Protein AF-0000000069859990 (afdb_homodimer)

Sequence (668 aa):
MIVMKGNKNMATMKDVAQRAGVGVGTVSRVINHVPGVKKSTLVKVKEAIKELNYIPDEYARGLKTKSSRTIALILPSIWHPFFSEFAYYVEKRLYKEDYKLLLCNSNRDPKEEAKYIKMLKQNKIDAIIAITYSDIGQYIYSNIPFVSLDRYFEKKVSYVTSDNYEGGKLAAKELLAHGAKNIAYIGSHSKYPNATMLRKDGFDDYLKEHDINYKEIFLHEPVPEADFINHLLEMLTAHPEIDGIFCHTDSLLLTLRKALIQHGYRVPEDIQLIGFDGIKMDSAHSLGISTIAQPVEKLANGAVDLVLKKIADPSVKNEAKMYPVKYINGNTTKMIVMKGNKNMATMKDVAQRAGVGVGTVSRVINHVPGVKKSTLVKVKEAIKELNYIPDEYARGLKTKSSRTIALILPSIWHPFFSEFAYYVEKRLYKEDYKLLLCNSNRDPKEEAKYIKMLKQNKIDAIIAITYSDIGQYIYSNIPFVSLDRYFEKKVSYVTSDNYEGGKLAAKELLAHGAKNIAYIGSHSKYPNATMLRKDGFDDYLKEHDINYKEIFLHEPVPEADFINHLLEMLTAHPEIDGIFCHTDSLLLTLRKALIQHGYRVPEDIQLIGFDGIKMDSAHSLGISTIAQPVEKLANGAVDLVLKKIADPSVKNEAKMYPVKYINGNTTK

Secondary structure (DSSP, 8-state):
------------HHHHHHHHTS-HHHHHHHHTT-TT--HHHHHHHHHHHHHHT----HHHHHHHHT--SEEEEEES-TTSHHHHHHHHHHHHHHHHTT-EEEEEE-TT-HHHHHHHHHHHHHTT--EEEE--SS-THHHHTTTS-EEEES---TT-SEEEEE-HHHHHHHHHHHHHHTT--SEEEEEEE-SS--TTHHHHHHHHHHHHHTT--EEEEEEESS--HHHHHHHHHHHHHH-TT--EEEESSHHHHHHHHHHHHHTT--TTTT-EEEEEE--BSSSS-B--S-EEE--HHHHHHHHHHHHHHHHH-TTSPP-EEEE--EEE--TT--/------------HHHHHHHHTS-HHHHHHHHTT-TT--HHHHHHHHHHHHHHT----HHHHHHHHT--SEEEEEES-TTSHHHHHHHHHHHHHHHHTT-EEEEEE-TT-HHHHHHHHHHHHHTT--EEEE--SS-THHHHTTTS-EEEES---TT-SEEEEE-HHHHHHHHHHHHHHTT--SEEEEEEE-SS--TTHHHHHHHHHHHHHTT--EEEEEEESS--HHHHHHHHHHHHHH-TT--EEEESSHHHHHHHHHHHHHTT--TTTT-EEEEEE--BSSSS-B--S-EEE--HHHHHHHHHHHHHHHHH-TTSPP-EEEE--EEE--TT--

pLDDT: mean 91.61, std 11.84, range [22.28, 98.94]

Radius of gyration: 28.08 Å; Cα contacts (8 Å, |Δi|>4): 1285; chains: 2; bounding box: 83×85×67 Å

Nearest PDB structures (foldseek):
  1qpz-assembly1_A  TM=8.360E-01  e=1.634E-26  Escherichia coli
  1jft-assembly1_A-2  TM=8.450E-01  e=4.403E-26  Escherichia coli
  1bdh-assembly1_A  TM=8.442E-01  e=7.021E-26  Escherichia coli
  5ysz-assembly1_A-2  TM=7.345E-01  e=7.909E-24  Thermobifida fusca YX
  3k4h-assembly1_A  TM=8.519E-01  e=7.750E-17  Bacillus cytotoxicus NVH 391-98

Solvent-accessible surface area (backbone atoms only — not comparable to full-atom values): 34705 Å² total; per-residue (Å²): 131,81,73,82,71,75,83,77,77,74,48,44,66,61,51,34,11,60,68,37,71,50,52,53,66,56,49,50,34,57,77,64,64,48,86,89,67,55,68,73,58,50,51,38,42,50,50,26,30,61,74,54,64,45,67,67,56,49,50,62,48,15,65,76,70,63,36,56,49,26,35,36,39,37,30,43,44,44,26,32,32,64,46,10,44,29,48,40,42,34,42,55,54,33,47,77,69,70,30,43,35,33,60,40,68,31,66,77,33,60,68,49,43,51,51,48,51,53,53,38,67,22,46,34,44,48,29,37,41,34,46,70,78,59,78,61,62,67,52,64,72,62,76,40,47,57,28,29,49,37,41,62,50,91,73,73,43,23,22,26,33,60,37,29,34,60,39,15,28,50,52,47,52,50,41,43,75,49,65,36,78,30,38,32,40,40,45,69,43,59,91,51,78,42,43,70,59,30,24,57,51,19,27,50,51,51,31,53,76,67,74,46,76,66,50,77,44,78,43,65,56,83,71,59,69,67,55,55,52,52,53,49,53,53,48,40,69,78,40,70,70,50,23,22,35,44,22,70,27,43,67,56,35,54,55,48,51,53,52,37,45,76,69,72,45,46,68,26,82,54,36,21,42,32,20,26,52,51,56,33,49,42,98,86,36,66,77,55,51,18,21,32,22,49,51,48,61,58,46,21,50,50,42,49,50,52,46,53,49,33,62,76,35,75,80,60,74,68,48,77,48,74,39,73,54,44,80,41,88,27,61,22,44,105,131,82,72,82,69,74,82,75,77,74,47,44,64,62,51,35,10,60,70,38,72,51,51,54,65,55,48,50,34,56,78,64,63,48,85,87,66,54,67,71,56,48,52,38,41,52,49,27,30,60,74,53,63,46,66,66,56,50,49,64,49,16,65,76,69,64,36,57,50,26,34,36,39,36,32,43,43,44,25,32,33,63,45,10,44,28,49,40,41,35,41,55,55,33,46,78,69,68,31,43,35,35,59,41,68,31,68,75,33,62,68,49,44,52,50,49,52,53,52,39,68,23,46,35,44,49,29,38,42,34,46,69,78,60,78,62,63,66,54,64,72,61,76,41,46,56,30,29,50,38,39,64,52,90,73,74,44,21,22,25,34,60,36,29,35,62,38,14,27,48,50,46,51,49,40,45,74,49,64,35,77,31,38,33,39,41,44,71,44,61,92,52,78,42,43,69,58,30,23,54,52,20,27,51,50,50,31,53,76,66,74,47,74,66,48,77,46,78,42,66,55,84,70,59,69,68,55,55,52,51,52,48,52,52,46,41,69,77,41,70,69,51,23,23,37,41,22,69,27,42,66,55,34,55,55,47,50,52,51,37,45,76,70,72,46,46,67,26,82,53,34,22,41,32,20,26,51,52,56,32,50,42,98,86,38,65,76,56,52,19,20,33,22,48,52,48,64,60,46,20,49,50,41,51,51,51,46,53,47,35,63,77,36,74,80,59,75,68,47,75,48,74,40,73,54,44,80,41,88,29,60,21,44,103

Foldseek 3Di:
DPPPDDPPPADDLVQLCVQLVHDSVLLVCLVVVPPDRDPSSNVSSVVSCVVRVHDDDLLVVCVVVLASLEEEEEEQDCPFQLNVLLVVLLQVLSVVVVHHYHYHHCVQPVVSVLVVLVVCLVRSHQAYEYAHLDDCVSVLVSPHQYEYEFADDVQSHAYEYAQLLVQLLVLLVVQVVLPWQAEEEEEEDEPHDTRLVSSVVSVVVNCVVVVHDYYYHYYYPPDDLVRSLVVVVVVCVVPVSGQEYEYSAPVNVVSNCVSCVVVPDDANVRHFYEHEAQGAPDPVGGPQHKYWHDPSSCRSNVRSVSSVVCSVPVPDRHHYHYHYIDIDHGRRTD/DPPPDDPPPADDLVQLCVQLVHDSVLLVCLVVVPPDRDPSSNVSSVVSCVVRVHDDDLLVVCVVVLASLEEEEEEQDCPFQLNVLLVVLLQVLSVVVVHHYHYHHCVQPVVSVLVVLVVCLVRSHQAYEYEHLDDCVSVLVSPHQYEYEFADDVQSHAYEYAQLLVQLLVLLVVQVVLPWQAEEEEEEDEPHDTNLVSSVVSVVVNCVVVPGDYYYHYYYPPDDLVRSLVVVVVVCVVPVSGQEYEYSAPVNQVSNCVSCVVVPDDANVRHFYEHEAQGAPDPVGGPQHKYWHDPSSCRSNVRSVSSVVCSVPVPDRHHYHYHYIDIDHGRRTD

InterPro domains:
  IPR000843 LacI-type HTH domain [PF00356] (12-57)
  IPR000843 LacI-type HTH domain [PR00036] (12-22)
  IPR000843 LacI-type HTH domain [PR00036] (22-32)
  IPR000843 LacI-type HTH domain [PS50932] (11-65)
  IPR000843 LacI-type HTH domain [SM00354] (10-80)
  IPR000843 LacI-type HTH domain [cd01392] (14-65)
  IPR001761 Periplasmic binding protein/LacI sugar binding domain [PF00532] (69-311)
  IPR010982 Lambda repressor-like, DNA-binding domain superfamily [G3DSA:1.10.260.40] (3-67)
  IPR010982 Lambda repressor-like, DNA-binding domain superfamily [SSF47413] (9-68)
  IPR028082 Periplasmic binding protein-like I [SSF53822] (68-319)

Organism: Lactobacillus acidophilus (strain ATCC 700396 / NCK56 / N2 / NCFM) (NCBI:txid272621)

Structure (mmCIF, N/CA/C/O backbone):
data_AF-0000000069859990-model_v1
#
loop_
_entity.id
_entity.type
_entity.pdbx_description
1 polymer 'Msm operon repressor'
#
loop_
_atom_site.group_PDB
_atom_site.id
_atom_site.type_symbol
_atom_site.label_atom_id
_atom_site.label_alt_id
_atom_site.label_comp_id
_atom_site.label_asym_id
_atom_site.label_entity_id
_atom_site.label_seq_id
_atom_site.pdbx_PDB_ins_code
_atom_site.Cartn_x
_atom_site.Cartn_y
_atom_site.Cartn_z
_atom_site.occupancy
_atom_site.B_iso_or_equiv
_atom_site.auth_seq_id
_atom_site.auth_comp_id
_atom_site.auth_asym_id
_atom_site.auth_atom_id
_atom_site.pdbx_PDB_model_num
ATOM 1 N N . MET A 1 1 ? -45.281 23.797 5.719 1 22.28 1 MET A N 1
ATOM 2 C CA . MET A 1 1 ? -44.094 24.594 5.445 1 22.28 1 MET A CA 1
ATOM 3 C C . MET A 1 1 ? -42.938 24.172 6.359 1 22.28 1 MET A C 1
ATOM 5 O O . MET A 1 1 ? -42.844 24.641 7.5 1 22.28 1 MET A O 1
ATOM 9 N N . ILE A 1 2 ? -42.656 23 6.621 1 25.12 2 ILE A N 1
ATOM 10 C CA . ILE A 1 2 ? -41.812 22.359 7.613 1 25.12 2 ILE A CA 1
ATOM 11 C C . ILE A 1 2 ? -40.375 22.844 7.426 1 25.12 2 ILE A C 1
ATOM 13 O O . ILE A 1 2 ? -39.75 22.578 6.395 1 25.12 2 ILE A O 1
ATOM 17 N N . VAL A 1 3 ? -40 24.125 7.914 1 27.34 3 VAL A N 1
ATOM 18 C CA . VAL A 1 3 ? -38.656 24.672 7.977 1 27.34 3 VAL A CA 1
ATOM 19 C C . VAL A 1 3 ? -37.656 23.578 8.422 1 27.34 3 VAL A C 1
ATOM 21 O O . VAL A 1 3 ? -37.875 22.922 9.438 1 27.34 3 VAL A O 1
ATOM 24 N N . MET A 1 4 ? -37.094 22.812 7.602 1 31.59 4 MET A N 1
ATOM 25 C CA . MET A 1 4 ? -36 21.875 7.883 1 31.59 4 MET A CA 1
ATOM 26 C C . MET A 1 4 ? -35.062 22.453 8.93 1 31.59 4 MET A C 1
ATOM 28 O O . MET A 1 4 ? -34.469 23.516 8.734 1 31.59 4 MET A O 1
ATOM 32 N N . LYS A 1 5 ? -35.375 22.359 10.188 1 33.31 5 LYS A N 1
ATOM 33 C CA . LYS A 1 5 ? -34.875 22.891 11.445 1 33.31 5 LYS A CA 1
ATOM 34 C C . LYS A 1 5 ? -33.344 23.016 11.406 1 33.31 5 LYS A C 1
ATOM 36 O O . LYS A 1 5 ? -32.688 22.297 10.656 1 33.31 5 LYS A O 1
ATOM 41 N N . GLY A 1 6 ? -32.688 24.047 12.047 1 35.03 6 GLY A N 1
ATOM 42 C CA . GLY A 1 6 ? -31.375 24.609 12.273 1 35.03 6 GLY A CA 1
ATOM 43 C C . GLY A 1 6 ? -30.312 23.562 12.516 1 35.03 6 GLY A C 1
ATOM 44 O O . GLY A 1 6 ? -30.625 22.453 12.961 1 35.03 6 GLY A O 1
ATOM 45 N N . ASN A 1 7 ? -29.25 23.359 11.742 1 39.72 7 ASN A N 1
ATOM 46 C CA . ASN A 1 7 ? -27.984 22.719 12.039 1 39.72 7 ASN A CA 1
ATOM 47 C C . ASN A 1 7 ? -27.688 22.688 13.531 1 39.72 7 ASN A C 1
ATOM 49 O O . ASN A 1 7 ? -27.438 23.734 14.141 1 39.72 7 ASN A O 1
ATOM 53 N N . LYS A 1 8 ? -28.438 22.094 14.438 1 44.81 8 LYS A N 1
ATOM 54 C CA . LYS A 1 8 ? -28.234 22.016 15.883 1 44.81 8 LYS A CA 1
ATOM 55 C C . LYS A 1 8 ? -26.766 22.25 16.25 1 44.81 8 LYS A C 1
ATOM 57 O O . LYS A 1 8 ? -25.875 21.578 15.711 1 44.81 8 LYS A O 1
ATOM 62 N N . ASN A 1 9 ? -26.328 23.484 16.703 1 55.25 9 ASN A N 1
ATOM 63 C CA . ASN A 1 9 ? -25.062 24.047 17.172 1 55.25 9 ASN A CA 1
ATOM 64 C C . ASN A 1 9 ? -24.281 23.047 18.016 1 55.25 9 ASN A C 1
ATOM 66 O O . ASN A 1 9 ? -24.781 22.516 19 1 55.25 9 ASN A O 1
ATOM 70 N N . MET A 1 10 ? -23.312 22.297 17.344 1 70 10 MET A N 1
ATOM 71 C CA . MET A 1 10 ? -22.375 21.453 18.094 1 70 10 MET A CA 1
ATOM 72 C C . MET A 1 10 ? -21.891 22.172 19.359 1 70 10 MET A C 1
ATOM 74 O O . MET A 1 10 ? -21.703 23.375 19.359 1 70 10 MET A O 1
ATOM 78 N N . ALA A 1 11 ? -22.047 21.453 20.453 1 85.25 11 ALA A N 1
ATOM 79 C CA . ALA A 1 11 ? -21.562 22 21.734 1 85.25 11 ALA A CA 1
ATOM 80 C C . ALA A 1 11 ? -20.156 22.562 21.594 1 85.25 11 ALA A C 1
ATOM 82 O O . ALA A 1 11 ? -19.328 22.016 20.859 1 85.25 11 ALA A O 1
ATOM 83 N N . THR A 1 12 ? -19.938 23.688 22.156 1 88 12 THR A N 1
ATOM 84 C CA . THR A 1 12 ? -18.625 24.312 22.156 1 88 12 THR A CA 1
ATOM 85 C C . THR A 1 12 ? -17.938 24.094 23.5 1 88 12 THR A C 1
ATOM 87 O O . THR A 1 12 ? -18.547 23.594 24.453 1 88 12 THR A O 1
ATOM 90 N N . MET A 1 13 ? -16.688 24.469 23.453 1 89.5 13 MET A N 1
ATOM 91 C CA . MET A 1 13 ? -15.938 24.359 24.703 1 89.5 13 MET A CA 1
ATOM 92 C C . MET A 1 13 ? -16.562 25.234 25.781 1 89.5 13 MET A C 1
ATOM 94 O O . MET A 1 13 ? -16.531 24.875 26.969 1 89.5 13 MET A O 1
ATOM 98 N N . LYS A 1 14 ? -17.094 26.312 25.359 1 92.25 14 LYS A N 1
ATOM 99 C CA . LYS A 1 14 ? -17.766 27.188 26.297 1 92.25 14 LYS A CA 1
ATOM 100 C C . LYS A 1 14 ? -18.984 26.516 26.922 1 92.25 14 LYS A C 1
ATOM 102 O O . LYS A 1 14 ? -19.234 26.656 28.125 1 92.25 14 LYS A O 1
ATOM 107 N N . ASP A 1 15 ? -19.656 25.766 26.078 1 93.88 15 ASP A N 1
ATOM 108 C CA . ASP A 1 15 ? -20.812 25.016 26.562 1 93.88 15 ASP A CA 1
ATOM 109 C C . ASP A 1 15 ? -20.391 23.969 27.609 1 93.88 15 ASP A C 1
ATOM 111 O O . ASP A 1 15 ? -21.062 23.797 28.625 1 93.88 15 ASP A O 1
ATOM 115 N N . VAL A 1 16 ? -19.312 23.344 27.297 1 94.5 16 VAL A N 1
ATOM 116 C CA . VAL A 1 16 ? -18.781 22.328 28.203 1 94.5 16 VAL A CA 1
ATOM 117 C C . VAL A 1 16 ? -18.375 22.984 29.531 1 94.5 16 VAL A C 1
ATOM 119 O O . VAL A 1 16 ? -18.688 22.453 30.609 1 94.5 16 VAL A O 1
ATOM 122 N N . ALA A 1 17 ? -17.766 24.062 29.438 1 95.19 17 ALA A N 1
ATOM 123 C CA . ALA A 1 17 ? -17.344 24.797 30.625 1 95.19 17 ALA A CA 1
ATOM 124 C C . ALA A 1 17 ? -18.531 25.188 31.484 1 95.19 17 ALA A C 1
ATOM 126 O O . ALA A 1 17 ? -18.5 25.016 32.719 1 95.19 17 ALA A O 1
ATOM 127 N N . GLN A 1 18 ? -19.5 25.656 30.875 1 95.62 18 GLN A N 1
ATOM 128 C CA . GLN A 1 18 ? -20.703 26.078 31.578 1 95.62 18 GLN A CA 1
ATOM 129 C C . GLN A 1 18 ? -21.391 24.891 32.25 1 95.62 18 GLN A C 1
ATOM 131 O O . GLN A 1 18 ? -21.75 24.984 33.438 1 95.62 18 GLN A O 1
ATOM 136 N N . ARG A 1 19 ? -21.469 23.859 31.531 1 95.38 19 ARG A N 1
ATOM 137 C CA . ARG A 1 19 ? -22.125 22.672 32.062 1 95.38 19 ARG A CA 1
ATOM 138 C C . ARG A 1 19 ? -21.344 22.094 33.25 1 95.38 19 ARG A C 1
ATOM 140 O O . ARG A 1 19 ? -21.922 21.578 34.188 1 95.38 19 ARG A O 1
ATOM 147 N N . ALA A 1 20 ? -20.094 22.109 33.125 1 95.81 20 ALA A N 1
ATOM 148 C CA . ALA A 1 20 ? -19.219 21.516 34.125 1 95.81 20 ALA A CA 1
ATOM 149 C C . ALA A 1 20 ? -18.984 22.484 35.281 1 95.81 20 ALA A C 1
ATOM 151 O O . ALA A 1 20 ? -18.5 22.078 36.344 1 95.81 20 ALA A O 1
ATOM 152 N N . GLY A 1 21 ? -19.266 23.719 35.125 1 95.69 21 GLY A N 1
ATOM 153 C CA . GLY A 1 21 ? -19.047 24.719 36.156 1 95.69 21 GLY A CA 1
ATOM 154 C C . GLY A 1 21 ? -17.594 25.125 36.312 1 95.69 21 GLY A C 1
ATOM 155 O O . GLY A 1 21 ? -17.125 25.344 37.438 1 95.69 21 GLY A O 1
ATOM 156 N N . VAL A 1 22 ? -16.875 25.094 35.25 1 96.06 22 VAL A N 1
ATOM 157 C CA . VAL A 1 22 ? -15.461 25.453 35.281 1 96.06 22 VAL A CA 1
ATOM 158 C C . VAL A 1 22 ? -15.156 26.453 34.156 1 96.06 22 VAL A C 1
ATOM 160 O O . VAL A 1 22 ? -16.047 26.844 33.406 1 96.06 22 VAL A O 1
ATOM 163 N N . GLY A 1 23 ? -13.922 27.047 34.125 1 94 23 GLY A N 1
ATOM 164 C CA . GLY A 1 23 ? -13.484 27.906 33.031 1 94 23 GLY A CA 1
ATOM 165 C C . GLY A 1 23 ? -13.102 27.141 31.797 1 94 23 GLY A C 1
ATOM 166 O O . GLY A 1 23 ? -12.812 25.953 31.859 1 94 23 GLY A O 1
ATOM 167 N N . VAL A 1 24 ? -13.125 27.859 30.688 1 92.62 24 VAL A N 1
ATOM 168 C CA . VAL A 1 24 ? -12.766 27.266 29.391 1 92.62 24 VAL A CA 1
ATOM 169 C C . VAL A 1 24 ? -11.336 26.734 29.453 1 92.62 24 VAL A C 1
ATOM 171 O O . VAL A 1 24 ? -11.031 25.703 28.859 1 92.62 24 VAL A O 1
ATOM 174 N N . GLY A 1 25 ? -10.516 27.375 30.172 1 91.19 25 GLY A N 1
ATOM 175 C CA . GLY A 1 25 ? -9.133 26.938 30.328 1 91.19 25 GLY A CA 1
ATOM 176 C C . GLY A 1 25 ? -9.016 25.578 31 1 91.19 25 GLY A C 1
ATOM 177 O O . GLY A 1 25 ? -8.164 24.766 30.641 1 91.19 25 GLY A O 1
ATOM 178 N N . THR A 1 26 ? -9.875 25.453 31.969 1 92 26 THR A N 1
ATOM 179 C CA . THR A 1 26 ? -9.883 24.172 32.688 1 92 26 THR A CA 1
ATOM 180 C C . THR A 1 26 ? -10.336 23.047 31.766 1 92 26 THR A C 1
ATOM 182 O O . THR A 1 26 ? -9.773 21.953 31.797 1 92 26 THR A O 1
ATOM 185 N N . VAL A 1 27 ? -11.328 23.328 30.953 1 92.5 27 VAL A N 1
ATOM 186 C CA . VAL A 1 27 ? -11.797 22.359 29.984 1 92.5 27 VAL A CA 1
ATOM 187 C C . VAL A 1 27 ? -10.656 21.984 29.031 1 92.5 27 VAL A C 1
ATOM 189 O O . VAL A 1 27 ? -10.422 20.797 28.766 1 92.5 27 VAL A O 1
ATOM 192 N N . SER A 1 28 ? -9.938 22.969 28.609 1 88.44 28 SER A N 1
ATOM 193 C CA . SER A 1 28 ? -8.812 22.75 27.703 1 88.44 28 SER A CA 1
ATOM 194 C C . SER A 1 28 ? -7.754 21.859 28.344 1 88.44 28 SER A C 1
ATOM 196 O O . SER A 1 28 ? -7.246 20.938 27.703 1 88.44 28 SER A O 1
ATOM 198 N N . ARG A 1 29 ? -7.5 22.125 29.562 1 87.88 29 ARG A N 1
ATOM 199 C CA . ARG A 1 29 ? -6.496 21.344 30.281 1 87.88 29 ARG A CA 1
ATOM 200 C C . ARG A 1 29 ? -6.926 19.891 30.422 1 87.88 29 ARG A C 1
ATOM 202 O O . ARG A 1 29 ? -6.105 18.969 30.312 1 87.88 29 ARG A O 1
ATOM 209 N N . VAL A 1 30 ? -8.164 19.703 30.641 1 88.38 30 VAL A N 1
ATOM 210 C CA . VAL A 1 30 ? -8.688 18.344 30.797 1 88.38 30 VAL A CA 1
ATOM 211 C C . VAL A 1 30 ? -8.617 17.609 29.453 1 88.38 30 VAL A C 1
ATOM 213 O O . VAL A 1 30 ? -8.141 16.469 29.391 1 88.38 30 VAL A O 1
ATOM 216 N N . ILE A 1 31 ? -9.023 18.266 28.375 1 85.12 31 ILE A N 1
ATOM 217 C CA . ILE A 1 31 ? -9.055 17.672 27.047 1 85.12 31 ILE A CA 1
ATOM 218 C C . ILE A 1 31 ? -7.637 17.328 26.594 1 85.12 31 ILE A C 1
ATOM 220 O O . ILE A 1 31 ? -7.414 16.312 25.938 1 85.12 31 ILE A O 1
ATOM 224 N N . ASN A 1 32 ? -6.715 18.109 27.078 1 79.94 32 ASN A N 1
ATOM 225 C CA . ASN A 1 32 ? -5.332 17.922 26.641 1 79.94 32 ASN A CA 1
ATOM 226 C C . ASN A 1 32 ? -4.531 17.125 27.672 1 79.94 32 ASN A C 1
ATOM 228 O O . ASN A 1 32 ? -3.307 17.031 27.562 1 79.94 32 ASN A O 1
ATOM 232 N N . HIS A 1 33 ? -5.145 16.656 28.578 1 81.38 33 HIS A N 1
ATOM 233 C CA . HIS A 1 33 ? -4.566 15.789 29.594 1 81.38 33 HIS A CA 1
ATOM 234 C C . HIS A 1 33 ? -3.381 16.453 30.281 1 81.38 33 HIS A C 1
ATOM 236 O O . HIS A 1 33 ? -2.346 15.82 30.5 1 81.38 33 HIS A O 1
ATOM 242 N N . VAL A 1 34 ? -3.514 17.719 30.5 1 80.5 34 VAL A N 1
ATOM 243 C CA . VAL A 1 34 ? -2.484 18.453 31.234 1 80.5 34 VAL A CA 1
ATOM 244 C C . VAL A 1 34 ? -2.457 17.969 32.688 1 80.5 34 VAL A C 1
ATOM 246 O O . VAL A 1 34 ? -3.506 17.828 33.312 1 80.5 34 VAL A O 1
ATOM 249 N N . PRO A 1 35 ? -1.288 17.656 33.188 1 84.94 35 PRO A N 1
ATOM 250 C CA . PRO A 1 35 ? -1.214 17.188 34.562 1 84.94 35 PRO A CA 1
ATOM 251 C C . PRO A 1 35 ? -1.642 18.25 35.594 1 84.94 35 PRO A C 1
ATOM 253 O O . PRO A 1 35 ? -1.574 19.438 35.281 1 84.94 35 PRO A O 1
ATOM 256 N N . GLY A 1 36 ? -2.176 17.797 36.75 1 88.19 36 GLY A N 1
ATOM 257 C CA . GLY A 1 36 ? -2.424 18.703 37.875 1 88.19 36 GLY A CA 1
ATOM 258 C C . GLY A 1 36 ? -3.885 19.078 38.031 1 88.19 36 GLY A C 1
ATOM 259 O O . GLY A 1 36 ? -4.242 19.875 38.906 1 88.19 36 GLY A O 1
ATOM 260 N N . VAL A 1 37 ? -4.688 18.5 37.156 1 89.56 37 VAL A N 1
ATOM 261 C CA . VAL A 1 37 ? -6.113 18.781 37.281 1 89.56 37 VAL A CA 1
ATOM 262 C C . VAL A 1 37 ? -6.727 17.891 38.375 1 89.56 37 VAL A C 1
ATOM 264 O O . VAL A 1 37 ? -6.48 16.688 38.406 1 89.56 37 VAL A O 1
ATOM 267 N N . LYS A 1 38 ? -7.488 18.484 39.219 1 92.56 38 LYS A N 1
ATOM 268 C CA . LYS A 1 38 ? -8.133 17.734 40.312 1 92.56 38 LYS A CA 1
ATOM 269 C C . LYS A 1 38 ? -9.07 16.672 39.75 1 92.56 38 LYS A C 1
ATOM 271 O O . LYS A 1 38 ? -9.75 16.891 38.75 1 92.56 38 LYS A O 1
ATOM 276 N N . LYS A 1 39 ? -9.164 15.516 40.375 1 91.25 39 LYS A N 1
ATOM 277 C CA . LYS A 1 39 ? -9.984 14.383 39.969 1 91.25 39 LYS A CA 1
ATOM 278 C C . LYS A 1 39 ? -11.453 14.789 39.844 1 91.25 39 LYS A C 1
ATOM 280 O O . LYS A 1 39 ? -12.148 14.352 38.938 1 91.25 39 LYS A O 1
ATOM 285 N N . SER A 1 40 ? -11.914 15.547 40.844 1 92.94 40 SER A N 1
ATOM 286 C CA . SER A 1 40 ? -13.305 15.984 40.844 1 92.94 40 SER A CA 1
ATOM 287 C C . SER A 1 40 ? -13.609 16.812 39.594 1 92.94 40 SER A C 1
ATOM 289 O O . SER A 1 40 ? -14.672 16.641 39 1 92.94 40 SER A O 1
ATOM 291 N N . THR A 1 41 ? -12.742 17.672 39.188 1 93.38 41 THR A N 1
ATOM 292 C CA . THR A 1 41 ? -12.883 18.5 38 1 93.38 41 THR A CA 1
ATOM 293 C C . THR A 1 41 ? -12.875 17.641 36.75 1 93.38 41 THR A C 1
ATOM 295 O O . THR A 1 41 ? -13.656 17.875 35.812 1 93.38 41 THR A O 1
ATOM 298 N N . LEU A 1 42 ? -12.016 16.703 36.688 1 94.12 42 LEU A N 1
ATOM 299 C CA . LEU A 1 42 ? -11.914 15.789 35.562 1 94.12 42 LEU A CA 1
ATOM 300 C C . LEU A 1 42 ? -13.242 15.086 35.281 1 94.12 42 LEU A C 1
ATOM 302 O O . LEU A 1 42 ? -13.695 15 34.156 1 94.12 42 LEU A O 1
ATOM 306 N N . VAL A 1 43 ? -13.797 14.578 36.344 1 94.06 43 VAL A N 1
ATOM 307 C CA . VAL A 1 43 ? -15.055 13.844 36.25 1 94.06 43 VAL A CA 1
ATOM 308 C C . VAL A 1 43 ? -16.156 14.758 35.719 1 94.06 43 VAL A C 1
ATOM 310 O O . VAL A 1 43 ? -16.906 14.383 34.844 1 94.06 43 VAL A O 1
ATOM 313 N N . LYS A 1 44 ? -16.266 15.953 36.312 1 94.12 44 LYS A N 1
ATOM 314 C CA . LYS A 1 44 ? -17.281 16.906 35.906 1 94.12 44 LYS A CA 1
ATOM 315 C C . LYS A 1 44 ? -17.172 17.25 34.406 1 94.12 44 LYS A C 1
ATOM 317 O O . LYS A 1 44 ? -18.172 17.281 33.688 1 94.12 44 LYS A O 1
ATOM 322 N N . VAL A 1 45 ? -16 17.516 34.031 1 95.06 45 VAL A N 1
ATOM 323 C CA . VAL A 1 45 ? -15.758 17.906 32.656 1 95.06 45 VAL A CA 1
ATOM 324 C C . VAL A 1 45 ? -16.047 16.734 31.719 1 95.06 45 VAL A C 1
ATOM 326 O O . VAL A 1 45 ? -16.688 16.922 30.672 1 95.06 45 VAL A O 1
ATOM 329 N N . LYS A 1 46 ? -15.633 15.609 32.031 1 93 46 LYS A N 1
ATOM 330 C CA . LYS A 1 46 ? -15.883 14.422 31.203 1 93 46 LYS A CA 1
ATOM 331 C C . LYS A 1 46 ? -17.375 14.141 31.078 1 93 46 LYS A C 1
ATOM 333 O O . LYS A 1 46 ? -17.859 13.766 30.016 1 93 46 LYS A O 1
ATOM 338 N N . GLU A 1 47 ? -18.047 14.242 32.156 1 93.44 47 GLU A N 1
ATOM 339 C CA . GLU A 1 47 ? -19.484 14.07 32.156 1 93.44 47 GLU A CA 1
ATOM 340 C C . GLU A 1 47 ? -20.156 15.094 31.25 1 93.44 47 GLU A C 1
ATOM 342 O O . GLU A 1 47 ? -21.078 14.766 30.5 1 93.44 47 GLU A O 1
ATOM 347 N N . ALA A 1 48 ? -19.766 16.281 31.391 1 93.81 48 ALA A N 1
ATOM 348 C CA . ALA A 1 48 ? -20.312 17.344 30.547 1 93.81 48 ALA A CA 1
ATOM 349 C C . ALA A 1 48 ? -20.062 17.062 29.078 1 93.81 48 ALA A C 1
ATOM 351 O O . ALA A 1 48 ? -20.938 17.281 28.234 1 93.81 48 ALA A O 1
ATOM 352 N N . ILE A 1 49 ? -18.875 16.594 28.734 1 91.25 49 ILE A N 1
ATOM 353 C CA . ILE A 1 49 ? -18.5 16.25 27.359 1 91.25 49 ILE A CA 1
ATOM 354 C C . ILE A 1 49 ? -19.438 15.164 26.844 1 91.25 49 ILE A C 1
ATOM 356 O O . ILE A 1 49 ? -19.953 15.266 25.719 1 91.25 49 ILE A O 1
ATOM 360 N N . LYS A 1 50 ? -19.672 14.258 27.625 1 90.38 50 LYS A N 1
ATOM 361 C CA . LYS A 1 50 ? -20.531 13.141 27.25 1 90.38 50 LYS A CA 1
ATOM 362 C C . LYS A 1 50 ? -21.984 13.609 27.047 1 90.38 50 LYS A C 1
ATOM 364 O O . LYS A 1 50 ? -22.625 13.266 26.062 1 90.38 50 LYS A O 1
ATOM 369 N N . GLU A 1 51 ? -22.406 14.359 28 1 91.31 51 GLU A N 1
ATOM 370 C CA . GLU A 1 51 ? -23.797 14.812 27.984 1 91.31 51 GLU A CA 1
ATOM 371 C C . GLU A 1 51 ? -24.078 15.688 26.766 1 91.31 51 GLU A C 1
ATOM 373 O O . GLU A 1 51 ? -25.156 15.617 26.188 1 91.31 51 GLU A O 1
ATOM 378 N N . LEU A 1 52 ? -23.125 16.438 26.453 1 92.25 52 LEU A N 1
ATOM 379 C CA . LEU A 1 52 ? -23.328 17.391 25.375 1 92.25 52 LEU A CA 1
ATOM 380 C C . LEU A 1 52 ? -22.891 16.797 24.031 1 92.25 52 LEU A C 1
ATOM 382 O O . LEU A 1 52 ? -23.047 17.438 23 1 92.25 52 LEU A O 1
ATOM 386 N N . ASN A 1 53 ? -22.312 15.656 24.094 1 87.19 53 ASN A N 1
ATOM 387 C CA . ASN A 1 53 ? -21.719 15.039 22.906 1 87.19 53 ASN A CA 1
ATOM 388 C C . ASN A 1 53 ? -20.703 15.961 22.234 1 87.19 53 ASN A C 1
ATOM 390 O O . ASN A 1 53 ? -20.75 16.156 21.016 1 87.19 53 ASN A O 1
ATOM 394 N N . TYR A 1 54 ? -19.969 16.562 23.188 1 87.81 54 TYR A N 1
ATOM 395 C CA . TYR A 1 54 ? -18.969 17.516 22.703 1 87.81 54 TYR A CA 1
ATOM 396 C C . TYR A 1 54 ? -17.812 16.812 22.031 1 87.81 54 TYR A C 1
ATOM 398 O O . TYR A 1 54 ? -17.281 15.836 22.578 1 87.81 54 TYR A O 1
ATOM 406 N N . ILE A 1 55 ? -17.484 17.328 20.797 1 85.5 55 ILE A N 1
ATOM 407 C CA . ILE A 1 55 ? -16.328 16.828 20.062 1 85.5 55 ILE A CA 1
ATOM 408 C C . ILE A 1 55 ? -15.258 17.922 19.984 1 85.5 55 ILE A C 1
ATOM 410 O O . ILE A 1 55 ? -15.477 18.969 19.375 1 85.5 55 ILE A O 1
ATOM 414 N N . PRO A 1 56 ? -14.125 17.625 20.672 1 86.75 56 PRO A N 1
ATOM 415 C CA . PRO A 1 56 ? -13.055 18.625 20.594 1 86.75 56 PRO A CA 1
ATOM 416 C C . PRO A 1 56 ? -12.648 18.938 19.156 1 86.75 56 PRO A C 1
ATOM 418 O O . PRO A 1 56 ? -12.609 18.062 18.312 1 86.75 56 PRO A O 1
ATOM 421 N N . ASP A 1 57 ? -12.383 20.219 18.953 1 87.12 57 ASP A N 1
ATOM 422 C CA . ASP A 1 57 ? -11.922 20.672 17.656 1 87.12 57 ASP A CA 1
ATOM 423 C C . ASP A 1 57 ? -10.398 20.625 17.562 1 87.12 57 ASP A C 1
ATOM 425 O O . ASP A 1 57 ? -9.719 21.625 17.844 1 87.12 57 ASP A O 1
ATOM 429 N N . GLU A 1 58 ? -9.914 19.5 17.141 1 88.44 58 GLU A N 1
ATOM 430 C CA . GLU A 1 58 ? -8.469 19.312 17.062 1 88.44 58 GLU A CA 1
ATOM 431 C C . GLU A 1 58 ? -7.859 20.188 15.969 1 88.44 58 GLU A C 1
ATOM 433 O O . GLU A 1 58 ? -6.68 20.531 16.031 1 88.44 58 GLU A O 1
ATOM 438 N N . TYR A 1 59 ? -8.633 20.406 15.039 1 87.81 59 TYR A N 1
ATOM 439 C CA . TYR A 1 59 ? -8.164 21.281 13.977 1 87.81 59 TYR A CA 1
ATOM 440 C C . TYR A 1 59 ? -7.879 22.688 14.523 1 87.81 59 TYR A C 1
ATOM 442 O O . TYR A 1 59 ? -6.832 23.266 14.227 1 87.81 59 TYR A O 1
ATOM 450 N N . ALA A 1 60 ? -8.766 23.203 15.297 1 84.94 60 ALA A N 1
ATOM 451 C CA . ALA A 1 60 ? -8.57 24.5 15.945 1 84.94 60 ALA A CA 1
ATOM 452 C C . ALA A 1 60 ? -7.379 24.469 16.891 1 84.94 60 ALA A C 1
ATOM 454 O O . ALA A 1 60 ? -6.613 25.438 16.984 1 84.94 60 ALA A O 1
ATOM 455 N N . ARG A 1 61 ? -7.297 23.422 17.562 1 85.88 61 ARG A N 1
ATOM 456 C CA . ARG A 1 61 ? -6.18 23.25 18.469 1 85.88 61 ARG A CA 1
ATOM 457 C C . ARG A 1 61 ? -4.848 23.297 17.734 1 85.88 61 ARG A C 1
ATOM 459 O O . ARG A 1 61 ? -3.867 23.844 18.234 1 85.88 61 ARG A O 1
ATOM 466 N N . GLY A 1 62 ? -4.781 22.719 16.594 1 88.19 62 GLY A N 1
ATOM 467 C CA . GLY A 1 62 ? -3.572 22.688 15.789 1 88.19 62 GLY A CA 1
ATOM 468 C C . GLY A 1 62 ? -3.102 24.078 15.367 1 88.19 62 GLY A C 1
ATOM 469 O O . GLY A 1 62 ? -1.901 24.297 15.195 1 88.19 62 GLY A O 1
ATOM 470 N N . LEU A 1 63 ? -4.027 24.969 15.25 1 84.56 63 LEU A N 1
ATOM 471 C CA . LEU A 1 63 ? -3.668 26.344 14.922 1 84.56 63 LEU A CA 1
ATOM 472 C C . LEU A 1 63 ? -2.879 26.984 16.047 1 84.56 63 LEU A C 1
ATOM 474 O O . LEU A 1 63 ? -1.879 27.656 15.812 1 84.56 63 LEU A O 1
ATOM 478 N N . LYS A 1 64 ? -3.326 26.672 17.188 1 81.31 64 LYS A N 1
ATOM 479 C CA . LYS A 1 64 ? -2.697 27.25 18.375 1 81.31 64 LYS A CA 1
ATOM 480 C C . LYS A 1 64 ? -1.338 26.609 18.641 1 81.31 64 LYS A C 1
ATOM 482 O O . LYS A 1 64 ? -0.372 27.312 18.969 1 81.31 64 LYS A O 1
ATOM 487 N N . THR A 1 65 ? -1.301 25.344 18.484 1 84.88 65 THR A N 1
ATOM 488 C CA . THR A 1 65 ? -0.095 24.609 18.828 1 84.88 65 THR A CA 1
ATOM 489 C C . THR A 1 65 ? 0.858 24.531 17.641 1 84.88 65 THR A C 1
ATOM 491 O O . THR A 1 65 ? 1.992 24.062 17.781 1 84.88 65 THR A O 1
ATOM 494 N N . LYS A 1 66 ? 0.394 24.906 16.438 1 87.06 66 LYS A N 1
ATOM 495 C CA . LYS A 1 66 ? 1.156 24.844 15.195 1 87.06 66 LYS A CA 1
ATOM 496 C C . LYS A 1 66 ? 1.533 23.391 14.859 1 87.06 66 LYS A C 1
ATOM 498 O O . LYS A 1 66 ? 2.656 23.125 14.43 1 87.06 66 LYS A O 1
ATOM 503 N N . SER A 1 67 ? 0.603 22.484 15.234 1 91.94 67 SER A N 1
ATOM 504 C CA . SER A 1 67 ? 0.772 21.062 14.992 1 91.94 67 SER A CA 1
ATOM 505 C C . SER A 1 67 ? -0.54 20.406 14.562 1 91.94 67 SER A C 1
ATOM 507 O O . SER A 1 67 ? -1.555 20.531 15.25 1 91.94 67 SER A O 1
ATOM 509 N N . SER A 1 68 ? -0.507 19.766 13.469 1 93.81 68 SER A N 1
ATOM 510 C CA . SER A 1 68 ? -1.687 19.031 13.016 1 93.81 68 SER A CA 1
ATOM 511 C C . SER A 1 68 ? -1.663 17.578 13.5 1 93.81 68 SER A C 1
ATOM 513 O O . SER A 1 68 ? -2.59 16.812 13.227 1 93.81 68 SER A O 1
ATOM 515 N N . ARG A 1 69 ? -0.613 17.141 14.172 1 95.44 69 ARG A N 1
ATOM 516 C CA . ARG A 1 69 ? -0.4 15.742 14.555 1 95.44 69 ARG A CA 1
ATOM 517 C C . ARG A 1 69 ? -0.481 14.828 13.336 1 95.44 69 ARG A C 1
ATOM 519 O O . ARG A 1 69 ? -1.131 13.781 13.383 1 95.44 69 ARG A O 1
ATOM 526 N N . THR A 1 70 ? 0.141 15.305 12.273 1 97.06 70 THR A N 1
ATOM 527 C CA . THR A 1 70 ? 0.16 14.562 11.016 1 97.06 70 THR A CA 1
ATOM 528 C C . THR A 1 70 ? 1.587 14.414 10.5 1 97.06 70 THR A C 1
ATOM 530 O O . THR A 1 70 ? 2.367 15.367 10.539 1 97.06 70 THR A O 1
ATOM 533 N N . ILE A 1 71 ? 1.957 13.258 10.133 1 98.19 71 ILE A N 1
ATOM 534 C CA . ILE A 1 71 ? 3.225 12.969 9.469 1 98.19 71 ILE A CA 1
ATOM 535 C C . ILE A 1 71 ? 2.973 12.609 8.008 1 98.19 71 ILE A C 1
ATOM 537 O O . ILE A 1 71 ? 2.07 11.82 7.707 1 98.19 71 ILE A O 1
ATOM 541 N N . ALA A 1 72 ? 3.719 13.242 7.117 1 98.25 72 ALA A N 1
ATOM 542 C CA . ALA A 1 72 ? 3.607 12.922 5.695 1 98.25 72 ALA A CA 1
ATOM 543 C C . ALA A 1 72 ? 4.578 11.812 5.309 1 98.25 72 ALA A C 1
ATOM 545 O O . ALA A 1 72 ? 5.738 11.812 5.727 1 98.25 72 ALA A O 1
ATOM 546 N N . LEU A 1 73 ? 4.066 10.875 4.625 1 98.44 73 LEU A N 1
ATOM 547 C CA . LEU A 1 73 ? 4.879 9.82 4.02 1 98.44 73 LEU A CA 1
ATOM 548 C C . LEU A 1 73 ? 4.949 9.992 2.506 1 98.44 73 LEU A C 1
ATOM 550 O O . LEU A 1 73 ? 3.945 9.82 1.811 1 98.44 73 LEU A O 1
ATOM 554 N N . ILE A 1 74 ? 6.113 10.359 1.993 1 96.75 74 ILE A N 1
ATOM 555 C CA . ILE A 1 74 ? 6.336 10.523 0.561 1 96.75 74 ILE A CA 1
ATOM 556 C C . ILE A 1 74 ? 7.086 9.312 0.013 1 96.75 74 ILE A C 1
ATOM 558 O O . ILE A 1 74 ? 8.219 9.039 0.416 1 96.75 74 ILE A O 1
ATOM 562 N N . LEU A 1 75 ? 6.426 8.602 -0.803 1 95.69 75 LEU A N 1
ATOM 563 C CA . LEU A 1 75 ? 7.055 7.418 -1.388 1 95.69 75 LEU A CA 1
ATOM 564 C C . LEU A 1 75 ? 6.875 7.402 -2.902 1 95.69 75 LEU A C 1
ATOM 566 O O . LEU A 1 75 ? 6.012 8.102 -3.438 1 95.69 75 LEU A O 1
ATOM 570 N N . PRO A 1 76 ? 7.688 6.586 -3.594 1 93.5 76 PRO A N 1
ATOM 571 C CA . PRO A 1 76 ? 7.531 6.492 -5.047 1 93.5 76 PRO A CA 1
ATOM 572 C C . PRO A 1 76 ? 6.145 6.012 -5.461 1 93.5 76 PRO A C 1
ATOM 574 O O . PRO A 1 76 ? 5.484 6.652 -6.281 1 93.5 76 PRO A O 1
ATOM 577 N N . SER A 1 77 ? 5.727 4.879 -4.867 1 96.06 77 SER A N 1
ATOM 578 C CA . SER A 1 77 ? 4.395 4.344 -5.137 1 96.06 77 SER A CA 1
ATOM 579 C C . SER A 1 77 ? 3.934 3.422 -4.012 1 96.06 77 SER A C 1
ATOM 581 O O . SER A 1 77 ? 4.566 2.396 -3.744 1 96.06 77 SER A O 1
ATOM 583 N N . ILE A 1 78 ? 2.789 3.725 -3.471 1 98 78 ILE A N 1
ATOM 584 C CA . ILE A 1 78 ? 2.225 2.906 -2.402 1 98 78 ILE A CA 1
ATOM 585 C C . ILE A 1 78 ? 1.831 1.538 -2.953 1 98 78 ILE A C 1
ATOM 587 O O . ILE A 1 78 ? 1.632 0.589 -2.191 1 98 78 ILE A O 1
ATOM 591 N N . TRP A 1 79 ? 1.734 1.457 -4.289 1 97.31 79 TRP A N 1
ATOM 592 C CA . TRP A 1 79 ? 1.287 0.238 -4.953 1 97.31 79 TRP A CA 1
ATOM 593 C C . TRP A 1 79 ? 2.324 -0.871 -4.816 1 97.31 79 TRP A C 1
ATOM 595 O O . TRP A 1 79 ? 1.975 -2.051 -4.734 1 97.31 79 TRP A O 1
ATOM 605 N N . HIS A 1 80 ? 3.568 -0.521 -4.688 1 95.56 80 HIS A N 1
ATOM 606 C CA . HIS A 1 80 ? 4.648 -1.491 -4.559 1 95.56 80 HIS A CA 1
ATOM 607 C C . HIS A 1 80 ? 4.664 -2.119 -3.168 1 95.56 80 HIS A C 1
ATOM 609 O O . HIS A 1 80 ? 4.676 -1.407 -2.162 1 95.56 80 HIS A O 1
ATOM 615 N N . PRO A 1 81 ? 4.797 -3.398 -3.104 1 96.5 81 PRO A N 1
ATOM 616 C CA . PRO A 1 81 ? 4.602 -4.086 -1.825 1 96.5 81 PRO A CA 1
ATOM 617 C C . PRO A 1 81 ? 5.645 -3.695 -0.779 1 96.5 81 PRO A C 1
ATOM 619 O O . PRO A 1 81 ? 5.348 -3.68 0.418 1 96.5 81 PRO A O 1
ATOM 622 N N . PHE A 1 82 ? 6.859 -3.365 -1.221 1 96 82 PHE A N 1
ATOM 623 C CA . PHE A 1 82 ? 7.852 -2.906 -0.255 1 96 82 PHE A CA 1
ATOM 624 C C . PHE A 1 82 ? 7.379 -1.637 0.443 1 96 82 PHE A C 1
ATOM 626 O O . PHE A 1 82 ? 7.465 -1.526 1.668 1 96 82 PHE A O 1
ATOM 633 N N . PHE A 1 83 ? 6.844 -0.789 -0.29 1 97.12 83 PHE A N 1
ATOM 634 C CA . PHE A 1 83 ? 6.43 0.509 0.229 1 97.12 83 PHE A CA 1
ATOM 635 C C . PHE A 1 83 ? 5.113 0.393 0.986 1 97.12 83 PHE A C 1
ATOM 637 O O . PHE A 1 83 ? 4.898 1.087 1.982 1 97.12 83 PHE A O 1
ATOM 644 N N . SER A 1 84 ? 4.211 -0.456 0.51 1 98.12 84 SER A N 1
ATOM 645 C CA . SER A 1 84 ? 2.936 -0.597 1.206 1 98.12 84 SER A CA 1
ATOM 646 C C . SER A 1 84 ? 3.119 -1.264 2.564 1 98.12 84 SER A C 1
ATOM 648 O O . SER A 1 84 ? 2.449 -0.904 3.535 1 98.12 84 SER A O 1
ATOM 650 N N . GLU A 1 85 ? 4.027 -2.273 2.623 1 98.19 85 GLU A N 1
ATOM 651 C CA . GLU A 1 85 ? 4.363 -2.867 3.916 1 98.19 85 GLU A CA 1
ATOM 652 C C . GLU A 1 85 ? 4.969 -1.83 4.859 1 98.19 85 GLU A C 1
ATOM 654 O O . GLU A 1 85 ? 4.582 -1.747 6.027 1 98.19 85 GLU A O 1
ATOM 659 N N . PHE A 1 86 ? 5.879 -1.049 4.32 1 98.44 86 PHE A N 1
ATOM 660 C CA . PHE A 1 86 ? 6.508 0.016 5.094 1 98.44 86 PHE A CA 1
ATOM 661 C C . PHE A 1 86 ? 5.461 0.992 5.617 1 98.44 86 PHE A C 1
ATOM 663 O O . PHE A 1 86 ? 5.434 1.3 6.812 1 98.44 86 PHE A O 1
ATOM 670 N N . ALA A 1 87 ? 4.578 1.422 4.75 1 98.69 87 ALA A N 1
ATOM 671 C CA . ALA A 1 87 ? 3.531 2.377 5.102 1 98.69 87 ALA A CA 1
ATOM 672 C C . ALA A 1 87 ? 2.592 1.799 6.156 1 98.69 87 ALA A C 1
ATOM 674 O O . ALA A 1 87 ? 2.115 2.52 7.035 1 98.69 87 ALA A O 1
ATOM 675 N N . TYR A 1 88 ? 2.307 0.526 6.059 1 98.69 88 TYR A N 1
ATOM 676 C CA . TYR A 1 88 ? 1.452 -0.141 7.035 1 98.69 88 TYR A CA 1
ATOM 677 C C . TYR A 1 88 ? 2.02 -0.005 8.445 1 98.69 88 TYR A C 1
ATOM 679 O O . TYR A 1 88 ? 1.326 0.448 9.359 1 98.69 88 TYR A O 1
ATOM 687 N N . TYR A 1 89 ? 3.27 -0.326 8.562 1 98.62 89 TYR A N 1
ATOM 688 C CA . TYR A 1 89 ? 3.881 -0.316 9.891 1 98.62 89 TYR A CA 1
ATOM 689 C C . TYR A 1 89 ? 4.082 1.109 10.383 1 98.62 89 TYR A C 1
ATOM 691 O O . TYR A 1 89 ? 3.965 1.379 11.578 1 98.62 89 TYR A O 1
ATOM 699 N N . VAL A 1 90 ? 4.371 2.041 9.469 1 98.75 90 VAL A N 1
ATOM 700 C CA . VAL A 1 90 ? 4.48 3.441 9.859 1 98.75 90 VAL A CA 1
ATOM 701 C C . VAL A 1 90 ? 3.141 3.938 10.398 1 98.75 90 VAL A C 1
ATOM 703 O O . VAL A 1 90 ? 3.084 4.547 11.469 1 98.75 90 VAL A O 1
ATOM 706 N N . GLU A 1 91 ? 2.094 3.658 9.664 1 98.75 91 GLU A N 1
ATOM 707 C CA . GLU A 1 91 ? 0.766 4.121 10.055 1 98.75 91 GLU A CA 1
ATOM 708 C C . GLU A 1 91 ? 0.349 3.523 11.398 1 98.75 91 GLU A C 1
ATOM 710 O O . GLU A 1 91 ? -0.159 4.234 12.266 1 98.75 91 GLU A O 1
ATOM 715 N N . LYS A 1 92 ? 0.605 2.254 11.594 1 97.94 92 LYS A N 1
ATOM 716 C CA . LYS A 1 92 ? 0.224 1.602 12.836 1 97.94 92 LYS A CA 1
ATOM 717 C C . LYS A 1 92 ? 0.983 2.195 14.023 1 97.94 92 LYS A C 1
ATOM 719 O O . LYS A 1 92 ? 0.409 2.404 15.094 1 97.94 92 LYS A O 1
ATOM 724 N N . ARG A 1 93 ? 2.25 2.441 13.789 1 98.31 93 ARG A N 1
ATOM 725 C CA . ARG A 1 93 ? 3.068 3.027 14.844 1 98.31 93 ARG A CA 1
ATOM 726 C C . ARG A 1 93 ? 2.619 4.449 15.164 1 98.31 93 ARG A C 1
ATOM 728 O O . ARG A 1 93 ? 2.533 4.836 16.328 1 98.31 93 ARG A O 1
ATOM 735 N N . LEU A 1 94 ? 2.355 5.227 14.164 1 98 94 LEU A N 1
ATOM 736 C CA . LEU A 1 94 ? 1.895 6.602 14.344 1 98 94 LEU A CA 1
ATOM 737 C C . LEU A 1 94 ? 0.527 6.633 15.016 1 98 94 LEU A C 1
ATOM 739 O O . LEU A 1 94 ? 0.273 7.484 15.875 1 98 94 LEU A O 1
ATOM 743 N N . TYR A 1 95 ? -0.31 5.711 14.602 1 96.5 95 TYR A N 1
ATOM 744 C CA . TYR A 1 95 ? -1.634 5.582 15.195 1 96.5 95 TYR A CA 1
ATOM 745 C C . TYR A 1 95 ? -1.534 5.402 16.703 1 96.5 95 TYR A C 1
ATOM 747 O O . TYR A 1 95 ? -2.264 6.051 17.469 1 96.5 95 TYR A O 1
ATOM 755 N N . LYS A 1 96 ? -0.625 4.609 17.156 1 95.38 96 LYS A N 1
ATOM 756 C CA . LYS A 1 96 ? -0.422 4.348 18.578 1 95.38 96 LYS A CA 1
ATOM 757 C C . LYS A 1 96 ? 0.079 5.594 19.297 1 95.38 96 LYS A C 1
ATOM 759 O O . LYS A 1 96 ? -0.103 5.73 20.516 1 95.38 96 LYS A O 1
ATOM 764 N N . GLU A 1 97 ? 0.696 6.496 18.547 1 95.25 97 GLU A N 1
ATOM 765 C CA . GLU A 1 97 ? 1.242 7.727 19.109 1 95.25 97 GLU A CA 1
ATOM 766 C C . GLU A 1 97 ? 0.288 8.898 18.906 1 95.25 97 GLU A C 1
ATOM 768 O O . GLU A 1 97 ? 0.664 10.055 19.109 1 95.25 97 GLU A O 1
ATOM 773 N N . ASP A 1 98 ? -0.96 8.594 18.375 1 93.5 98 ASP A N 1
ATOM 774 C CA . ASP A 1 98 ? -2.006 9.586 18.125 1 93.5 98 ASP A CA 1
ATOM 775 C C . ASP A 1 98 ? -1.597 10.555 17.016 1 93.5 98 ASP A C 1
ATOM 777 O O . ASP A 1 98 ? -1.816 11.758 17.141 1 93.5 98 ASP A O 1
ATOM 781 N N . TYR A 1 99 ? -0.819 10.055 16.078 1 96.62 99 TYR A N 1
ATOM 782 C CA . TYR A 1 99 ? -0.51 10.781 14.852 1 96.62 99 TYR A CA 1
ATOM 783 C C . TYR A 1 99 ? -1.271 10.211 13.664 1 96.62 99 TYR A C 1
ATOM 785 O O . TYR A 1 99 ? -1.63 9.031 13.664 1 96.62 99 TYR A O 1
ATOM 793 N N . LYS A 1 100 ? -1.495 11.047 12.734 1 97.38 100 LYS A N 1
ATOM 794 C CA . LYS A 1 100 ? -2.109 10.664 11.461 1 97.38 100 LYS A CA 1
ATOM 795 C C . LYS A 1 100 ? -1.064 10.547 10.359 1 97.38 100 LYS A C 1
ATOM 797 O O . LYS A 1 100 ? -0.005 11.172 10.43 1 97.38 100 LYS A O 1
ATOM 802 N N . LEU A 1 101 ? -1.388 9.773 9.375 1 98.56 101 LEU A N 1
ATOM 803 C CA . LEU A 1 101 ? -0.464 9.594 8.258 1 98.56 101 LEU A CA 1
ATOM 804 C C . LEU A 1 101 ? -1.062 10.141 6.965 1 98.56 101 LEU A C 1
ATOM 806 O O . LEU A 1 101 ? -2.119 9.68 6.527 1 98.56 101 LEU A O 1
ATOM 810 N N . LEU A 1 102 ? -0.385 11.102 6.41 1 98.44 102 LEU A N 1
ATOM 811 C CA . LEU A 1 102 ? -0.725 11.641 5.098 1 98.44 102 LEU A CA 1
ATOM 812 C C . LEU A 1 102 ? 0.086 10.953 4.004 1 98.44 102 LEU A C 1
ATOM 814 O O . LEU A 1 102 ? 1.317 10.93 4.059 1 98.44 102 LEU A O 1
ATOM 818 N N . LEU A 1 103 ? -0.571 10.398 3.018 1 98.62 103 LEU A N 1
ATOM 819 C CA . LEU A 1 103 ? 0.084 9.609 1.979 1 98.62 103 LEU A CA 1
ATOM 820 C C . LEU A 1 103 ? 0.369 10.461 0.748 1 98.62 103 LEU A C 1
ATOM 822 O O . LEU A 1 103 ? -0.522 11.148 0.24 1 98.62 103 LEU A O 1
ATOM 826 N N . CYS A 1 104 ? 1.607 10.391 0.228 1 97.81 104 CYS A N 1
ATOM 827 C CA . CYS A 1 104 ? 2.029 11.102 -0.974 1 97.81 104 CYS A CA 1
ATOM 828 C C . CYS A 1 104 ? 2.785 10.18 -1.918 1 97.81 104 CYS A C 1
ATOM 830 O O . CYS A 1 104 ? 3.834 9.641 -1.559 1 97.81 104 CYS A O 1
ATOM 832 N N . ASN A 1 105 ? 2.26 9.992 -3.086 1 97.31 105 ASN A N 1
ATOM 833 C CA . ASN A 1 105 ? 2.951 9.25 -4.133 1 97.31 105 ASN A CA 1
ATOM 834 C C . ASN A 1 105 ? 3.727 10.18 -5.062 1 97.31 105 ASN A C 1
ATOM 836 O O . ASN A 1 105 ? 3.133 10.898 -5.867 1 97.31 105 ASN A O 1
ATOM 840 N N . SER A 1 106 ? 5.027 10.109 -5.055 1 93.69 106 SER A N 1
ATOM 841 C CA . SER A 1 106 ? 5.836 11.055 -5.82 1 93.69 106 SER A CA 1
ATOM 842 C C . SER A 1 106 ? 6.07 10.555 -7.242 1 93.69 106 SER A C 1
ATOM 844 O O . SER A 1 106 ? 6.484 11.32 -8.109 1 93.69 106 SER A O 1
ATOM 846 N N . ASN A 1 107 ? 5.871 9.234 -7.441 1 89.88 107 ASN A N 1
ATOM 847 C CA . ASN A 1 107 ? 6.188 8.609 -8.719 1 89.88 107 ASN A CA 1
ATOM 848 C C . ASN A 1 107 ? 7.613 8.922 -9.156 1 89.88 107 ASN A C 1
ATOM 850 O O . ASN A 1 107 ? 7.879 9.109 -10.352 1 89.88 107 ASN A O 1
ATOM 854 N N . ARG A 1 108 ? 8.492 9.18 -8.227 1 86.12 108 ARG A N 1
ATOM 855 C CA . ARG A 1 108 ? 9.898 9.484 -8.445 1 86.12 108 ARG A CA 1
ATOM 856 C C . ARG A 1 108 ? 10.062 10.773 -9.242 1 86.12 108 ARG A C 1
ATOM 858 O O . ARG A 1 108 ? 11.039 10.93 -9.984 1 86.12 108 ARG A O 1
ATOM 865 N N . ASP A 1 109 ? 9.094 11.688 -9.156 1 89.19 109 ASP A N 1
ATOM 866 C CA . ASP A 1 109 ? 9.125 12.969 -9.852 1 89.19 109 ASP A CA 1
ATOM 867 C C . ASP A 1 109 ? 9.484 14.102 -8.898 1 89.19 109 ASP A C 1
ATOM 869 O O . ASP A 1 109 ? 8.703 14.438 -8 1 89.19 109 ASP A O 1
ATOM 873 N N . PRO A 1 110 ? 10.602 14.742 -9.164 1 87.75 110 PRO A N 1
ATOM 874 C CA . PRO A 1 110 ? 11.016 15.828 -8.266 1 87.75 110 PRO A CA 1
ATOM 875 C C . PRO A 1 110 ? 10.008 16.969 -8.219 1 87.75 110 PRO A C 1
ATOM 877 O O . PRO A 1 110 ? 9.875 17.641 -7.188 1 87.75 110 PRO A O 1
ATOM 880 N N . LYS A 1 111 ? 9.359 17.141 -9.305 1 90.38 111 LYS A N 1
ATOM 881 C CA . LYS A 1 111 ? 8.367 18.219 -9.336 1 90.38 111 LYS A CA 1
ATOM 882 C C . LYS A 1 111 ? 7.188 17.906 -8.414 1 90.38 111 LYS A C 1
ATOM 884 O O . LYS A 1 111 ? 6.68 18.781 -7.719 1 90.38 111 LYS A O 1
ATOM 889 N N . GLU A 1 112 ? 6.789 16.656 -8.398 1 91.56 112 GLU A N 1
ATOM 890 C CA . GLU A 1 112 ? 5.719 16.25 -7.496 1 91.56 112 GLU A CA 1
ATOM 891 C C . GLU A 1 112 ? 6.16 16.344 -6.039 1 91.56 112 GLU A C 1
ATOM 893 O O . GLU A 1 112 ? 5.391 16.781 -5.176 1 91.56 112 GLU A O 1
ATOM 898 N N . GLU A 1 113 ? 7.395 15.961 -5.809 1 92 113 GLU A N 1
ATOM 899 C CA . GLU A 1 113 ? 7.918 16.047 -4.449 1 92 113 GLU A CA 1
ATOM 900 C C . GLU A 1 113 ? 7.91 17.484 -3.949 1 92 113 GLU A C 1
ATOM 902 O O . GLU A 1 113 ? 7.5 17.75 -2.816 1 92 113 GLU A O 1
ATOM 907 N N . ALA A 1 114 ? 8.328 18.391 -4.809 1 89.62 114 ALA A N 1
ATOM 908 C CA . ALA A 1 114 ? 8.359 19.797 -4.441 1 89.62 114 ALA A CA 1
ATOM 909 C C . ALA A 1 114 ? 6.953 20.312 -4.145 1 89.62 114 ALA A C 1
ATOM 911 O O . ALA A 1 114 ? 6.758 21.094 -3.203 1 89.62 114 ALA A O 1
ATOM 912 N N . LYS A 1 115 ? 6.078 19.859 -4.934 1 91.19 115 LYS A N 1
ATOM 913 C CA . LYS A 1 115 ? 4.691 20.266 -4.727 1 91.19 115 LYS A CA 1
ATOM 914 C C . LYS A 1 115 ? 4.16 19.734 -3.393 1 91.19 115 LYS A C 1
ATOM 916 O O . LYS A 1 115 ? 3.465 20.453 -2.672 1 91.19 115 LYS A O 1
ATOM 921 N N . TYR A 1 116 ? 4.508 18.531 -3.102 1 92.5 116 TYR A N 1
ATOM 922 C CA . TYR A 1 116 ? 4.102 17.969 -1.818 1 92.5 116 TYR A CA 1
ATOM 923 C C . TYR A 1 116 ? 4.699 18.766 -0.661 1 92.5 116 TYR A C 1
ATOM 925 O O . TYR A 1 116 ? 4 19.078 0.303 1 92.5 116 TYR A O 1
ATOM 933 N N . ILE A 1 117 ? 5.945 19.062 -0.777 1 91.12 117 ILE A N 1
ATOM 934 C CA . ILE A 1 117 ? 6.633 19.766 0.297 1 91.12 117 ILE A CA 1
ATOM 935 C C . ILE A 1 117 ? 5.969 21.125 0.523 1 91.12 117 ILE A C 1
ATOM 937 O O . ILE A 1 117 ? 5.742 21.531 1.666 1 91.12 117 ILE A O 1
ATOM 941 N N . LYS A 1 118 ? 5.629 21.797 -0.532 1 88.94 118 LYS A N 1
ATOM 942 C CA . LYS A 1 118 ? 4.926 23.062 -0.425 1 88.94 118 LYS A CA 1
ATOM 943 C C . LYS A 1 118 ? 3.584 22.906 0.278 1 88.94 118 LYS A C 1
ATOM 945 O O . LYS A 1 118 ? 3.258 23.656 1.195 1 88.94 118 LYS A O 1
ATOM 950 N N . MET A 1 119 ? 2.871 21.906 -0.127 1 90.81 119 MET A N 1
ATOM 951 C CA . MET A 1 119 ? 1.57 21.609 0.465 1 90.81 119 MET A CA 1
ATOM 952 C C . MET A 1 119 ? 1.707 21.297 1.951 1 90.81 119 MET A C 1
ATOM 954 O O . MET A 1 119 ? 0.889 21.734 2.76 1 90.81 119 MET A O 1
ATOM 958 N N . LEU A 1 120 ? 2.713 20.625 2.307 1 91.31 120 LEU A N 1
ATOM 959 C CA . LEU A 1 120 ? 2.932 20.203 3.688 1 91.31 120 LEU A CA 1
ATOM 960 C C . LEU A 1 120 ? 3.254 21.406 4.574 1 91.31 120 LEU A C 1
ATOM 962 O O . LEU A 1 120 ? 2.789 21.484 5.711 1 91.31 120 LEU A O 1
ATOM 966 N N . LYS A 1 121 ? 3.998 22.312 4.031 1 87.88 121 LYS A N 1
ATOM 967 C CA . LYS A 1 121 ? 4.316 23.547 4.746 1 87.88 121 LYS A CA 1
ATOM 968 C C . LYS A 1 121 ? 3.057 24.359 5.043 1 87.88 121 LYS A C 1
ATOM 970 O O . LYS A 1 121 ? 2.934 24.953 6.109 1 87.88 121 LYS A O 1
ATOM 975 N N . GLN A 1 122 ? 2.178 24.25 4.184 1 89.5 122 GLN A N 1
ATOM 976 C CA . GLN A 1 122 ? 0.958 25.047 4.266 1 89.5 122 GLN A CA 1
ATOM 977 C C . GLN A 1 122 ? -0.038 24.438 5.242 1 89.5 122 GLN A C 1
ATOM 979 O O . GLN A 1 122 ? -1.009 25.094 5.637 1 89.5 122 GLN A O 1
ATOM 984 N N . ASN A 1 123 ? 0.205 23.172 5.715 1 92.06 123 ASN A N 1
ATOM 985 C CA . ASN A 1 123 ? -0.833 22.453 6.445 1 92.06 123 ASN A CA 1
ATOM 986 C C . ASN A 1 123 ? -0.339 22.016 7.82 1 92.06 123 ASN A C 1
ATOM 988 O O . ASN A 1 123 ? -0.89 21.078 8.406 1 92.06 123 ASN A O 1
ATOM 992 N N . LYS A 1 124 ? 0.742 22.625 8.297 1 92.06 124 LYS A N 1
ATOM 993 C CA . LYS A 1 124 ? 1.275 22.406 9.633 1 92.06 124 LYS A CA 1
ATOM 994 C C . LYS A 1 124 ? 1.631 20.938 9.859 1 92.06 124 LYS A C 1
ATOM 996 O O . LYS A 1 124 ? 1.296 20.359 10.898 1 92.06 124 LYS A O 1
ATOM 1001 N N . ILE A 1 125 ? 2.125 20.297 8.859 1 94.5 125 ILE A N 1
ATOM 1002 C CA . ILE A 1 125 ? 2.635 18.938 8.969 1 94.5 125 ILE A CA 1
ATOM 1003 C C . ILE A 1 125 ? 3.832 18.906 9.914 1 94.5 125 ILE A C 1
ATOM 1005 O O . ILE A 1 125 ? 4.707 19.781 9.852 1 94.5 125 ILE A O 1
ATOM 1009 N N . ASP A 1 126 ? 3.818 17.891 10.766 1 95.94 126 ASP A N 1
ATOM 1010 C CA . ASP A 1 126 ? 4.793 17.891 11.852 1 95.94 126 ASP A CA 1
ATOM 1011 C C . ASP A 1 126 ? 6.141 17.344 11.383 1 95.94 126 ASP A C 1
ATOM 1013 O O . ASP A 1 126 ? 7.188 17.719 11.914 1 95.94 126 ASP A O 1
ATOM 1017 N N . ALA A 1 127 ? 6.078 16.438 10.477 1 96.69 127 ALA A N 1
ATOM 1018 C CA . ALA A 1 127 ? 7.316 15.844 9.977 1 96.69 127 ALA A CA 1
ATOM 1019 C C . ALA A 1 127 ? 7.074 15.094 8.672 1 96.69 127 ALA A C 1
ATOM 1021 O O . ALA A 1 127 ? 5.926 14.867 8.281 1 96.69 127 ALA A O 1
ATOM 1022 N N . ILE A 1 128 ? 8.211 14.773 8.016 1 96.25 128 ILE A N 1
ATOM 1023 C CA . ILE A 1 128 ? 8.18 14.039 6.758 1 96.25 128 ILE A CA 1
ATOM 1024 C C . ILE A 1 128 ? 9.047 12.781 6.875 1 96.25 128 ILE A C 1
ATOM 1026 O O . ILE A 1 128 ? 10.156 12.836 7.406 1 96.25 128 ILE A O 1
ATOM 1030 N N . ILE A 1 129 ? 8.5 11.695 6.516 1 96.62 129 ILE A N 1
ATOM 1031 C CA . ILE A 1 129 ? 9.266 10.492 6.184 1 96.62 129 ILE A CA 1
ATOM 1032 C C . ILE A 1 129 ? 9.25 10.273 4.672 1 96.62 129 ILE A C 1
ATOM 1034 O O . ILE A 1 129 ? 8.18 10.203 4.059 1 96.62 129 ILE A O 1
ATOM 1038 N N . ALA A 1 130 ? 10.445 10.172 4.066 1 93.56 130 ALA A N 1
ATOM 1039 C CA . ALA A 1 130 ? 10.422 10.094 2.607 1 93.56 130 ALA A CA 1
ATOM 1040 C C . ALA A 1 130 ? 11.406 9.055 2.094 1 93.56 130 ALA A C 1
ATOM 1042 O O . ALA A 1 130 ? 12.484 8.867 2.674 1 93.56 130 ALA A O 1
ATOM 1043 N N . ILE A 1 131 ? 10.961 8.422 1.119 1 89.56 131 ILE A N 1
ATOM 1044 C CA . ILE A 1 131 ? 11.812 7.633 0.236 1 89.56 131 ILE A CA 1
ATOM 1045 C C . ILE A 1 131 ? 11.992 8.359 -1.095 1 89.56 131 ILE A C 1
ATOM 1047 O O . ILE A 1 131 ? 11.102 8.336 -1.946 1 89.56 131 ILE A O 1
ATOM 1051 N N . THR A 1 132 ? 13.102 9.078 -1.275 1 81.81 132 THR A N 1
ATOM 1052 C CA . THR A 1 132 ? 13.258 9.953 -2.428 1 81.81 132 THR A CA 1
ATOM 1053 C C . THR A 1 132 ? 14.539 9.617 -3.191 1 81.81 132 THR A C 1
ATOM 1055 O O . THR A 1 132 ? 15.516 9.148 -2.602 1 81.81 132 THR A O 1
ATOM 1058 N N . TYR A 1 133 ? 14.391 9.875 -4.453 1 72 133 TYR A N 1
ATOM 1059 C CA . TYR A 1 133 ? 15.539 9.688 -5.336 1 72 133 TYR A CA 1
ATOM 1060 C C . TYR A 1 133 ? 16.016 11.016 -5.898 1 72 133 TYR A C 1
ATOM 1062 O O . TYR A 1 133 ? 16.953 11.055 -6.707 1 72 133 TYR A O 1
ATOM 1070 N N . SER A 1 134 ? 15.398 12.094 -5.312 1 76.5 134 SER A N 1
ATOM 1071 C CA . SER A 1 134 ? 15.727 13.438 -5.793 1 76.5 134 SER A CA 1
ATOM 1072 C C . SER A 1 134 ? 16.672 14.148 -4.84 1 76.5 134 SER A C 1
ATOM 1074 O O . SER A 1 134 ? 17.203 13.539 -3.902 1 76.5 134 SER A O 1
ATOM 1076 N N . ASP A 1 135 ? 16.906 15.391 -5.188 1 75.5 135 ASP A N 1
ATOM 1077 C CA . ASP A 1 135 ? 17.766 16.234 -4.359 1 75.5 135 ASP A CA 1
ATOM 1078 C C . ASP A 1 135 ? 17.141 16.469 -2.986 1 75.5 135 ASP A C 1
ATOM 1080 O O . ASP A 1 135 ? 15.977 16.875 -2.893 1 75.5 135 ASP A O 1
ATOM 1084 N N . ILE A 1 136 ? 17.922 16.203 -1.943 1 76.12 136 ILE A N 1
ATOM 1085 C CA . ILE A 1 136 ? 17.453 16.281 -0.566 1 76.12 136 ILE A CA 1
ATOM 1086 C C . ILE A 1 136 ? 17.297 17.734 -0.147 1 76.12 136 ILE A C 1
ATOM 1088 O O . ILE A 1 136 ? 16.609 18.047 0.833 1 76.12 136 ILE A O 1
ATOM 1092 N N . GLY A 1 137 ? 17.953 18.594 -0.918 1 76.62 137 GLY A N 1
ATOM 1093 C CA . GLY A 1 137 ? 17.922 20 -0.579 1 76.62 137 GLY A CA 1
ATOM 1094 C C . GLY A 1 137 ? 16.516 20.531 -0.36 1 76.62 137 GLY A C 1
ATOM 1095 O O . GLY A 1 137 ? 16.281 21.328 0.554 1 76.62 137 GLY A O 1
ATOM 1096 N N . GLN A 1 138 ? 15.617 20.094 -1.074 1 79.06 138 GLN A N 1
ATOM 1097 C CA . GLN A 1 138 ? 14.25 20.594 -0.966 1 79.06 138 GLN A CA 1
ATOM 1098 C C . GLN A 1 138 ? 13.641 20.234 0.385 1 79.06 138 GLN A C 1
ATOM 1100 O O . GLN A 1 138 ? 12.812 20.984 0.916 1 79.06 138 GLN A O 1
ATOM 1105 N N . TYR A 1 139 ? 14.008 19.141 0.954 1 79.81 139 TYR A N 1
ATOM 1106 C CA . TYR A 1 139 ? 13.492 18.703 2.244 1 79.81 139 TYR A CA 1
ATOM 1107 C C . TYR A 1 139 ? 14.172 19.438 3.389 1 79.81 139 TYR A C 1
ATOM 1109 O O . TYR A 1 139 ? 13.516 19.844 4.355 1 79.81 139 TYR A O 1
ATOM 1117 N N . ILE A 1 140 ? 15.406 19.656 3.254 1 76.19 140 ILE A N 1
ATOM 1118 C CA . ILE A 1 140 ? 16.188 20.344 4.27 1 76.19 140 ILE A CA 1
ATOM 1119 C C . ILE A 1 140 ? 15.727 21.797 4.391 1 76.19 140 ILE A C 1
ATOM 1121 O O . ILE A 1 140 ? 15.523 22.297 5.496 1 76.19 140 ILE A O 1
ATOM 1125 N N . TYR A 1 141 ? 15.445 22.359 3.35 1 75.56 141 TYR A N 1
ATOM 1126 C CA . TYR A 1 141 ? 15.109 23.781 3.318 1 75.56 141 TYR A CA 1
ATOM 1127 C C . TYR A 1 141 ? 13.648 24.016 3.691 1 75.56 141 TYR A C 1
ATOM 1129 O O . TYR A 1 141 ? 13.227 25.141 3.912 1 75.56 141 TYR A O 1
ATOM 1137 N N . SER A 1 142 ? 12.953 22.938 3.836 1 76.12 142 SER A N 1
ATOM 1138 C CA . SER A 1 142 ? 11.539 23.078 4.176 1 76.12 142 SER A CA 1
ATOM 1139 C C . SER A 1 142 ? 11.359 23.438 5.645 1 76.12 142 SER A C 1
ATOM 1141 O O . SER A 1 142 ? 10.281 23.875 6.051 1 76.12 142 SER A O 1
ATOM 1143 N N . ASN A 1 143 ? 12.305 23.156 6.492 1 81.44 143 ASN A N 1
ATOM 1144 C CA . ASN A 1 143 ? 12.258 23.375 7.93 1 81.44 143 ASN A CA 1
ATOM 1145 C C . ASN A 1 143 ? 11.266 22.453 8.617 1 81.44 143 ASN A C 1
ATOM 1147 O O . ASN A 1 143 ? 10.773 22.75 9.703 1 81.44 143 ASN A O 1
ATOM 1151 N N . ILE A 1 144 ? 10.859 21.406 7.914 1 88.94 144 ILE A N 1
ATOM 1152 C CA . ILE A 1 144 ? 10.078 20.328 8.5 1 88.94 144 ILE A CA 1
ATOM 1153 C C . ILE A 1 144 ? 10.992 19.172 8.883 1 88.94 144 ILE A C 1
ATOM 1155 O O . ILE A 1 144 ? 11.836 18.75 8.086 1 88.94 144 ILE A O 1
ATOM 1159 N N . PRO A 1 145 ? 10.852 18.766 10.164 1 92.75 145 PRO A N 1
ATOM 1160 C CA . PRO A 1 145 ? 11.633 17.578 10.5 1 92.75 145 PRO A CA 1
ATOM 1161 C C . PRO A 1 145 ? 11.508 16.469 9.445 1 92.75 145 PRO A C 1
ATOM 1163 O O . PRO A 1 145 ? 10.414 16.203 8.945 1 92.75 145 PRO A O 1
ATOM 1166 N N . PHE A 1 146 ? 12.68 15.883 9.133 1 91.69 146 PHE A N 1
ATOM 1167 C CA . PHE A 1 146 ? 12.742 14.992 7.988 1 91.69 146 PHE A CA 1
ATOM 1168 C C . PHE A 1 146 ? 13.602 13.766 8.297 1 91.69 146 PHE A C 1
ATOM 1170 O O . PHE A 1 146 ? 14.688 13.891 8.867 1 91.69 146 PHE A O 1
ATOM 1177 N N . VAL A 1 147 ? 13.055 12.578 7.961 1 93.69 147 VAL A N 1
ATOM 1178 C CA . VAL A 1 147 ? 13.789 11.32 8.047 1 93.69 147 VAL A CA 1
ATOM 1179 C C . VAL A 1 147 ? 13.727 10.594 6.707 1 93.69 147 VAL A C 1
ATOM 1181 O O . VAL A 1 147 ? 12.656 10.492 6.094 1 93.69 147 VAL A O 1
ATOM 1184 N N . SER A 1 148 ? 14.82 10.117 6.258 1 92.44 148 SER A N 1
ATOM 1185 C CA . SER A 1 148 ? 14.906 9.445 4.965 1 92.44 148 SER A CA 1
ATOM 1186 C C . SER A 1 148 ? 15.055 7.934 5.141 1 92.44 148 SER A C 1
ATOM 1188 O O . SER A 1 148 ? 15.539 7.469 6.176 1 92.44 148 SER A O 1
ATOM 1190 N N . LEU A 1 149 ? 14.539 7.227 4.141 1 90.88 149 LEU A N 1
ATOM 1191 C CA . LEU A 1 149 ? 14.891 5.816 3.986 1 90.88 149 LEU A CA 1
ATOM 1192 C C . LEU A 1 149 ? 15.977 5.637 2.932 1 90.88 149 LEU A C 1
ATOM 1194 O O . LEU A 1 149 ? 15.812 6.07 1.788 1 90.88 149 LEU A O 1
ATOM 1198 N N . ASP A 1 150 ? 17.156 5.035 3.25 1 81.38 150 ASP A N 1
ATOM 1199 C CA . ASP A 1 150 ? 18.25 4.566 2.41 1 81.38 150 ASP A CA 1
ATOM 1200 C C . ASP A 1 150 ? 19.094 5.738 1.922 1 81.38 150 ASP A C 1
ATOM 1202 O O . ASP A 1 150 ? 20.188 5.535 1.373 1 81.38 150 ASP A O 1
ATOM 1206 N N . ARG A 1 151 ? 18.688 6.891 2.062 1 71.44 151 ARG A N 1
ATOM 1207 C CA . ARG A 1 151 ? 19.5 7.961 1.499 1 71.44 151 ARG A CA 1
ATOM 1208 C C . ARG A 1 151 ? 20.328 8.641 2.58 1 71.44 151 ARG A C 1
ATOM 1210 O O . ARG A 1 151 ? 19.797 9.039 3.619 1 71.44 151 ARG A O 1
ATOM 1217 N N . TYR A 1 152 ? 21.656 8.484 2.389 1 62.78 152 TYR A N 1
ATOM 1218 C CA . TYR A 1 152 ? 22.594 9.141 3.289 1 62.78 152 TYR A CA 1
ATOM 1219 C C . TYR A 1 152 ? 23.125 10.43 2.678 1 62.78 152 TYR A C 1
ATOM 1221 O O . TYR A 1 152 ? 23.578 10.445 1.529 1 62.78 152 TYR A O 1
ATOM 1229 N N . PHE A 1 153 ? 22.344 11.453 2.832 1 58 153 PHE A N 1
ATOM 1230 C CA . PHE A 1 153 ? 22.859 12.711 2.311 1 58 153 PHE A CA 1
ATOM 1231 C C . PHE A 1 153 ? 23.844 13.344 3.285 1 58 153 PHE A C 1
ATOM 1233 O O . PHE A 1 153 ? 23.438 14.062 4.203 1 58 153 PHE A O 1
ATOM 1240 N N . GLU A 1 154 ? 25.172 13.086 3.008 1 55.78 154 GLU A N 1
ATOM 1241 C CA . GLU A 1 154 ? 26.281 13.664 3.748 1 55.78 154 GLU A CA 1
ATOM 1242 C C . GLU A 1 154 ? 25.859 14.062 5.16 1 55.78 154 GLU A C 1
ATOM 1244 O O . GLU A 1 154 ? 26.219 15.141 5.637 1 55.78 154 GLU A O 1
ATOM 1249 N N . LYS A 1 155 ? 25.109 13.172 5.762 1 60 155 LYS A N 1
ATOM 1250 C CA . LYS A 1 155 ? 24.828 13.305 7.188 1 60 155 LYS A CA 1
ATOM 1251 C C . LYS A 1 155 ? 23.984 14.547 7.473 1 60 155 LYS A C 1
ATOM 1253 O O . LYS A 1 155 ? 24.047 15.117 8.562 1 60 155 LYS A O 1
ATOM 1258 N N . LYS A 1 156 ? 23.266 14.836 6.445 1 75.12 156 LYS A N 1
ATOM 1259 C CA . LYS A 1 156 ? 22.516 16.062 6.641 1 75.12 156 LYS A CA 1
ATOM 1260 C C . LYS A 1 156 ? 21.094 15.781 7.102 1 75.12 156 LYS A C 1
ATOM 1262 O O . LYS A 1 156 ? 20.391 16.688 7.551 1 75.12 156 LYS A O 1
ATOM 1267 N N . VAL A 1 157 ? 20.844 14.406 7.094 1 84.94 157 VAL A N 1
ATOM 1268 C CA . VAL A 1 157 ? 19.484 14.078 7.551 1 84.94 157 VAL A CA 1
ATOM 1269 C C . VAL A 1 157 ? 19.516 12.742 8.289 1 84.94 157 VAL A C 1
ATOM 1271 O O . VAL A 1 157 ? 20.375 11.898 8.047 1 84.94 157 VAL A O 1
ATOM 1274 N N . SER A 1 158 ? 18.656 12.594 9.25 1 91.38 158 SER A N 1
ATOM 1275 C CA . SER A 1 158 ? 18.484 11.289 9.883 1 91.38 158 SER A CA 1
ATOM 1276 C C . SER A 1 158 ? 17.891 10.281 8.898 1 91.38 158 SER A C 1
ATOM 1278 O O . SER A 1 158 ? 17.062 10.641 8.055 1 91.38 158 SER A O 1
ATOM 1280 N N . TYR A 1 159 ? 18.375 9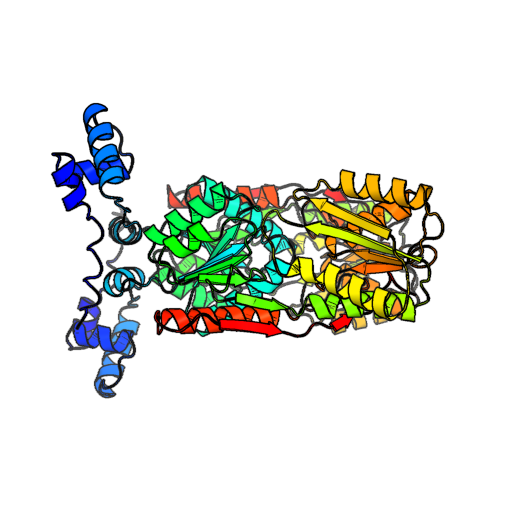.102 9 1 92.5 159 TYR A N 1
ATOM 1281 C CA . TYR A 1 159 ? 17.844 8.125 8.07 1 92.5 159 TYR A CA 1
ATOM 1282 C C . TYR A 1 159 ? 17.906 6.719 8.656 1 92.5 159 TYR A C 1
ATOM 1284 O O . TYR A 1 159 ? 18.625 6.477 9.617 1 92.5 159 TYR A O 1
ATOM 1292 N N . VAL A 1 160 ? 17.062 5.867 8.164 1 95.38 160 VAL A N 1
ATOM 1293 C CA . VAL A 1 160 ? 17.109 4.43 8.414 1 95.38 160 VAL A CA 1
ATOM 1294 C C . VAL A 1 160 ? 17.484 3.691 7.129 1 95.38 160 VAL A C 1
ATOM 1296 O O . VAL A 1 160 ? 17.172 4.152 6.027 1 95.38 160 VAL A O 1
ATOM 1299 N N . THR A 1 161 ? 18.203 2.582 7.285 1 95.38 161 THR A N 1
ATOM 1300 C CA . THR A 1 161 ? 18.641 1.804 6.133 1 95.38 161 THR A CA 1
ATOM 1301 C C . THR A 1 161 ? 18.859 0.345 6.52 1 95.38 161 THR A C 1
ATOM 1303 O O . THR A 1 161 ? 19.016 0.028 7.703 1 95.38 161 THR A O 1
ATOM 1306 N N . SER A 1 162 ? 18.719 -0.482 5.57 1 96.75 162 SER A N 1
ATOM 1307 C CA . SER A 1 162 ? 19.172 -1.86 5.746 1 96.75 162 SER A CA 1
ATOM 1308 C C . SER A 1 162 ? 20.656 -2 5.465 1 96.75 162 SER A C 1
ATOM 1310 O O . SER A 1 162 ? 21.266 -1.131 4.832 1 96.75 162 SER A O 1
ATOM 1312 N N . ASP A 1 163 ? 21.25 -3 5.945 1 97.69 163 ASP A N 1
ATOM 1313 C CA . ASP A 1 163 ? 22.656 -3.273 5.656 1 97.69 163 ASP A CA 1
ATOM 1314 C C . ASP A 1 163 ? 22.844 -3.773 4.223 1 97.69 163 ASP A C 1
ATOM 1316 O O . ASP A 1 163 ? 23.078 -4.961 4 1 97.69 163 ASP A O 1
ATOM 1320 N N . ASN A 1 164 ? 22.766 -2.822 3.318 1 97.25 164 ASN A N 1
ATOM 1321 C CA . ASN A 1 164 ? 22.828 -3.115 1.89 1 97.25 164 ASN A CA 1
ATOM 1322 C C . ASN A 1 164 ? 24.141 -3.779 1.511 1 97.25 164 ASN A C 1
ATOM 1324 O O . ASN A 1 164 ? 24.172 -4.703 0.693 1 97.25 164 ASN A O 1
ATOM 1328 N N . TYR A 1 165 ? 25.188 -3.301 2.08 1 97.94 165 TYR A N 1
ATOM 1329 C CA . TYR A 1 165 ? 26.5 -3.857 1.793 1 97.94 165 TYR 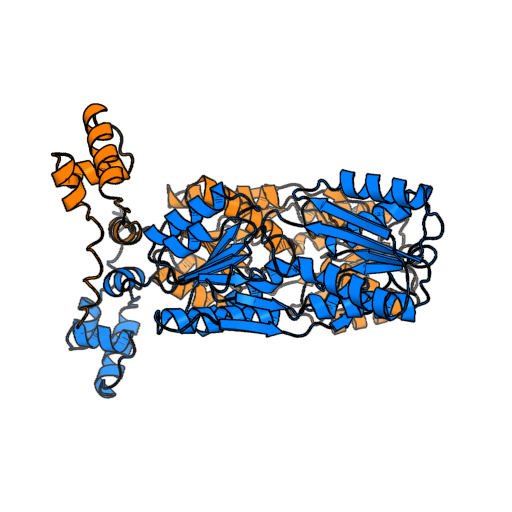A CA 1
ATOM 1330 C C . TYR A 1 165 ? 26.578 -5.332 2.18 1 97.94 165 TYR A C 1
ATOM 1332 O O . TYR A 1 165 ? 26.938 -6.176 1.364 1 97.94 165 TYR A O 1
ATOM 1340 N N . GLU A 1 166 ? 26.141 -5.617 3.387 1 98.62 166 GLU A N 1
ATOM 1341 C CA . GLU A 1 166 ? 26.109 -7.008 3.822 1 98.62 166 GLU A CA 1
ATOM 1342 C C . GLU A 1 166 ? 25.141 -7.832 2.975 1 98.62 166 GLU A C 1
ATOM 1344 O O . GLU A 1 166 ? 25.391 -9.016 2.725 1 98.62 166 GLU A O 1
ATOM 1349 N N . GLY A 1 167 ? 24.094 -7.211 2.576 1 98.81 167 GLY A N 1
ATOM 1350 C CA . GLY A 1 167 ? 23.156 -7.895 1.7 1 98.81 167 GLY A CA 1
ATOM 1351 C C . GLY A 1 167 ? 23.781 -8.32 0.383 1 98.81 167 GLY A C 1
ATOM 1352 O O . GLY A 1 167 ? 23.5 -9.422 -0.106 1 98.81 167 GLY A O 1
ATOM 1353 N N . GLY A 1 168 ? 24.578 -7.445 -0.182 1 98.75 168 GLY A N 1
ATOM 1354 C CA . GLY A 1 168 ? 25.297 -7.801 -1.396 1 98.75 168 GLY A CA 1
ATOM 1355 C C . GLY A 1 168 ? 26.234 -8.977 -1.212 1 98.75 168 GLY A C 1
ATOM 1356 O O . GLY A 1 168 ? 26.281 -9.875 -2.055 1 98.75 168 GLY A O 1
ATOM 1357 N N . LYS A 1 169 ? 26.938 -8.984 -0.1 1 98.81 169 LYS A N 1
ATOM 1358 C CA . LYS A 1 169 ? 27.828 -10.086 0.219 1 98.81 169 LYS A CA 1
ATOM 1359 C C . LYS A 1 169 ? 27.062 -11.406 0.335 1 98.81 169 LYS A C 1
ATOM 1361 O O . LYS A 1 169 ? 27.5 -12.43 -0.196 1 98.81 169 LYS A O 1
ATOM 1366 N N . LEU A 1 170 ? 25.984 -11.312 1.033 1 98.81 170 LEU A N 1
ATOM 1367 C CA . LEU A 1 170 ? 25.156 -12.5 1.265 1 98.81 170 LEU A CA 1
ATOM 1368 C C . LEU A 1 170 ? 24.656 -13.07 -0.053 1 98.81 170 LEU A C 1
ATOM 1370 O O . LEU A 1 170 ? 24.578 -14.289 -0.219 1 98.81 170 LEU A O 1
ATOM 1374 N N . ALA A 1 171 ? 24.281 -12.156 -0.963 1 98.88 171 ALA A N 1
ATOM 1375 C CA . ALA A 1 171 ? 23.781 -12.609 -2.262 1 98.88 171 ALA A CA 1
ATOM 1376 C C . ALA A 1 171 ? 24.859 -13.398 -3.008 1 98.88 171 ALA A C 1
ATOM 1378 O O . ALA A 1 171 ? 24.578 -14.469 -3.551 1 98.88 171 ALA A O 1
ATOM 1379 N N . ALA A 1 172 ? 26.062 -12.891 -3 1 98.81 172 ALA A N 1
ATOM 1380 C CA . ALA A 1 172 ? 27.188 -13.586 -3.637 1 98.81 172 ALA A CA 1
ATOM 1381 C C . ALA A 1 172 ? 27.453 -14.93 -2.965 1 98.81 172 ALA A C 1
ATOM 1383 O O . ALA A 1 172 ? 27.578 -15.953 -3.639 1 98.81 172 ALA A O 1
ATOM 1384 N N . LYS A 1 173 ? 27.5 -14.891 -1.69 1 98.81 173 LYS A N 1
ATOM 1385 C CA . LYS A 1 173 ? 27.766 -16.094 -0.899 1 98.81 173 LYS A CA 1
ATOM 1386 C C . LYS A 1 173 ? 26.734 -17.172 -1.189 1 98.81 173 LYS A C 1
ATOM 1388 O O . LYS A 1 173 ? 27.094 -18.344 -1.391 1 98.81 173 LYS A O 1
ATOM 1393 N N . GLU A 1 174 ? 25.5 -16.781 -1.239 1 98.88 174 GLU A N 1
ATOM 1394 C CA . GLU A 1 174 ? 24.422 -17.75 -1.422 1 98.88 174 GLU A CA 1
ATOM 1395 C C . GLU A 1 174 ? 24.422 -18.312 -2.844 1 98.88 174 GLU A C 1
ATOM 1397 O O . GLU A 1 174 ? 24.141 -19.5 -3.053 1 98.88 174 GLU A O 1
ATOM 1402 N N . LEU A 1 175 ? 24.672 -17.438 -3.855 1 98.81 175 LEU A N 1
ATOM 1403 C CA . LEU A 1 175 ? 24.766 -17.938 -5.223 1 98.81 175 LEU A CA 1
ATOM 1404 C C . LEU A 1 175 ? 25.828 -19.031 -5.332 1 98.81 175 LEU A C 1
ATOM 1406 O O . LEU A 1 175 ? 25.594 -20.078 -5.918 1 98.81 175 LEU A O 1
ATOM 1410 N N . LEU A 1 176 ? 26.969 -18.812 -4.73 1 98.5 176 LEU A N 1
ATOM 1411 C CA . LEU A 1 176 ? 28.078 -19.766 -4.77 1 98.5 176 LEU A CA 1
ATOM 1412 C C . LEU A 1 176 ? 27.734 -21.031 -3.98 1 98.5 176 LEU A C 1
ATOM 1414 O O . LEU A 1 176 ? 28 -22.141 -4.438 1 98.5 176 LEU A O 1
ATOM 1418 N N . ALA A 1 177 ? 27.141 -20.812 -2.805 1 98.5 177 ALA A N 1
ATOM 1419 C CA . ALA A 1 177 ? 26.766 -21.938 -1.947 1 98.5 177 ALA A CA 1
ATOM 1420 C C . ALA A 1 177 ? 25.781 -22.859 -2.646 1 98.5 177 ALA A C 1
ATOM 1422 O O . ALA A 1 177 ? 25.766 -24.062 -2.406 1 98.5 177 ALA A O 1
ATOM 1423 N N . HIS A 1 178 ? 25 -22.266 -3.543 1 98.5 178 HIS A N 1
ATOM 1424 C CA . HIS A 1 178 ? 24 -23.031 -4.27 1 98.5 178 HIS A CA 1
ATOM 1425 C C . HIS A 1 178 ? 24.562 -23.609 -5.559 1 98.5 178 HIS A C 1
ATOM 1427 O O . HIS A 1 178 ? 23.828 -24.188 -6.363 1 98.5 178 HIS A O 1
ATOM 1433 N N . GLY A 1 179 ? 25.859 -23.297 -5.836 1 98.19 179 GLY A N 1
ATOM 1434 C CA . GLY A 1 179 ? 26.547 -24.031 -6.883 1 98.19 179 GLY A CA 1
ATOM 1435 C C . GLY A 1 179 ? 26.797 -23.203 -8.125 1 98.19 179 GLY A C 1
ATOM 1436 O O . GLY A 1 179 ? 27.328 -23.703 -9.117 1 98.19 179 GLY A O 1
ATOM 1437 N N . ALA A 1 180 ? 26.375 -21.953 -8.148 1 98.38 180 ALA A N 1
ATOM 1438 C CA . ALA A 1 180 ? 26.672 -21.094 -9.289 1 98.38 180 ALA A CA 1
ATOM 1439 C C . ALA A 1 180 ? 28.172 -20.875 -9.438 1 98.38 180 ALA A C 1
ATOM 1441 O O . ALA A 1 180 ? 28.891 -20.734 -8.445 1 98.38 180 ALA A O 1
ATOM 1442 N N . LYS A 1 181 ? 28.656 -20.766 -10.664 1 97.94 181 LYS A N 1
ATOM 1443 C CA . LYS A 1 181 ? 30.078 -20.641 -10.922 1 97.94 181 LYS A CA 1
ATOM 1444 C C . LYS A 1 181 ? 30.391 -19.375 -11.734 1 97.94 181 LYS A C 1
ATOM 1446 O O . LYS A 1 181 ? 31.422 -18.734 -11.539 1 97.94 181 LYS A O 1
ATOM 1451 N N . ASN A 1 182 ? 29.531 -19.125 -12.664 1 98.44 182 ASN A N 1
ATOM 1452 C CA . ASN A 1 182 ? 29.641 -17.938 -13.5 1 98.44 182 ASN A CA 1
ATOM 1453 C C . ASN A 1 182 ? 28.531 -16.938 -13.18 1 98.44 182 ASN A C 1
ATOM 1455 O O . ASN A 1 182 ? 27.406 -17.078 -13.641 1 98.44 182 ASN A O 1
ATOM 1459 N N . ILE A 1 183 ? 28.969 -15.914 -12.531 1 98.31 183 ILE A N 1
ATOM 1460 C CA . ILE A 1 183 ? 27.984 -15.102 -11.82 1 98.31 183 ILE A CA 1
ATOM 1461 C C . ILE A 1 183 ? 27.906 -13.711 -12.453 1 98.31 183 ILE A C 1
ATOM 1463 O O . ILE A 1 183 ? 28.859 -13.258 -13.086 1 98.31 183 ILE A O 1
ATOM 1467 N N . ALA A 1 184 ? 26.75 -13.062 -12.352 1 98.88 184 ALA A N 1
ATOM 1468 C CA . ALA A 1 184 ? 26.531 -11.703 -12.844 1 98.88 184 ALA A CA 1
ATOM 1469 C C . ALA A 1 184 ? 25.75 -10.875 -11.836 1 98.88 184 ALA A C 1
ATOM 1471 O O . ALA A 1 184 ? 25.031 -11.414 -10.992 1 98.88 184 ALA A O 1
ATOM 1472 N N . TYR A 1 185 ? 25.969 -9.609 -11.867 1 98.81 185 TYR A N 1
ATOM 1473 C CA . TYR A 1 185 ? 25.172 -8.602 -11.172 1 98.81 185 TYR A CA 1
ATOM 1474 C C . TYR A 1 185 ? 24.359 -7.758 -12.156 1 98.81 185 TYR A C 1
ATOM 1476 O O . TYR A 1 185 ? 24.906 -7.27 -13.148 1 98.81 185 TYR A O 1
ATOM 1484 N N . ILE A 1 186 ? 23.062 -7.625 -11.867 1 98.75 186 ILE A N 1
ATOM 1485 C CA . ILE A 1 186 ? 22.25 -6.758 -12.703 1 98.75 186 ILE A CA 1
ATOM 1486 C C . ILE A 1 186 ? 21.469 -5.781 -11.836 1 98.75 186 ILE A C 1
ATOM 1488 O O . ILE A 1 186 ? 20.719 -6.191 -10.938 1 98.75 186 ILE A O 1
ATOM 1492 N N . GLY A 1 187 ? 21.625 -4.473 -12.125 1 97.44 187 GLY A N 1
ATOM 1493 C CA . GLY A 1 187 ? 20.938 -3.436 -11.367 1 97.44 187 GLY A CA 1
ATOM 1494 C C . GLY A 1 187 ? 21.047 -2.064 -12.008 1 97.44 187 GLY A C 1
ATOM 1495 O O . GLY A 1 187 ? 21.469 -1.941 -13.156 1 97.44 187 GLY A O 1
ATOM 1496 N N . SER A 1 188 ? 20.469 -1.118 -11.258 1 94.31 188 SER A N 1
ATOM 1497 C CA . SER A 1 188 ? 20.547 0.277 -11.68 1 94.31 188 SER A CA 1
ATOM 1498 C C . SER A 1 188 ? 20.922 1.188 -10.516 1 94.31 188 SER A C 1
ATOM 1500 O O . SER A 1 188 ? 20.953 0.749 -9.359 1 94.31 188 SER A O 1
ATOM 1502 N N . HIS A 1 189 ? 21.312 2.42 -10.828 1 88.06 189 HIS A N 1
ATOM 1503 C CA . HIS A 1 189 ? 21.672 3.393 -9.797 1 88.06 189 HIS A CA 1
ATOM 1504 C C . HIS A 1 189 ? 21.156 4.785 -10.164 1 88.06 189 HIS A C 1
ATOM 1506 O O . HIS A 1 189 ? 21.094 5.133 -11.344 1 88.06 189 HIS A O 1
ATOM 1512 N N . SER A 1 190 ? 20.812 5.465 -9.086 1 83.75 190 SER A N 1
ATOM 1513 C CA . SER A 1 190 ? 20.344 6.836 -9.25 1 83.75 190 SER A CA 1
ATOM 1514 C C . SER A 1 190 ? 21.516 7.789 -9.508 1 83.75 190 SER A C 1
ATOM 1516 O O . SER A 1 190 ? 22.672 7.426 -9.32 1 83.75 190 SER A O 1
ATOM 1518 N N . LYS A 1 191 ? 21.078 8.977 -9.945 1 82.12 191 LYS A N 1
ATOM 1519 C CA . LYS A 1 191 ? 22.062 10.047 -10.125 1 82.12 191 LYS A CA 1
ATOM 1520 C C . LYS A 1 191 ? 22.688 10.438 -8.789 1 82.12 191 LYS A C 1
ATOM 1522 O O . LYS A 1 191 ? 23.875 10.805 -8.742 1 82.12 191 LYS A O 1
ATOM 1527 N N . TYR A 1 192 ? 21.875 10.266 -7.781 1 78.94 192 TYR A N 1
ATOM 1528 C CA . TYR A 1 192 ? 22.359 10.609 -6.449 1 78.94 192 TYR A CA 1
ATOM 1529 C C . TYR A 1 192 ? 22.734 9.352 -5.668 1 78.94 192 TYR A C 1
ATOM 1531 O O . TYR A 1 192 ? 21.938 8.414 -5.57 1 78.94 192 TYR A O 1
ATOM 1539 N N . PRO A 1 193 ? 23.969 9.32 -5.184 1 79.38 193 PRO A N 1
ATOM 1540 C CA . PRO A 1 193 ? 24.375 8.141 -4.422 1 79.38 193 PRO A CA 1
ATOM 1541 C C . PRO A 1 193 ? 23.438 7.812 -3.273 1 79.38 193 PRO A C 1
ATOM 1543 O O . PRO A 1 193 ? 22.922 8.719 -2.604 1 79.38 193 PRO A O 1
ATOM 1546 N N . ASN A 1 194 ? 23.141 6.5 -3.146 1 83.06 194 ASN A N 1
ATOM 1547 C CA . ASN A 1 194 ? 22.281 6.023 -2.064 1 83.06 194 ASN A CA 1
ATOM 1548 C C . ASN A 1 194 ? 22.719 4.648 -1.567 1 83.06 194 ASN A C 1
ATOM 1550 O O . ASN A 1 194 ? 23.594 4.023 -2.158 1 83.06 194 ASN A O 1
ATOM 1554 N N . ALA A 1 195 ? 22.109 4.211 -0.544 1 87.62 195 ALA A N 1
ATOM 1555 C CA . ALA A 1 195 ? 22.547 3.016 0.18 1 87.62 195 ALA A CA 1
ATOM 1556 C C . ALA A 1 195 ? 22.344 1.761 -0.667 1 87.62 195 ALA A C 1
ATOM 1558 O O . ALA A 1 195 ? 23.016 0.75 -0.458 1 87.62 195 ALA A O 1
ATOM 1559 N N . THR A 1 196 ? 21.547 1.812 -1.653 1 89.31 196 THR A N 1
ATOM 1560 C CA . THR A 1 196 ? 21.297 0.626 -2.461 1 89.31 196 THR A CA 1
ATOM 1561 C C . THR A 1 196 ? 22.484 0.302 -3.352 1 89.31 196 THR A C 1
ATOM 1563 O O . THR A 1 196 ? 22.625 -0.83 -3.818 1 89.31 196 THR A O 1
ATOM 1566 N N . MET A 1 197 ? 23.281 1.296 -3.576 1 91.25 197 MET A N 1
ATOM 1567 C CA . MET A 1 197 ? 24.469 1.078 -4.391 1 91.25 197 MET A CA 1
ATOM 1568 C C . MET A 1 197 ? 25.469 0.186 -3.66 1 91.25 197 MET A C 1
ATOM 1570 O O . MET A 1 197 ? 26.297 -0.468 -4.293 1 91.25 197 MET A O 1
ATOM 1574 N N . LEU A 1 198 ? 25.312 0.159 -2.363 1 95 198 LEU A N 1
ATOM 1575 C CA . LEU A 1 198 ? 26.203 -0.657 -1.548 1 95 198 LEU A CA 1
ATOM 1576 C C . LEU A 1 198 ? 25.938 -2.143 -1.766 1 95 198 LEU A C 1
ATOM 1578 O O . LEU A 1 198 ? 26.766 -2.984 -1.436 1 95 198 LEU A O 1
ATOM 1582 N N . ARG A 1 199 ? 24.781 -2.455 -2.318 1 97.56 199 ARG A N 1
ATOM 1583 C CA . ARG A 1 199 ? 24.484 -3.842 -2.67 1 97.56 199 ARG A CA 1
ATOM 1584 C C . ARG A 1 199 ? 25.5 -4.379 -3.668 1 97.56 199 ARG A C 1
ATOM 1586 O O . ARG A 1 199 ? 26.047 -5.465 -3.48 1 97.56 199 ARG A O 1
ATOM 1593 N N . LYS A 1 200 ? 25.75 -3.562 -4.676 1 97.88 200 LYS A N 1
ATOM 1594 C CA . LYS A 1 200 ? 26.734 -3.961 -5.668 1 97.88 200 LYS A CA 1
ATOM 1595 C C . LYS A 1 200 ? 28.141 -4.031 -5.055 1 97.88 200 LYS A C 1
ATOM 1597 O O . LYS A 1 200 ? 28.906 -4.953 -5.344 1 97.88 200 LYS A O 1
ATOM 1602 N N . ASP A 1 201 ? 28.453 -3.039 -4.223 1 97.62 201 ASP A N 1
ATOM 1603 C CA . ASP A 1 201 ? 29.766 -2.99 -3.596 1 97.62 201 ASP A CA 1
ATOM 1604 C C . ASP A 1 201 ? 30.031 -4.246 -2.768 1 97.62 201 ASP A C 1
ATOM 1606 O O . ASP A 1 201 ? 31.109 -4.832 -2.842 1 97.62 201 ASP A O 1
ATOM 1610 N N . GLY A 1 202 ? 29.031 -4.609 -1.958 1 98.69 202 GLY A N 1
ATOM 1611 C CA . GLY A 1 202 ? 29.172 -5.824 -1.168 1 98.69 202 GLY A CA 1
ATOM 1612 C C . GLY A 1 202 ? 29.328 -7.074 -2.014 1 98.69 202 GLY A C 1
ATOM 1613 O O . GLY A 1 202 ? 30.156 -7.938 -1.704 1 98.69 202 GLY A O 1
ATOM 1614 N N . PHE A 1 203 ? 28.594 -7.113 -3.088 1 98.81 203 PHE A N 1
ATOM 1615 C CA . PHE A 1 203 ? 28.672 -8.219 -4.031 1 98.81 203 PHE A CA 1
ATOM 1616 C C . PHE A 1 203 ? 30.047 -8.305 -4.656 1 98.81 203 PHE A C 1
ATOM 1618 O O . PHE A 1 203 ? 30.672 -9.375 -4.676 1 98.81 203 PHE A O 1
ATOM 1625 N N . ASP A 1 204 ? 30.531 -7.254 -5.094 1 98.56 204 ASP A N 1
ATOM 1626 C CA . ASP A 1 204 ? 31.828 -7.137 -5.73 1 98.56 204 ASP A CA 1
ATOM 1627 C C . ASP A 1 204 ? 32.938 -7.531 -4.77 1 98.56 204 ASP A C 1
ATOM 1629 O O . ASP A 1 204 ? 33.812 -8.328 -5.113 1 98.56 204 ASP A O 1
ATOM 1633 N N . ASP A 1 205 ? 32.938 -7.027 -3.602 1 98.69 205 ASP A N 1
ATOM 1634 C CA . ASP A 1 205 ? 34 -7.262 -2.625 1 98.69 205 ASP A CA 1
ATOM 1635 C C . ASP A 1 205 ? 34.062 -8.734 -2.229 1 98.69 205 ASP A C 1
ATOM 1637 O O . ASP A 1 205 ? 35.156 -9.297 -2.09 1 98.69 205 ASP A O 1
ATOM 1641 N N . TYR A 1 206 ? 32.906 -9.289 -1.992 1 98.75 206 TYR A N 1
ATOM 1642 C CA . TYR A 1 206 ? 32.875 -10.703 -1.625 1 98.75 206 TYR A CA 1
ATOM 1643 C C . TYR A 1 206 ? 33.5 -11.562 -2.711 1 98.75 206 TYR A C 1
ATOM 1645 O O . TYR A 1 206 ? 34.312 -12.461 -2.416 1 98.75 206 TYR A O 1
ATOM 1653 N N . LEU A 1 207 ? 33.219 -11.281 -3.936 1 98.56 207 LEU A N 1
ATOM 1654 C CA . LEU A 1 207 ? 33.75 -12.078 -5.047 1 98.56 207 LEU A CA 1
ATOM 1655 C C . LEU A 1 207 ? 35.25 -11.836 -5.234 1 98.56 207 LEU A C 1
ATOM 1657 O O . LEU A 1 207 ? 36 -12.773 -5.504 1 98.56 207 LEU A O 1
ATOM 1661 N N . LYS A 1 208 ? 35.625 -10.625 -5.09 1 98 208 LYS A N 1
ATOM 1662 C CA . LYS A 1 208 ? 37.062 -10.297 -5.168 1 98 208 LYS A CA 1
ATOM 1663 C C . LYS A 1 208 ? 37.844 -11.047 -4.105 1 98 208 LYS A C 1
ATOM 1665 O O . LYS A 1 208 ? 38.938 -11.578 -4.391 1 98 208 LYS A O 1
ATOM 1670 N N . GLU A 1 209 ? 37.312 -11.055 -2.955 1 97.69 209 GLU A N 1
ATOM 1671 C CA . GLU A 1 209 ? 37.969 -11.742 -1.844 1 97.69 209 GLU A CA 1
ATOM 1672 C C . GLU A 1 209 ? 38.125 -13.227 -2.135 1 97.69 209 GLU A C 1
ATOM 1674 O O . GLU A 1 209 ? 39 -13.883 -1.562 1 97.69 209 GLU A O 1
ATOM 1679 N N . HIS A 1 210 ? 37.344 -13.742 -2.973 1 97.25 210 HIS A N 1
ATOM 1680 C CA . HIS A 1 210 ? 37.375 -15.164 -3.285 1 97.25 210 HIS A CA 1
ATOM 1681 C C . HIS A 1 210 ? 37.938 -15.414 -4.684 1 97.25 210 HIS A C 1
ATOM 1683 O O . HIS A 1 210 ? 37.812 -16.516 -5.219 1 97.25 210 HIS A O 1
ATOM 1689 N N . ASP A 1 211 ? 38.438 -14.391 -5.297 1 97.44 211 ASP A N 1
ATOM 1690 C CA . ASP A 1 211 ? 39.125 -14.438 -6.59 1 97.44 211 ASP A CA 1
ATOM 1691 C C . ASP A 1 211 ? 38.156 -14.945 -7.684 1 97.44 211 ASP A C 1
ATOM 1693 O O . ASP A 1 211 ? 38.531 -15.812 -8.477 1 97.44 211 ASP A O 1
ATOM 1697 N N . ILE A 1 212 ? 36.938 -14.453 -7.629 1 97.75 212 ILE A N 1
ATOM 1698 C CA . ILE A 1 212 ? 35.938 -14.836 -8.617 1 97.75 212 ILE A CA 1
ATOM 1699 C C . ILE A 1 212 ? 35.594 -13.633 -9.484 1 97.75 212 ILE A C 1
ATOM 1701 O O . ILE A 1 212 ? 35.219 -12.578 -8.961 1 97.75 212 ILE A O 1
ATOM 1705 N N . ASN A 1 213 ? 35.688 -13.797 -10.781 1 97.19 213 ASN A N 1
ATOM 1706 C CA . ASN A 1 213 ? 35.25 -12.773 -11.719 1 97.19 213 ASN A CA 1
ATOM 1707 C C . ASN A 1 213 ? 33.75 -12.891 -11.984 1 97.19 213 ASN A C 1
ATOM 1709 O O . ASN A 1 213 ? 33.156 -13.977 -11.883 1 97.19 213 ASN A O 1
ATOM 1713 N N . TYR A 1 214 ? 33.156 -11.75 -12.266 1 98.12 214 TYR A N 1
ATOM 1714 C CA . TYR A 1 214 ? 31.719 -11.758 -12.594 1 98.12 214 TYR A CA 1
ATOM 1715 C C . TYR A 1 214 ? 31.422 -10.742 -13.68 1 98.12 214 TYR A C 1
ATOM 1717 O O . TYR A 1 214 ? 32.25 -9.906 -14.023 1 98.12 214 TYR A O 1
ATOM 1725 N N . LYS A 1 215 ? 30.281 -10.836 -14.289 1 98.5 215 LYS A N 1
ATOM 1726 C CA . LYS A 1 215 ? 29.797 -9.867 -15.266 1 98.5 215 LYS A CA 1
ATOM 1727 C C . LYS A 1 215 ? 28.781 -8.914 -14.625 1 98.5 215 LYS A C 1
ATOM 1729 O O . LYS A 1 215 ? 28.219 -9.211 -13.578 1 98.5 215 LYS A O 1
ATOM 1734 N N . GLU A 1 216 ? 28.641 -7.738 -15.258 1 98.12 216 GLU A N 1
ATOM 1735 C CA . GLU A 1 216 ? 27.75 -6.777 -14.625 1 98.12 216 GLU A CA 1
ATOM 1736 C C . GLU A 1 216 ? 26.969 -5.98 -15.672 1 98.12 216 GLU A C 1
ATOM 1738 O O . GLU A 1 216 ? 27.469 -5.707 -16.75 1 98.12 216 GLU A O 1
ATOM 1743 N N . ILE A 1 217 ? 25.75 -5.723 -15.359 1 97.88 217 ILE A N 1
ATOM 1744 C CA . ILE A 1 217 ? 24.891 -4.699 -15.969 1 97.88 217 ILE A CA 1
ATOM 1745 C C . ILE A 1 217 ? 24.453 -3.701 -14.906 1 97.88 217 ILE A C 1
ATOM 1747 O O . ILE A 1 217 ? 23.734 -4.062 -13.969 1 97.88 217 ILE A O 1
ATOM 1751 N N . PHE A 1 218 ? 24.938 -2.52 -14.961 1 96.38 218 PHE A N 1
ATOM 1752 C CA . PHE A 1 218 ? 24.641 -1.481 -13.984 1 96.38 218 PHE A CA 1
ATOM 1753 C C . PHE A 1 218 ? 24.266 -0.173 -14.68 1 96.38 218 PHE A C 1
ATOM 1755 O O . PHE A 1 218 ? 25.156 0.62 -15.016 1 96.38 218 PHE A O 1
ATOM 1762 N N . LEU A 1 219 ? 22.922 0.082 -14.773 1 95.56 219 LEU A N 1
ATOM 1763 C CA . LEU A 1 219 ? 22.438 1.124 -15.672 1 95.56 219 LEU A CA 1
ATOM 1764 C C . LEU A 1 219 ? 22.047 2.375 -14.898 1 95.56 219 LEU A C 1
ATOM 1766 O O . LEU A 1 219 ? 21.656 2.287 -13.727 1 95.56 219 LEU A O 1
ATOM 1770 N N . HIS A 1 220 ? 22.094 3.49 -15.516 1 91.94 220 HIS A N 1
ATOM 1771 C CA . HIS A 1 220 ? 21.688 4.758 -14.93 1 91.94 220 HIS A CA 1
ATOM 1772 C C . HIS A 1 220 ? 20.172 4.941 -15.031 1 91.94 220 HIS A C 1
ATOM 1774 O O . HIS A 1 220 ? 19.594 4.848 -16.125 1 91.94 220 HIS A O 1
ATOM 1780 N N . GLU A 1 221 ? 19.594 5.328 -13.891 1 87.81 221 GLU A N 1
ATOM 1781 C CA . GLU A 1 221 ? 18.141 5.504 -13.844 1 87.81 221 GLU A CA 1
ATOM 1782 C C . GLU A 1 221 ? 17.719 6.816 -14.492 1 87.81 221 GLU A C 1
ATOM 1784 O O . GLU A 1 221 ? 18.484 7.793 -14.477 1 87.81 221 GLU A O 1
ATOM 1789 N N . PRO A 1 222 ? 16.578 6.711 -14.953 1 86.5 222 PRO A N 1
ATOM 1790 C CA . PRO A 1 222 ? 15.57 5.645 -15.008 1 86.5 222 PRO A CA 1
ATOM 1791 C C . PRO A 1 222 ? 15.844 4.637 -16.125 1 86.5 222 PRO A C 1
ATOM 1793 O O . PRO A 1 222 ? 16.328 5.008 -17.188 1 86.5 222 PRO A O 1
ATOM 1796 N N . VAL A 1 223 ? 15.523 3.371 -15.875 1 90.75 223 VAL A N 1
ATOM 1797 C CA . VAL A 1 223 ? 15.766 2.303 -16.844 1 90.75 223 VAL A CA 1
ATOM 1798 C C . VAL A 1 223 ? 14.453 1.615 -17.203 1 90.75 223 VAL A C 1
ATOM 1800 O O . VAL A 1 223 ? 13.82 0.986 -16.344 1 90.75 223 VAL A O 1
ATOM 1803 N N . PRO A 1 224 ? 14.055 1.715 -18.453 1 90.38 224 PRO A N 1
ATOM 1804 C CA . PRO A 1 224 ? 12.906 0.909 -18.875 1 90.38 224 PRO A CA 1
ATOM 1805 C C . PRO A 1 224 ? 13.156 -0.592 -18.75 1 90.38 224 PRO A C 1
ATOM 1807 O O . PRO A 1 224 ? 14.289 -1.051 -18.938 1 90.38 224 PRO A O 1
ATOM 1810 N N . GLU A 1 225 ? 12.156 -1.275 -18.438 1 89.75 225 GLU A N 1
ATOM 1811 C CA . GLU A 1 225 ? 12.25 -2.725 -18.297 1 89.75 225 GLU A CA 1
ATOM 1812 C C . GLU A 1 225 ? 12.867 -3.369 -19.531 1 89.75 225 GLU A C 1
ATOM 1814 O O . GLU A 1 225 ? 13.672 -4.293 -19.422 1 89.75 225 GLU A O 1
ATOM 1819 N N . ALA A 1 226 ? 12.484 -2.9 -20.688 1 93.31 226 ALA A N 1
ATOM 1820 C CA . ALA A 1 226 ? 12.945 -3.459 -21.953 1 93.31 226 ALA A CA 1
ATOM 1821 C C . ALA A 1 226 ? 14.461 -3.357 -22.062 1 93.31 226 ALA A C 1
ATOM 1823 O O . ALA A 1 226 ? 15.102 -4.227 -22.672 1 93.31 226 ALA A O 1
ATOM 1824 N N . ASP A 1 227 ? 14.992 -2.355 -21.484 1 95.81 227 ASP A N 1
ATOM 1825 C CA . ASP A 1 227 ? 16.438 -2.174 -21.547 1 95.81 227 ASP A CA 1
ATOM 1826 C C . ASP A 1 227 ? 17.172 -3.24 -20.719 1 95.81 227 ASP A C 1
ATOM 1828 O O . ASP A 1 227 ? 18.188 -3.773 -21.156 1 95.81 227 ASP A O 1
ATOM 1832 N N . PHE A 1 228 ? 16.656 -3.564 -19.609 1 96.69 228 PHE A N 1
ATOM 1833 C CA . PHE A 1 228 ? 17.25 -4.621 -18.797 1 96.69 228 PHE A CA 1
ATOM 1834 C C . PHE A 1 228 ? 17.219 -5.953 -19.531 1 96.69 228 PHE A C 1
ATOM 1836 O O . PHE A 1 228 ? 18.203 -6.699 -19.516 1 96.69 228 PHE A O 1
ATOM 1843 N N . ILE A 1 229 ? 16.141 -6.203 -20.188 1 97.62 229 ILE A N 1
ATOM 1844 C CA . ILE A 1 229 ? 15.953 -7.465 -20.906 1 97.62 229 ILE A CA 1
ATOM 1845 C C . ILE A 1 229 ? 16.938 -7.547 -22.062 1 97.62 229 ILE A C 1
ATOM 1847 O O . ILE A 1 229 ? 17.609 -8.57 -22.25 1 97.62 229 ILE A O 1
ATOM 1851 N N . ASN A 1 230 ? 17.062 -6.465 -22.781 1 97.88 230 ASN A N 1
ATOM 1852 C CA . ASN A 1 230 ? 17.984 -6.43 -23.922 1 97.88 230 ASN A CA 1
ATOM 1853 C C . ASN A 1 230 ? 19.422 -6.645 -23.484 1 97.88 230 ASN A C 1
ATOM 1855 O O . ASN A 1 230 ? 20.156 -7.434 -24.094 1 97.88 230 ASN A O 1
ATOM 1859 N N . HIS A 1 231 ? 19.812 -5.973 -22.484 1 98.12 231 HIS A N 1
ATOM 1860 C CA . HIS A 1 231 ? 21.188 -6.098 -22 1 98.12 231 HIS A CA 1
ATOM 1861 C C . HIS A 1 231 ? 21.438 -7.5 -21.453 1 98.12 231 HIS A C 1
ATOM 1863 O O . HIS A 1 231 ? 22.547 -8.031 -21.594 1 98.12 231 HIS A O 1
ATOM 1869 N N . LEU A 1 232 ? 20.453 -8.094 -20.797 1 98.38 232 LEU A N 1
ATOM 1870 C CA . LEU A 1 232 ? 20.578 -9.461 -20.297 1 98.38 232 LEU A CA 1
ATOM 1871 C C . LEU A 1 232 ? 20.828 -10.438 -21.422 1 98.38 232 LEU A C 1
ATOM 1873 O O . LEU A 1 232 ? 21.734 -11.273 -21.344 1 98.38 232 LEU A O 1
ATOM 1877 N N . LEU A 1 233 ? 20.047 -10.297 -22.453 1 98.19 233 LEU A N 1
ATOM 1878 C CA . LEU A 1 233 ? 20.141 -11.234 -23.578 1 98.19 233 LEU A CA 1
ATOM 1879 C C . LEU A 1 233 ? 21.484 -11.086 -24.281 1 98.19 233 LEU A C 1
ATOM 1881 O O . LEU A 1 233 ? 22.094 -12.078 -24.688 1 98.19 233 LEU A O 1
ATOM 1885 N N . GLU A 1 234 ? 21.875 -9.867 -24.438 1 98.5 234 GLU A N 1
ATOM 1886 C CA . GLU A 1 234 ? 23.203 -9.625 -25.016 1 98.5 234 GLU A CA 1
ATOM 1887 C C . GLU A 1 234 ? 24.297 -10.258 -24.156 1 98.5 234 GLU A C 1
ATOM 1889 O O . GLU A 1 234 ? 25.219 -10.875 -24.703 1 98.5 234 GLU A O 1
ATOM 1894 N N . MET A 1 235 ? 24.203 -10.094 -22.891 1 98.69 235 MET A N 1
ATOM 1895 C CA . MET A 1 235 ? 25.188 -10.648 -21.969 1 98.69 235 MET A CA 1
ATOM 1896 C C . MET A 1 235 ? 25.219 -12.164 -22.047 1 98.69 235 MET A C 1
ATOM 1898 O O . MET A 1 235 ? 26.297 -12.766 -22.062 1 98.69 235 MET A O 1
ATOM 1902 N N . LEU A 1 236 ? 24.094 -12.797 -22.156 1 98.44 236 LEU A N 1
ATOM 1903 C CA . LEU A 1 236 ? 24 -14.25 -22.172 1 98.44 236 LEU A CA 1
ATOM 1904 C C . LEU A 1 236 ? 24.516 -14.812 -23.5 1 98.44 236 LEU A C 1
ATOM 1906 O O . LEU A 1 236 ? 25.016 -15.93 -23.547 1 98.44 236 LEU A O 1
ATOM 1910 N N . THR A 1 237 ? 24.312 -14.016 -24.531 1 98.25 237 THR A N 1
ATOM 1911 C CA . THR A 1 237 ? 24.875 -14.406 -25.812 1 98.25 237 THR A CA 1
ATOM 1912 C C . THR A 1 237 ? 26.406 -14.391 -25.766 1 98.25 237 THR A C 1
ATOM 1914 O O . THR A 1 237 ? 27.062 -15.312 -26.25 1 98.25 237 THR A O 1
ATOM 1917 N N . ALA A 1 238 ? 26.922 -13.422 -25.172 1 98.44 238 ALA A N 1
ATOM 1918 C CA . ALA A 1 238 ? 28.375 -13.25 -25.078 1 98.44 238 ALA A CA 1
ATOM 1919 C C . ALA A 1 238 ? 28.969 -14.211 -24.047 1 98.44 238 ALA A C 1
ATOM 1921 O O . ALA A 1 238 ? 30.109 -14.648 -24.188 1 98.44 238 ALA A O 1
ATOM 1922 N N . HIS A 1 239 ? 28.188 -14.492 -23.016 1 98.5 239 HIS A N 1
ATOM 1923 C CA . HIS A 1 239 ? 28.641 -15.32 -21.906 1 98.5 239 HIS A CA 1
ATOM 1924 C C . HIS A 1 239 ? 27.609 -16.391 -21.562 1 98.5 239 HIS A C 1
ATOM 1926 O O . HIS A 1 239 ? 27 -16.359 -20.484 1 98.5 239 HIS A O 1
ATOM 1932 N N . PRO A 1 240 ? 27.516 -17.391 -22.344 1 98.25 240 PRO A N 1
ATOM 1933 C CA . PRO A 1 240 ? 26.484 -18.406 -22.172 1 98.25 240 PRO A CA 1
ATOM 1934 C C . PRO A 1 240 ? 26.688 -19.266 -20.922 1 98.25 240 PRO A C 1
ATOM 1936 O O . PRO A 1 240 ? 25.797 -20.031 -20.531 1 98.25 240 PRO A O 1
ATOM 1939 N N . GLU A 1 241 ? 27.797 -19.078 -20.297 1 98.25 241 GLU A N 1
ATOM 1940 C CA . GLU A 1 241 ? 28.141 -19.906 -19.156 1 98.25 241 GLU A CA 1
ATOM 1941 C C . GLU A 1 241 ? 27.547 -19.344 -17.859 1 98.25 241 GLU A C 1
ATOM 1943 O O . GLU A 1 241 ? 27.547 -20 -16.828 1 98.25 241 GLU A O 1
ATOM 1948 N N . ILE A 1 242 ? 26.953 -18.188 -17.922 1 98.81 242 ILE A N 1
ATOM 1949 C CA . ILE A 1 242 ? 26.391 -17.562 -16.734 1 98.81 242 ILE A CA 1
ATOM 1950 C C . ILE A 1 242 ? 25.297 -18.453 -16.141 1 98.81 242 ILE A C 1
ATOM 1952 O O . ILE A 1 242 ? 24.375 -18.875 -16.859 1 98.81 242 ILE A O 1
ATOM 1956 N N . ASP A 1 243 ? 25.391 -18.672 -14.844 1 98.81 243 ASP A N 1
ATOM 1957 C CA . ASP A 1 243 ? 24.422 -19.594 -14.242 1 98.81 243 ASP A CA 1
ATOM 1958 C C . ASP A 1 243 ? 23.906 -19.047 -12.914 1 98.81 243 ASP A C 1
ATOM 1960 O O . ASP A 1 243 ? 23.156 -19.719 -12.203 1 98.81 243 ASP A O 1
ATOM 1964 N N . GLY A 1 244 ? 24.266 -17.844 -12.523 1 98.81 244 GLY A N 1
ATOM 1965 C CA . GLY A 1 244 ? 23.781 -17.172 -11.328 1 98.81 244 GLY A CA 1
ATOM 1966 C C . GLY A 1 244 ? 23.766 -15.656 -11.469 1 98.81 244 GLY A C 1
ATOM 1967 O O . GLY A 1 244 ? 24.734 -15.055 -11.93 1 98.81 244 GLY A O 1
ATOM 1968 N N . ILE A 1 245 ? 22.672 -15.023 -11.102 1 98.94 245 ILE A N 1
ATOM 1969 C CA . ILE A 1 245 ? 22.531 -13.578 -11.234 1 98.94 245 ILE A CA 1
ATOM 1970 C C . ILE A 1 245 ? 21.969 -13 -9.938 1 98.94 245 ILE A C 1
ATOM 1972 O O . ILE A 1 245 ? 20.953 -13.484 -9.414 1 98.94 245 ILE A O 1
ATOM 1976 N N . PHE A 1 246 ? 22.656 -11.992 -9.406 1 98.94 246 PHE A N 1
ATOM 1977 C CA . PHE A 1 246 ? 22.094 -11.148 -8.359 1 98.94 246 PHE A CA 1
ATOM 1978 C C . PHE A 1 246 ? 21.406 -9.93 -8.961 1 98.94 246 PHE A C 1
ATOM 1980 O O . PHE A 1 246 ? 22.047 -9.086 -9.586 1 98.94 246 PHE A O 1
ATOM 1987 N N . CYS A 1 247 ? 20.078 -9.93 -8.812 1 98.75 247 CYS A N 1
ATOM 1988 C CA . CYS A 1 247 ? 19.281 -8.758 -9.172 1 98.75 247 CYS A CA 1
ATOM 1989 C C . CYS A 1 247 ? 19.125 -7.812 -7.984 1 98.75 247 CYS A C 1
ATOM 1991 O O . CYS A 1 247 ? 18.734 -8.227 -6.898 1 98.75 247 CYS A O 1
ATOM 1993 N N . HIS A 1 248 ? 19.297 -6.578 -8.195 1 96.44 248 HIS A N 1
ATOM 1994 C CA . HIS A 1 248 ? 19.406 -5.691 -7.039 1 96.44 248 HIS A CA 1
ATOM 1995 C C . HIS A 1 248 ? 18.047 -5.426 -6.414 1 96.44 248 HIS A C 1
ATOM 1997 O O . HIS A 1 248 ? 17.969 -4.805 -5.352 1 96.44 248 HIS A O 1
ATOM 2003 N N . THR A 1 249 ? 16.938 -5.852 -7.059 1 96.81 249 THR A N 1
ATOM 2004 C CA . THR A 1 249 ? 15.617 -5.828 -6.438 1 96.81 249 THR A CA 1
ATOM 2005 C C . THR A 1 249 ? 14.812 -7.07 -6.816 1 96.81 249 THR A C 1
ATOM 2007 O O . THR A 1 249 ? 15.102 -7.715 -7.832 1 96.81 249 THR A O 1
ATOM 2010 N N . ASP A 1 250 ? 13.812 -7.355 -6.035 1 97.31 250 ASP A N 1
ATOM 2011 C CA . ASP A 1 250 ? 12.898 -8.445 -6.348 1 97.31 250 ASP A CA 1
ATOM 2012 C C . ASP A 1 250 ? 12.141 -8.172 -7.645 1 97.31 250 ASP A C 1
ATOM 2014 O O . ASP A 1 250 ? 11.898 -9.094 -8.43 1 97.31 250 ASP A O 1
ATOM 2018 N N . SER A 1 251 ? 11.766 -6.941 -7.887 1 95.56 251 SER A N 1
ATOM 2019 C CA . SER A 1 251 ? 11.039 -6.582 -9.094 1 95.56 251 SER A CA 1
ATOM 2020 C C . SER A 1 251 ? 11.867 -6.859 -10.344 1 95.56 251 SER A C 1
ATOM 2022 O O . SER A 1 251 ? 11.352 -7.371 -11.344 1 95.56 251 SER A O 1
ATOM 2024 N N . LEU A 1 252 ? 13.094 -6.492 -10.266 1 96.75 252 LEU A N 1
ATOM 2025 C CA . LEU A 1 252 ? 13.977 -6.77 -11.391 1 96.75 252 LEU A CA 1
ATOM 2026 C C . LEU A 1 252 ? 14.109 -8.266 -11.625 1 96.75 252 LEU A C 1
ATOM 2028 O O . LEU A 1 252 ? 14.094 -8.727 -12.766 1 96.75 252 LEU A O 1
ATOM 2032 N N . LEU A 1 253 ? 14.258 -9 -10.508 1 98.12 253 LEU A N 1
ATOM 2033 C CA . LEU A 1 253 ? 14.328 -10.453 -10.617 1 98.12 253 LEU A CA 1
ATOM 2034 C C . LEU A 1 253 ? 13.117 -11.008 -11.359 1 98.12 253 LEU A C 1
ATOM 2036 O O . LEU A 1 253 ? 13.25 -11.836 -12.258 1 98.12 253 LEU A O 1
ATOM 2040 N N . LEU A 1 254 ? 11.938 -10.516 -11 1 95.81 254 LEU A N 1
ATOM 2041 C CA . LEU A 1 254 ? 10.711 -11 -11.625 1 95.81 254 LEU A CA 1
ATOM 2042 C C . LEU A 1 254 ? 10.688 -10.672 -13.109 1 95.81 254 LEU A C 1
ATOM 2044 O O . LEU A 1 254 ? 10.273 -11.5 -13.93 1 95.81 254 LEU A O 1
ATOM 2048 N N . THR A 1 255 ? 11.148 -9.531 -13.469 1 97 255 THR A N 1
ATOM 2049 C CA . THR A 1 255 ? 11.219 -9.102 -14.859 1 97 255 THR A CA 1
ATOM 2050 C C . THR A 1 255 ? 12.172 -9.992 -15.648 1 97 255 THR A C 1
ATOM 2052 O O . THR A 1 255 ? 11.828 -10.477 -16.734 1 97 255 THR A O 1
ATOM 2055 N N . LEU A 1 256 ? 13.289 -10.234 -15.07 1 98.19 256 LEU A N 1
ATOM 2056 C CA . LEU A 1 256 ? 14.32 -11 -15.766 1 98.19 256 LEU A CA 1
ATOM 2057 C C . LEU A 1 256 ? 13.953 -12.477 -15.82 1 98.19 256 LEU A C 1
ATOM 2059 O O . LEU A 1 256 ? 14.25 -13.164 -16.797 1 98.19 256 LEU A O 1
ATOM 2063 N N . ARG A 1 257 ? 13.359 -12.984 -14.758 1 97.5 257 ARG A N 1
ATOM 2064 C CA . ARG A 1 257 ? 12.891 -14.367 -14.758 1 97.5 257 ARG A CA 1
ATOM 2065 C C . ARG A 1 257 ? 11.93 -14.625 -15.906 1 97.5 257 ARG A C 1
ATOM 2067 O O . ARG A 1 257 ? 12.055 -15.625 -16.625 1 97.5 257 ARG A O 1
ATOM 2074 N N . LYS A 1 258 ? 10.992 -13.727 -16.062 1 95.06 258 LYS A N 1
ATOM 2075 C CA . LYS A 1 258 ? 10.023 -13.852 -17.156 1 95.06 258 LYS A CA 1
ATOM 2076 C C . LYS A 1 258 ? 10.719 -13.859 -18.516 1 95.06 258 LYS A C 1
ATOM 2078 O O . LYS A 1 258 ? 10.406 -14.688 -19.359 1 95.06 258 LYS A O 1
ATOM 2083 N N . ALA A 1 259 ? 11.633 -12.961 -18.688 1 97.06 259 ALA A N 1
ATOM 2084 C CA . ALA A 1 259 ? 12.367 -12.859 -19.938 1 97.06 259 ALA A CA 1
ATOM 2085 C C . ALA A 1 259 ? 13.18 -14.133 -20.203 1 97.06 259 ALA A C 1
ATOM 2087 O O . ALA A 1 259 ? 13.211 -14.633 -21.328 1 97.06 259 ALA A O 1
ATOM 2088 N N . LEU A 1 260 ? 13.82 -14.648 -19.188 1 98.31 260 LEU A N 1
ATOM 2089 C CA . LEU A 1 260 ? 14.625 -15.852 -19.312 1 98.31 260 LEU A CA 1
ATOM 2090 C C . LEU A 1 260 ? 13.773 -17.031 -19.766 1 98.31 260 LEU A C 1
ATOM 2092 O O . LEU A 1 260 ? 14.141 -17.734 -20.719 1 98.31 260 LEU A O 1
ATOM 2096 N N . ILE A 1 261 ? 12.641 -17.188 -19.141 1 96.06 261 ILE A N 1
ATOM 2097 C CA . ILE A 1 261 ? 11.742 -18.297 -19.469 1 96.06 261 ILE A CA 1
ATOM 2098 C C . ILE A 1 261 ? 11.25 -18.156 -20.906 1 96.06 261 ILE A C 1
ATOM 2100 O O . ILE A 1 261 ? 11.227 -19.141 -21.656 1 96.06 261 ILE A O 1
ATOM 2104 N N . GLN A 1 262 ? 10.953 -16.969 -21.281 1 95.62 262 GLN A N 1
ATOM 2105 C CA . GLN A 1 262 ? 10.469 -16.703 -22.625 1 95.62 262 GLN A CA 1
ATOM 2106 C C . GLN A 1 262 ? 11.539 -17.031 -23.672 1 95.62 262 GLN A C 1
ATOM 2108 O O . GLN A 1 262 ? 11.219 -17.312 -24.828 1 95.62 262 GLN A O 1
ATOM 2113 N N . HIS A 1 263 ? 12.758 -17.016 -23.219 1 97.44 263 HIS A N 1
ATOM 2114 C CA . HIS A 1 263 ? 13.844 -17.25 -24.156 1 97.44 263 HIS A CA 1
ATOM 2115 C C . HIS A 1 263 ? 14.469 -18.625 -23.969 1 97.44 263 HIS A C 1
ATOM 2117 O O . HIS A 1 263 ? 15.609 -18.859 -24.375 1 97.44 263 HIS A O 1
ATOM 2123 N N . GLY A 1 264 ? 13.773 -19.469 -23.203 1 97.12 264 GLY A N 1
ATOM 2124 C CA . GLY A 1 264 ? 14.094 -20.891 -23.203 1 97.12 264 GLY A CA 1
ATOM 2125 C C . GLY A 1 264 ? 14.969 -21.297 -22.031 1 97.12 264 GLY A C 1
ATOM 2126 O O . GLY A 1 264 ? 15.375 -22.453 -21.938 1 97.12 264 GLY A O 1
ATOM 2127 N N . TYR A 1 265 ? 15.242 -20.375 -21.125 1 98.19 265 TYR A N 1
ATOM 2128 C CA . TYR A 1 265 ? 16.016 -20.734 -19.953 1 98.19 265 TYR A CA 1
ATOM 2129 C C . TYR A 1 265 ? 15.117 -21.234 -18.828 1 98.19 265 TYR A C 1
ATOM 2131 O O . TYR A 1 265 ? 13.969 -20.812 -18.719 1 98.19 265 TYR A O 1
ATOM 2139 N N . ARG A 1 266 ? 15.664 -22.281 -18.172 1 96.88 266 ARG A N 1
ATOM 2140 C CA . ARG A 1 266 ? 14.984 -22.734 -16.969 1 96.88 266 ARG A CA 1
ATOM 2141 C C . ARG A 1 266 ? 15.57 -22.078 -15.727 1 96.88 266 ARG A C 1
ATOM 2143 O O . ARG A 1 266 ? 16.797 -21.969 -15.594 1 96.88 266 ARG A O 1
ATOM 2150 N N . VAL A 1 267 ? 14.766 -21.625 -14.805 1 98.5 267 VAL A N 1
ATOM 2151 C CA . VAL A 1 267 ? 15.156 -21.062 -13.508 1 98.5 267 VAL A CA 1
ATOM 2152 C C . VAL A 1 267 ? 14.633 -21.969 -12.391 1 98.5 267 VAL A C 1
ATOM 2154 O O . VAL A 1 267 ? 13.43 -22.188 -12.273 1 98.5 267 VAL A O 1
ATOM 2157 N N . PRO A 1 268 ? 15.422 -22.5 -11.578 1 98.19 268 PRO A N 1
ATOM 2158 C CA . PRO A 1 268 ? 16.828 -22.172 -11.344 1 98.19 268 PRO A CA 1
ATOM 2159 C C . PRO A 1 268 ? 17.781 -23.125 -12.055 1 98.19 268 PRO A C 1
ATOM 2161 O O . PRO A 1 268 ? 19 -23.031 -11.875 1 98.19 268 PRO A O 1
ATOM 2164 N N . GLU A 1 269 ? 17.266 -24.016 -12.828 1 98.19 269 GLU A N 1
ATOM 2165 C CA . GLU A 1 269 ? 18.078 -25.125 -13.328 1 98.19 269 GLU A CA 1
ATOM 2166 C C . GLU A 1 269 ? 19.219 -24.625 -14.203 1 98.19 269 GLU A C 1
ATOM 2168 O O . GLU A 1 269 ? 20.359 -25.078 -14.062 1 98.19 269 GLU A O 1
ATOM 2173 N N . ASP A 1 270 ? 18.938 -23.703 -15.117 1 98.5 270 ASP A N 1
ATOM 2174 C CA . ASP A 1 270 ? 19.953 -23.156 -16 1 98.5 270 ASP A CA 1
ATOM 2175 C C . ASP A 1 270 ? 20.625 -21.938 -15.375 1 98.5 270 ASP A C 1
ATOM 2177 O O . ASP A 1 270 ? 21.844 -21.797 -15.414 1 98.5 270 ASP A O 1
ATOM 2181 N N . ILE A 1 271 ? 19.766 -21.047 -14.82 1 98.81 271 ILE A N 1
ATOM 2182 C CA . ILE A 1 271 ? 20.25 -19.812 -14.242 1 98.81 271 ILE A CA 1
ATOM 2183 C C . ILE A 1 271 ? 19.531 -19.547 -12.914 1 98.81 271 ILE A C 1
ATOM 2185 O O . ILE A 1 271 ? 18.297 -19.469 -12.867 1 98.81 271 ILE A O 1
ATOM 2189 N N . GLN A 1 272 ? 20.281 -19.406 -11.867 1 98.88 272 GLN A N 1
ATOM 2190 C CA . GLN A 1 272 ? 19.75 -19.062 -10.555 1 98.88 272 GLN A CA 1
ATOM 2191 C C . GLN A 1 272 ? 19.641 -17.547 -10.406 1 98.88 272 GLN A C 1
ATOM 2193 O O . GLN A 1 272 ? 20.438 -16.797 -10.961 1 98.88 272 GLN A O 1
ATOM 2198 N N . LEU A 1 273 ? 18.625 -17.125 -9.688 1 98.94 273 LEU A N 1
ATOM 2199 C CA . LEU A 1 273 ? 18.406 -15.703 -9.445 1 98.94 273 LEU A CA 1
ATOM 2200 C C . LEU A 1 273 ? 18.203 -15.422 -7.961 1 98.94 273 LEU A C 1
ATOM 2202 O O . LEU A 1 273 ? 17.531 -16.188 -7.266 1 98.94 273 LEU A O 1
ATOM 2206 N N . ILE A 1 274 ? 18.797 -14.398 -7.453 1 98.94 274 ILE A N 1
ATOM 2207 C CA . ILE A 1 274 ? 18.531 -13.859 -6.125 1 98.94 274 ILE A CA 1
ATOM 2208 C C . ILE A 1 274 ? 18.156 -12.383 -6.23 1 98.94 274 ILE A C 1
ATOM 2210 O O . ILE A 1 274 ? 18.797 -11.617 -6.938 1 98.94 274 ILE A O 1
ATOM 2214 N N . GLY A 1 275 ? 17.078 -12.055 -5.598 1 98.81 275 GLY A N 1
ATOM 2215 C CA . GLY A 1 275 ? 16.656 -10.664 -5.559 1 98.81 275 GLY A CA 1
ATOM 2216 C C . GLY A 1 275 ? 16.984 -9.969 -4.254 1 98.81 275 GLY A C 1
ATOM 2217 O O . GLY A 1 275 ? 17.812 -10.461 -3.477 1 98.81 275 GLY A O 1
ATOM 2218 N N . PHE A 1 276 ? 16.422 -8.758 -4.059 1 98.69 276 PHE A N 1
ATOM 2219 C CA . PHE A 1 276 ? 16.594 -7.934 -2.869 1 98.69 276 PHE A CA 1
ATOM 2220 C C . PHE A 1 276 ? 15.312 -7.176 -2.537 1 98.69 276 PHE A C 1
ATOM 2222 O O . PHE A 1 276 ? 14.703 -6.566 -3.418 1 98.69 276 PHE A O 1
ATOM 2229 N N . ASP A 1 277 ? 14.953 -7.117 -1.245 1 97.56 277 ASP A N 1
ATOM 2230 C CA . ASP A 1 277 ? 13.812 -6.438 -0.636 1 97.56 277 ASP A CA 1
ATOM 2231 C C . ASP A 1 277 ? 13.078 -7.359 0.337 1 97.56 277 ASP A C 1
ATOM 2233 O O . ASP A 1 277 ? 12.719 -6.945 1.442 1 97.56 277 ASP A O 1
ATOM 2237 N N . GLY A 1 278 ? 12.812 -8.586 -0.151 1 97.62 278 GLY A N 1
ATOM 2238 C CA . GLY A 1 278 ? 12 -9.492 0.644 1 97.62 278 GLY A CA 1
ATOM 2239 C C . GLY A 1 278 ? 10.516 -9.211 0.542 1 97.62 278 GLY A C 1
ATOM 2240 O O . GLY A 1 278 ? 9.789 -9.281 1.54 1 97.62 278 GLY A O 1
ATOM 2241 N N . ILE A 1 279 ? 10.055 -9.023 -0.663 1 95.38 279 ILE A N 1
ATOM 2242 C CA . ILE A 1 279 ? 8.688 -8.57 -0.918 1 95.38 279 ILE A CA 1
ATOM 2243 C C . ILE A 1 279 ? 7.699 -9.656 -0.494 1 95.38 279 ILE A C 1
ATOM 2245 O O . ILE A 1 279 ? 7.898 -10.836 -0.789 1 95.38 279 ILE A O 1
ATOM 2249 N N . LYS A 1 280 ? 6.668 -9.18 0.217 1 94.69 280 LYS A N 1
ATOM 2250 C CA . LYS A 1 280 ? 5.496 -9.977 0.568 1 94.69 280 LYS A CA 1
ATOM 2251 C C . LYS A 1 280 ? 4.211 -9.281 0.125 1 94.69 280 LYS A C 1
ATOM 2253 O O . LYS A 1 280 ? 4.09 -8.062 0.222 1 94.69 280 LYS A O 1
ATOM 2258 N N . MET A 1 281 ? 3.293 -10.055 -0.307 1 91.62 281 MET A N 1
ATOM 2259 C CA . MET A 1 281 ? 1.994 -9.492 -0.662 1 91.62 281 MET A CA 1
ATOM 2260 C C . MET A 1 281 ? 1.215 -9.094 0.586 1 91.62 281 MET A C 1
ATOM 2262 O O . MET A 1 281 ? 0.436 -8.133 0.558 1 91.62 281 MET A O 1
ATOM 2266 N N . ASP A 1 282 ? 1.358 -9.852 1.596 1 90.75 282 ASP A N 1
ATOM 2267 C CA . ASP A 1 282 ? 0.881 -9.617 2.955 1 90.75 282 ASP A CA 1
ATOM 2268 C C . ASP A 1 282 ? 1.681 -10.438 3.967 1 90.75 282 ASP A C 1
ATOM 2270 O O . ASP A 1 282 ? 2.709 -11.023 3.625 1 90.75 282 ASP A O 1
ATOM 2274 N N . SER A 1 283 ? 1.246 -10.445 5.16 1 88.75 283 SER A N 1
ATOM 2275 C CA . SER A 1 283 ? 2.041 -11.078 6.207 1 88.75 283 SER A CA 1
ATOM 2276 C C . SER A 1 283 ? 2.143 -12.578 5.992 1 88.75 283 SER A C 1
ATOM 2278 O O . SER A 1 283 ? 3.1 -13.219 6.441 1 88.75 283 SER A O 1
ATOM 2280 N N . ALA A 1 284 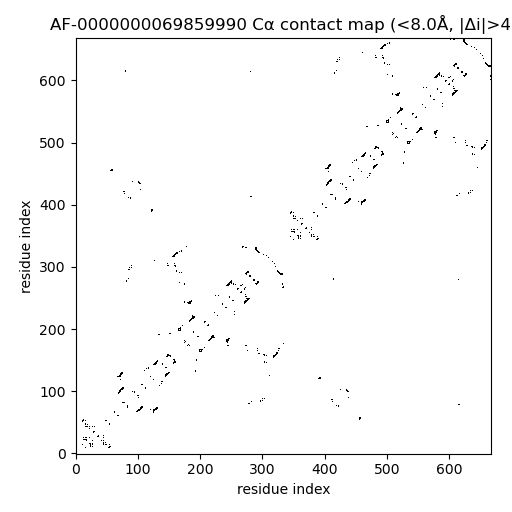? 1.265 -13.156 5.129 1 88.06 284 ALA A N 1
ATOM 2281 C CA . ALA A 1 284 ? 1.189 -14.609 4.988 1 88.06 284 ALA A CA 1
ATOM 2282 C C . ALA A 1 284 ? 1.695 -15.055 3.621 1 88.06 284 ALA A C 1
ATOM 2284 O O . ALA A 1 284 ? 1.95 -16.25 3.406 1 88.06 284 ALA A O 1
ATOM 2285 N N . HIS A 1 285 ? 1.881 -14.133 2.713 1 90.81 285 HIS A N 1
ATOM 2286 C CA . HIS A 1 285 ? 2.137 -14.531 1.333 1 90.81 285 HIS A CA 1
ATOM 2287 C C . HIS A 1 285 ? 3.408 -13.883 0.798 1 90.81 285 HIS A C 1
ATOM 2289 O O . HIS A 1 285 ? 3.416 -12.688 0.484 1 90.81 285 HIS A O 1
ATOM 2295 N N . SER A 1 286 ? 4.379 -14.719 0.66 1 90.75 286 SER A N 1
ATOM 2296 C CA . SER A 1 286 ? 5.609 -14.273 0.017 1 90.75 286 SER A CA 1
ATOM 2297 C C . SER A 1 286 ? 5.59 -14.562 -1.479 1 90.75 286 SER A C 1
ATOM 2299 O O . SER A 1 286 ? 4.664 -15.211 -1.979 1 90.75 286 SER A O 1
ATOM 2301 N N . LEU A 1 287 ? 6.555 -14.07 -2.189 1 91.62 287 LEU A N 1
ATOM 2302 C CA . LEU A 1 287 ? 6.648 -14.32 -3.625 1 91.62 287 LEU A CA 1
ATOM 2303 C C . LEU A 1 287 ? 7.242 -15.695 -3.904 1 91.62 287 LEU A C 1
ATOM 2305 O O . LEU A 1 287 ? 7.129 -16.203 -5.02 1 91.62 287 LEU A O 1
ATOM 2309 N N . GLY A 1 288 ? 7.91 -16.25 -2.969 1 92.12 288 GLY A N 1
ATOM 2310 C CA . GLY A 1 288 ? 8.484 -17.578 -3.105 1 92.12 288 GLY A CA 1
ATOM 2311 C C . GLY A 1 288 ? 9.789 -17.578 -3.873 1 92.12 288 GLY A C 1
ATOM 2312 O O . GLY A 1 288 ? 10.258 -18.641 -4.312 1 92.12 288 GLY A O 1
ATOM 2313 N N . ILE A 1 289 ? 10.398 -16.422 -4.074 1 96.62 289 ILE A N 1
ATOM 2314 C CA . ILE A 1 289 ? 11.672 -16.328 -4.777 1 96.62 289 ILE A CA 1
ATOM 2315 C C . ILE A 1 289 ? 12.812 -16.203 -3.771 1 96.62 289 ILE A C 1
ATOM 2317 O O . ILE A 1 289 ? 12.586 -15.867 -2.604 1 96.62 289 ILE A O 1
ATOM 2321 N N . SER A 1 290 ? 14.016 -16.484 -4.184 1 98.75 290 SER A N 1
ATOM 2322 C CA . SER A 1 290 ? 15.195 -16.266 -3.355 1 98.75 290 SER A CA 1
ATOM 2323 C C . SER A 1 290 ? 15.539 -14.781 -3.277 1 98.75 290 SER A C 1
ATOM 2325 O O . SER A 1 290 ? 15.602 -14.102 -4.301 1 98.75 290 SER A O 1
ATOM 2327 N N . THR A 1 291 ? 15.695 -14.312 -2.109 1 98.88 291 THR A N 1
ATOM 2328 C CA . THR A 1 291 ? 15.852 -12.867 -1.965 1 98.88 291 THR A CA 1
ATOM 2329 C C . THR A 1 291 ? 16.609 -12.531 -0.684 1 98.88 291 THR A C 1
ATOM 2331 O O . THR A 1 291 ? 16.672 -13.352 0.237 1 98.88 291 THR A O 1
ATOM 2334 N N . ILE A 1 292 ? 17.312 -11.406 -0.699 1 98.88 292 ILE A N 1
ATOM 2335 C CA . ILE A 1 292 ? 17.781 -10.773 0.526 1 98.88 292 ILE A CA 1
ATOM 2336 C C . ILE A 1 292 ? 16.688 -9.898 1.118 1 98.88 292 ILE A C 1
ATOM 2338 O O . ILE A 1 292 ? 16.297 -8.891 0.521 1 98.88 292 ILE A O 1
ATOM 2342 N N . ALA A 1 293 ? 16.25 -10.289 2.238 1 98.75 293 ALA A N 1
ATOM 2343 C CA . ALA A 1 293 ? 15.07 -9.648 2.822 1 98.75 293 ALA A CA 1
ATOM 2344 C C . ALA A 1 293 ? 15.469 -8.531 3.775 1 98.75 293 ALA A C 1
ATOM 2346 O O . ALA A 1 293 ? 16.344 -8.711 4.621 1 98.75 293 ALA A O 1
ATOM 2347 N N . GLN A 1 294 ? 14.883 -7.414 3.611 1 98.38 294 GLN A N 1
ATOM 2348 C CA . GLN A 1 294 ? 15.016 -6.293 4.535 1 98.38 294 GLN A CA 1
ATOM 2349 C C . GLN A 1 294 ? 14.023 -6.406 5.688 1 98.38 294 GLN A C 1
ATOM 2351 O O . GLN A 1 294 ? 12.938 -6.965 5.523 1 98.38 294 GLN A O 1
ATOM 2356 N N . PRO A 1 295 ? 14.383 -5.922 6.859 1 98.38 295 PRO A N 1
ATOM 2357 C CA . PRO A 1 295 ? 13.453 -5.926 7.988 1 98.38 295 PRO A CA 1
ATOM 2358 C C . PRO A 1 295 ? 12.516 -4.719 7.988 1 98.38 295 PRO A C 1
ATOM 2360 O O . PRO A 1 295 ? 12.688 -3.803 8.797 1 98.38 295 PRO A O 1
ATOM 2363 N N . VAL A 1 296 ? 11.484 -4.734 7.273 1 98.12 296 VAL A N 1
ATOM 2364 C CA . VAL A 1 296 ? 10.648 -3.584 6.93 1 98.12 296 VAL A CA 1
ATOM 2365 C C . VAL A 1 296 ? 9.992 -3.025 8.195 1 98.12 296 VAL A C 1
ATOM 2367 O O . VAL A 1 296 ? 9.93 -1.808 8.375 1 98.12 296 VAL A O 1
ATOM 2370 N N . GLU A 1 297 ? 9.523 -3.918 9.062 1 98.38 297 GLU A N 1
ATOM 2371 C CA . GLU A 1 297 ? 8.898 -3.461 10.305 1 98.38 297 GLU A CA 1
ATOM 2372 C C . GLU A 1 297 ? 9.891 -2.66 11.148 1 98.38 297 GLU A C 1
ATOM 2374 O O . GLU A 1 297 ? 9.539 -1.612 11.695 1 98.38 297 GLU A O 1
ATOM 2379 N N . LYS A 1 298 ? 11.086 -3.129 11.219 1 98.69 298 LYS A N 1
ATOM 2380 C CA . LYS A 1 298 ? 12.117 -2.422 11.969 1 98.69 298 LYS A CA 1
ATOM 2381 C C . LYS A 1 298 ? 12.461 -1.086 11.32 1 98.69 298 LYS A C 1
ATOM 2383 O O . LYS A 1 298 ? 12.656 -0.085 12.008 1 98.69 298 LYS A O 1
ATOM 2388 N N . LEU A 1 299 ? 12.578 -1.1 10.023 1 98.12 299 LEU A N 1
ATOM 2389 C CA . LEU A 1 299 ? 12.828 0.133 9.281 1 98.12 299 LEU A CA 1
ATOM 2390 C C . LEU A 1 299 ? 11.742 1.167 9.562 1 98.12 299 LEU A C 1
ATOM 2392 O O . LEU A 1 299 ? 12.047 2.322 9.867 1 98.12 299 LEU A O 1
ATOM 2396 N N . ALA A 1 300 ? 10.492 0.744 9.508 1 98.56 300 ALA A N 1
ATOM 2397 C CA . ALA A 1 300 ? 9.352 1.635 9.711 1 98.56 300 ALA A CA 1
ATOM 2398 C C . ALA A 1 300 ? 9.344 2.199 11.133 1 98.56 300 ALA A C 1
ATOM 2400 O O . ALA A 1 300 ? 9.227 3.41 11.328 1 98.56 300 ALA A O 1
ATOM 2401 N N . ASN A 1 301 ? 9.492 1.307 12.109 1 98.62 301 ASN A N 1
ATOM 2402 C CA . ASN A 1 301 ? 9.508 1.734 13.508 1 98.62 301 ASN A CA 1
ATOM 2403 C C . ASN A 1 301 ? 10.688 2.656 13.797 1 98.62 301 ASN A C 1
ATOM 2405 O O . ASN A 1 301 ? 10.547 3.637 14.531 1 98.62 301 ASN A O 1
ATOM 2409 N N . GLY A 1 302 ? 11.852 2.291 13.195 1 98.25 302 GLY A N 1
ATOM 2410 C CA . GLY A 1 302 ? 13.016 3.154 13.344 1 98.25 302 GLY A CA 1
ATOM 2411 C C . GLY A 1 302 ? 12.797 4.551 12.789 1 98.25 302 GLY A C 1
ATOM 2412 O O . GLY A 1 302 ? 13.188 5.539 13.406 1 98.25 302 GLY A O 1
ATOM 2413 N N . ALA A 1 303 ? 12.18 4.652 11.625 1 97.75 303 ALA A N 1
ATOM 2414 C CA . ALA A 1 303 ? 11.891 5.945 11.008 1 97.75 303 ALA A CA 1
ATOM 2415 C C . ALA A 1 303 ? 10.961 6.777 11.891 1 97.75 303 ALA A C 1
ATOM 2417 O O . ALA A 1 303 ? 11.195 7.969 12.102 1 97.75 303 ALA A O 1
ATOM 2418 N N . VAL A 1 304 ? 9.898 6.117 12.445 1 98.44 304 VAL A N 1
ATOM 2419 C CA . VAL A 1 304 ? 8.938 6.816 13.297 1 98.44 304 VAL A CA 1
ATOM 2420 C C . VAL A 1 304 ? 9.625 7.277 14.578 1 98.44 304 VAL A C 1
ATOM 2422 O O . VAL A 1 304 ? 9.398 8.398 15.039 1 98.44 304 VAL A O 1
ATOM 2425 N N . ASP A 1 305 ? 10.492 6.41 15.125 1 97.94 305 ASP A N 1
ATOM 2426 C CA . ASP A 1 305 ? 11.242 6.789 16.312 1 97.94 305 ASP A CA 1
ATOM 2427 C C . ASP A 1 305 ? 12.039 8.07 16.078 1 97.94 305 ASP A C 1
ATOM 2429 O O . ASP A 1 305 ? 12.008 8.992 16.906 1 97.94 305 ASP A O 1
ATOM 2433 N N . LEU A 1 306 ? 12.711 8.102 15 1 96.62 306 LEU A N 1
ATOM 2434 C CA . LEU A 1 306 ? 13.555 9.25 14.68 1 96.62 306 LEU A CA 1
ATOM 2435 C C . LEU A 1 306 ? 12.711 10.5 14.461 1 96.62 306 LEU A C 1
ATOM 2437 O O . LEU A 1 306 ? 13.086 11.586 14.914 1 96.62 306 LEU A O 1
ATOM 2441 N N . VAL A 1 307 ? 11.602 10.32 13.805 1 95.44 307 VAL A N 1
ATOM 2442 C CA . VAL A 1 307 ? 10.719 11.453 13.508 1 95.44 307 VAL A CA 1
ATOM 2443 C C . VAL A 1 307 ? 10.164 12.031 14.805 1 95.44 307 VAL A C 1
ATOM 2445 O O . VAL A 1 307 ? 10.141 13.25 14.992 1 95.44 307 VAL A O 1
ATOM 2448 N N . LEU A 1 308 ? 9.719 11.203 15.688 1 96.38 308 LEU A N 1
ATOM 2449 C CA . LEU A 1 308 ? 9.148 11.648 16.953 1 96.38 308 LEU A CA 1
ATOM 2450 C C . LEU A 1 308 ? 10.203 12.328 17.812 1 96.38 308 LEU A C 1
ATOM 2452 O O . LEU A 1 308 ? 9.914 13.312 18.5 1 96.38 308 LEU A O 1
ATOM 2456 N N . LYS A 1 309 ? 11.406 11.773 17.75 1 95.94 309 LYS A N 1
ATOM 2457 C CA . LYS A 1 309 ? 12.523 12.398 18.469 1 95.94 309 LYS A CA 1
ATOM 2458 C C . LYS A 1 309 ? 12.781 13.805 17.938 1 95.94 309 LYS A C 1
ATOM 2460 O O . LYS A 1 309 ? 12.977 14.734 18.719 1 95.94 309 LYS A O 1
ATOM 2465 N N . LYS A 1 310 ? 12.75 13.969 16.672 1 94.25 310 LYS A N 1
ATOM 2466 C CA . LYS A 1 310 ? 13.031 15.258 16.047 1 94.25 310 LYS A CA 1
ATOM 2467 C C . LYS A 1 310 ? 11.914 16.266 16.328 1 94.25 310 LYS A C 1
ATOM 2469 O O . LYS A 1 310 ? 12.164 17.453 16.453 1 94.25 310 LYS A O 1
ATOM 2474 N N . ILE A 1 311 ? 10.703 15.773 16.344 1 94.31 311 ILE A N 1
ATOM 2475 C CA . ILE A 1 311 ? 9.57 16.625 16.656 1 94.31 311 ILE A CA 1
ATOM 2476 C C . ILE A 1 311 ? 9.688 17.141 18.094 1 94.31 311 ILE A C 1
ATOM 2478 O O . ILE A 1 311 ? 9.469 18.328 18.344 1 94.31 311 ILE A O 1
ATOM 2482 N N . ALA A 1 312 ? 10.07 16.312 18.969 1 93.38 312 ALA A N 1
ATOM 2483 C CA . ALA A 1 312 ? 10.188 16.656 20.391 1 93.38 312 ALA A CA 1
ATOM 2484 C C . ALA A 1 312 ? 11.336 17.625 20.625 1 93.38 312 ALA A C 1
ATOM 2486 O O . ALA A 1 312 ? 11.227 18.531 21.453 1 93.38 312 ALA A O 1
ATOM 2487 N N . ASP A 1 313 ? 12.43 17.391 19.875 1 92.69 313 ASP A N 1
ATOM 2488 C CA . ASP A 1 313 ? 13.602 18.25 19.984 1 92.69 313 ASP A CA 1
ATOM 2489 C C . ASP A 1 313 ? 14.273 18.453 18.625 1 92.69 313 ASP A C 1
ATOM 2491 O O . ASP A 1 313 ? 15.125 17.656 18.234 1 92.69 313 ASP A O 1
ATOM 2495 N N . PRO A 1 314 ? 13.992 19.516 18.031 1 84.06 314 PRO A N 1
ATOM 2496 C CA . PRO A 1 314 ? 14.516 19.766 16.688 1 84.06 314 PRO A CA 1
ATOM 2497 C 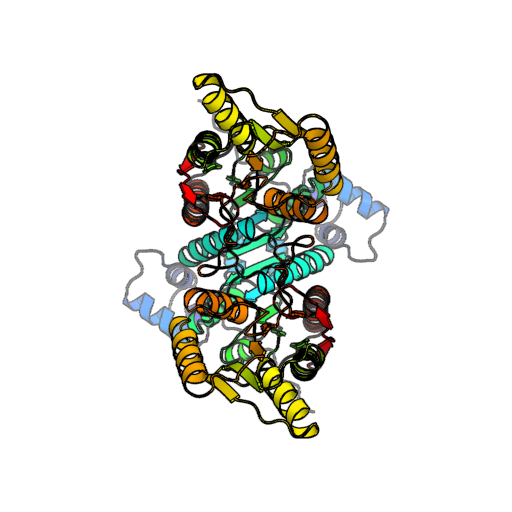C . PRO A 1 314 ? 16.031 19.906 16.672 1 84.06 314 PRO A C 1
ATOM 2499 O O . PRO A 1 314 ? 16.656 19.844 15.609 1 84.06 314 PRO A O 1
ATOM 2502 N N . SER A 1 315 ? 16.641 20.062 17.812 1 86.44 315 SER A N 1
ATOM 2503 C CA . SER A 1 315 ? 18.078 20.297 17.891 1 86.44 315 SER A CA 1
ATOM 2504 C C . SER A 1 315 ? 18.859 19 17.969 1 86.44 315 SER A C 1
ATOM 2506 O O . SER A 1 315 ? 20.078 19 17.859 1 86.44 315 SER A O 1
ATOM 2508 N N . VAL A 1 316 ? 18.125 17.922 18.047 1 89.81 316 VAL A N 1
ATOM 2509 C CA . VAL A 1 316 ? 18.797 16.641 18.172 1 89.81 316 VAL A CA 1
ATOM 2510 C C . VAL A 1 316 ? 19.625 16.375 16.906 1 89.81 316 VAL A C 1
ATOM 2512 O O . VAL A 1 316 ? 19.188 16.688 15.797 1 89.81 316 VAL A O 1
ATOM 2515 N N . LYS A 1 317 ? 20.766 15.867 17.109 1 90 317 LYS A N 1
ATOM 2516 C CA . LYS A 1 317 ? 21.672 15.555 15.992 1 90 317 LYS A CA 1
ATOM 2517 C C . LYS A 1 317 ? 21.062 14.484 15.086 1 90 317 LYS A C 1
ATOM 2519 O O . LYS A 1 317 ? 20.344 13.602 15.555 1 90 317 LYS A O 1
ATOM 2524 N N . ASN A 1 318 ? 21.406 14.641 13.875 1 90.44 318 ASN A N 1
ATOM 2525 C CA . ASN A 1 318 ? 21 13.617 12.922 1 90.44 318 ASN A CA 1
ATOM 2526 C C . ASN A 1 318 ? 21.609 12.258 13.266 1 90.44 318 ASN A C 1
ATOM 2528 O O . ASN A 1 318 ? 22.75 12.18 13.711 1 90.44 318 ASN A O 1
ATOM 2532 N N . GLU A 1 319 ? 20.75 11.242 13.117 1 91.5 319 GLU A N 1
ATOM 2533 C CA . GLU A 1 319 ? 21.125 9.867 13.445 1 91.5 319 GLU A CA 1
ATOM 2534 C C . GLU A 1 319 ? 20.812 8.922 12.289 1 91.5 319 GLU A C 1
ATOM 2536 O O . GLU A 1 319 ? 19.891 9.172 11.508 1 91.5 319 GLU A O 1
ATOM 2541 N N . ALA A 1 320 ? 21.688 7.977 12.219 1 91.81 320 ALA A N 1
ATOM 2542 C CA . ALA A 1 320 ? 21.453 6.898 11.266 1 91.81 320 ALA A CA 1
ATOM 2543 C C . ALA A 1 320 ? 21.234 5.57 11.984 1 91.81 320 ALA A C 1
ATOM 2545 O O . ALA A 1 320 ? 21.922 5.266 12.961 1 91.81 320 ALA A O 1
ATOM 2546 N N . LYS A 1 321 ? 20.188 4.832 11.594 1 95.25 321 LYS A N 1
ATOM 2547 C CA . LYS A 1 321 ? 19.938 3.479 12.086 1 95.25 321 LYS A CA 1
ATOM 2548 C C . LYS A 1 321 ? 20.031 2.455 10.953 1 95.25 321 LYS A C 1
ATOM 2550 O O . LYS A 1 321 ? 19.375 2.605 9.922 1 95.25 321 LYS A O 1
ATOM 2555 N N . MET A 1 322 ? 20.859 1.532 11.109 1 96.5 322 MET A N 1
ATOM 2556 C CA . MET A 1 322 ? 21.031 0.464 10.133 1 96.5 322 MET A CA 1
ATOM 2557 C C . MET A 1 322 ? 20.562 -0.874 10.695 1 96.5 322 MET A C 1
ATOM 2559 O O . MET A 1 322 ? 20.875 -1.206 11.844 1 96.5 322 MET A O 1
ATOM 2563 N N . TYR A 1 323 ? 19.844 -1.637 9.945 1 98.25 323 TYR A N 1
ATOM 2564 C CA . TYR A 1 323 ? 19.281 -2.91 10.398 1 98.25 323 TYR A CA 1
ATOM 2565 C C . TYR A 1 323 ? 19.812 -4.062 9.547 1 98.25 323 TYR A C 1
ATOM 2567 O O . TYR A 1 323 ? 20 -3.91 8.336 1 98.25 323 TYR A O 1
ATOM 2575 N N . PRO A 1 324 ? 19.984 -5.195 10.117 1 98.56 324 PRO A N 1
ATOM 2576 C CA . PRO A 1 324 ? 20.516 -6.352 9.391 1 98.56 324 PRO A CA 1
ATOM 2577 C C . PRO A 1 324 ? 19.5 -6.949 8.414 1 98.56 324 PRO A C 1
ATOM 2579 O O . PRO A 1 324 ? 18.281 -6.816 8.625 1 98.56 324 PRO A O 1
ATOM 2582 N N . VAL A 1 325 ? 20.031 -7.547 7.332 1 98.62 325 VAL A N 1
ATOM 2583 C CA . VAL A 1 325 ? 19.234 -8.25 6.344 1 98.62 325 VAL A CA 1
ATOM 2584 C C . VAL A 1 325 ? 19.438 -9.758 6.477 1 98.62 325 VAL A C 1
ATOM 2586 O O . VAL A 1 325 ? 20.328 -10.203 7.215 1 98.62 325 VAL A O 1
ATOM 2589 N N . LYS A 1 326 ? 18.578 -10.508 5.852 1 98.69 326 LYS A N 1
ATOM 2590 C CA . LYS A 1 326 ? 18.734 -11.961 5.863 1 98.69 326 LYS A CA 1
ATOM 2591 C C . LYS A 1 326 ? 18.391 -12.562 4.504 1 98.69 326 LYS A C 1
ATOM 2593 O O . LYS A 1 326 ? 17.609 -11.984 3.742 1 98.69 326 LYS A O 1
ATOM 2598 N N . TYR A 1 327 ? 18.984 -13.688 4.25 1 98.75 327 TYR A N 1
ATOM 2599 C CA . TYR A 1 327 ? 18.656 -14.453 3.055 1 98.75 327 TYR A CA 1
ATOM 2600 C C . TYR A 1 327 ? 17.406 -15.312 3.287 1 98.75 327 TYR A C 1
ATOM 2602 O O . TYR A 1 327 ? 17.281 -15.945 4.336 1 98.75 327 TYR A O 1
ATOM 2610 N N . ILE A 1 328 ? 16.484 -15.281 2.371 1 98.44 328 ILE A N 1
ATOM 2611 C CA . ILE A 1 328 ? 15.344 -16.172 2.338 1 98.44 328 ILE A CA 1
ATOM 2612 C C . ILE A 1 328 ? 15.414 -17.062 1.096 1 98.44 328 ILE A C 1
ATOM 2614 O O . ILE A 1 328 ? 15.43 -16.562 -0.031 1 98.44 328 ILE A O 1
ATOM 2618 N N . ASN A 1 329 ? 15.383 -18.281 1.305 1 98.06 329 ASN A N 1
ATOM 2619 C CA . ASN A 1 329 ? 15.453 -19.234 0.204 1 98.06 329 ASN A CA 1
ATOM 2620 C C . ASN A 1 329 ? 14.109 -19.359 -0.512 1 98.06 329 ASN A C 1
ATOM 2622 O O . ASN A 1 329 ? 13.062 -19.391 0.13 1 98.06 329 ASN A O 1
ATOM 2626 N N . GLY A 1 330 ? 14.18 -19.375 -1.876 1 96.81 330 GLY A N 1
ATOM 2627 C CA . GLY A 1 330 ? 12.992 -19.547 -2.691 1 96.81 330 GLY A CA 1
ATOM 2628 C C . GLY A 1 330 ? 13.219 -20.438 -3.902 1 96.81 330 GLY A C 1
ATOM 2629 O O . GLY A 1 330 ? 14.172 -21.203 -3.943 1 96.81 330 GLY A O 1
ATOM 2630 N N . ASN A 1 331 ? 12.352 -20.312 -4.871 1 94.69 331 ASN A N 1
ATOM 2631 C CA . ASN A 1 331 ? 12.32 -21.266 -5.977 1 94.69 331 ASN A CA 1
ATOM 2632 C C . ASN A 1 331 ? 13.203 -20.812 -7.137 1 94.69 331 ASN A C 1
ATOM 2634 O O . ASN A 1 331 ? 13.148 -21.375 -8.227 1 94.69 331 ASN A O 1
ATOM 2638 N N . THR A 1 332 ? 14.039 -19.766 -6.879 1 98.5 332 THR A N 1
ATOM 2639 C CA . THR A 1 332 ? 14.875 -19.266 -7.961 1 98.5 332 THR A CA 1
ATOM 2640 C C . THR A 1 332 ? 16.344 -19.609 -7.711 1 98.5 332 THR A C 1
ATOM 2642 O O . THR A 1 332 ? 17.234 -19.109 -8.398 1 98.5 332 THR A O 1
ATOM 2645 N N . THR A 1 333 ? 16.609 -20.375 -6.688 1 98.56 333 THR A N 1
ATOM 2646 C CA . THR A 1 333 ? 17.922 -21 -6.449 1 98.56 333 THR A CA 1
ATOM 2647 C C . THR A 1 333 ? 17.766 -22.5 -6.262 1 98.56 333 THR A C 1
ATOM 2649 O O . THR A 1 333 ? 16.672 -23 -5.977 1 98.56 333 THR A O 1
ATOM 2652 N N . LYS A 1 334 ? 18.891 -23.234 -6.449 1 96.75 334 LYS A N 1
ATOM 2653 C CA . LYS A 1 334 ? 18.875 -24.688 -6.367 1 96.75 334 LYS A CA 1
ATOM 2654 C C . LYS A 1 334 ? 19.016 -25.156 -4.922 1 96.75 334 LYS A C 1
ATOM 2656 O O . LYS A 1 334 ? 19.688 -24.516 -4.113 1 96.75 334 LYS A O 1
ATOM 2661 N N . MET B 1 1 ? 28.906 35.875 22.562 1 22.41 1 MET B N 1
ATOM 2662 C CA . MET B 1 1 ? 27.531 35.719 23.031 1 22.41 1 MET B CA 1
ATOM 2663 C C . MET B 1 1 ? 26.547 35.719 21.859 1 22.41 1 MET B C 1
ATOM 2665 O O . MET B 1 1 ? 26.156 36.75 21.375 1 22.41 1 MET B O 1
ATOM 2669 N N . ILE B 1 2 ? 26.75 35.062 20.797 1 25.05 2 ILE B N 1
ATOM 2670 C CA . ILE B 1 2 ? 26.062 35.031 19.516 1 25.05 2 ILE B CA 1
ATOM 2671 C C . ILE B 1 2 ? 24.594 34.656 19.734 1 25.05 2 ILE B C 1
ATOM 2673 O O . ILE B 1 2 ? 24.281 33.562 20.156 1 25.05 2 ILE B O 1
ATOM 2677 N N . VAL B 1 3 ? 23.703 35.625 20.234 1 27.12 3 VAL B N 1
ATOM 2678 C CA . VAL B 1 3 ? 22.25 35.469 20.359 1 27.12 3 VAL B CA 1
ATOM 2679 C C . VAL B 1 3 ? 21.703 34.75 19.125 1 27.12 3 VAL B C 1
ATOM 2681 O O . VAL B 1 3 ? 21.984 35.156 18 1 27.12 3 VAL B O 1
ATOM 2684 N N . MET B 1 4 ? 21.562 33.5 19.062 1 31.58 4 MET B N 1
ATOM 2685 C CA . MET B 1 4 ? 20.859 32.719 18.047 1 31.58 4 MET B CA 1
ATOM 2686 C C . MET B 1 4 ? 19.609 33.438 17.578 1 31.58 4 MET B C 1
ATOM 2688 O O . MET B 1 4 ? 18.703 33.719 18.359 1 31.58 4 MET B O 1
ATOM 2692 N N . LYS B 1 5 ? 19.75 34.438 16.75 1 34.03 5 LYS B N 1
ATOM 2693 C CA . LYS B 1 5 ? 18.812 35.406 16.172 1 34.03 5 LYS B CA 1
ATOM 2694 C C . LYS B 1 5 ? 17.438 34.781 15.969 1 34.03 5 LYS B C 1
ATOM 2696 O O . LYS B 1 5 ? 17.312 33.594 15.781 1 34.03 5 LYS B O 1
ATOM 2701 N N . GLY B 1 6 ? 16.312 35.5 16.281 1 35.72 6 GLY B N 1
ATOM 2702 C CA . GLY B 1 6 ? 14.859 35.375 16.281 1 35.72 6 GLY B CA 1
ATOM 2703 C C . GLY B 1 6 ? 14.328 34.594 15.094 1 35.72 6 GLY B C 1
ATOM 2704 O O . GLY B 1 6 ? 14.977 34.5 14.047 1 35.72 6 GLY B O 1
ATOM 2705 N N . ASN B 1 7 ? 13.648 33.438 15.211 1 39.69 7 ASN B N 1
ATOM 2706 C CA . ASN B 1 7 ? 12.758 32.781 14.258 1 39.69 7 ASN B CA 1
ATOM 2707 C C . ASN B 1 7 ? 12.219 33.781 13.234 1 39.69 7 ASN B C 1
ATOM 2709 O O . ASN B 1 7 ? 11.422 34.656 13.586 1 39.69 7 ASN B O 1
ATOM 2713 N N . LYS B 1 8 ? 12.953 34.469 12.375 1 44.94 8 LYS B N 1
ATOM 2714 C CA . LYS B 1 8 ? 12.523 35.406 11.359 1 44.94 8 LYS B CA 1
ATOM 2715 C C . LYS B 1 8 ? 11.055 35.188 11 1 44.94 8 LYS B C 1
ATOM 2717 O O . LYS B 1 8 ? 10.648 34.094 10.664 1 44.94 8 LYS B O 1
ATOM 2722 N N . ASN B 1 9 ? 10.055 36 11.539 1 55.41 9 ASN B N 1
ATOM 2723 C CA . ASN B 1 9 ? 8.609 36.125 11.398 1 55.41 9 ASN B CA 1
ATOM 2724 C C . ASN B 1 9 ? 8.164 35.906 9.953 1 55.41 9 ASN B C 1
ATOM 2726 O O . ASN B 1 9 ? 8.641 36.562 9.031 1 55.41 9 ASN B O 1
ATOM 2730 N N . MET B 1 10 ? 7.766 34.594 9.641 1 70 10 MET B N 1
ATOM 2731 C CA . MET B 1 10 ? 7.145 34.312 8.344 1 70 10 MET B CA 1
ATOM 2732 C C . MET B 1 10 ? 6.168 35.406 7.957 1 70 10 MET B C 1
ATOM 2734 O O . MET B 1 10 ? 5.484 35.969 8.812 1 70 10 MET B O 1
ATOM 2738 N N . ALA B 1 11 ? 6.391 35.938 6.754 1 85.06 11 ALA B N 1
ATOM 2739 C CA . ALA B 1 11 ? 5.484 36.938 6.246 1 85.06 11 ALA B CA 1
ATOM 2740 C C . ALA B 1 11 ? 4.027 36.562 6.457 1 85.06 11 ALA B C 1
ATOM 2742 O O . ALA B 1 11 ? 3.68 35.375 6.359 1 85.06 11 ALA B O 1
ATOM 2743 N N . THR B 1 12 ? 3.25 37.469 6.883 1 87.81 12 THR B N 1
ATOM 2744 C CA . THR B 1 12 ? 1.817 37.25 7.066 1 87.81 12 THR B CA 1
ATOM 2745 C C . THR B 1 12 ? 1.033 37.844 5.891 1 87.81 12 THR B C 1
ATOM 2747 O O . THR B 1 12 ? 1.596 38.531 5.047 1 87.81 12 THR B O 1
ATOM 2750 N N . MET B 1 13 ? -0.21 37.469 5.945 1 89.44 13 MET B N 1
ATOM 2751 C CA . MET B 1 13 ? -1.077 38.031 4.91 1 89.44 13 MET B CA 1
ATOM 2752 C C . MET B 1 13 ? -1.109 39.562 4.98 1 89.44 13 MET B C 1
ATOM 2754 O O . MET B 1 13 ? -1.222 40.219 3.953 1 89.44 13 MET B O 1
ATOM 2758 N N . LYS B 1 14 ? -1.01 40.031 6.164 1 92.25 14 LYS B N 1
ATOM 2759 C CA . LYS B 1 14 ? -0.972 41.469 6.352 1 92.25 14 LYS B CA 1
ATOM 2760 C C . LYS B 1 14 ? 0.267 42.094 5.699 1 92.25 14 LYS B C 1
ATOM 2762 O O . LYS B 1 14 ? 0.195 43.156 5.094 1 92.25 14 LYS B O 1
ATOM 2767 N N . ASP B 1 15 ? 1.349 41.344 5.832 1 93.94 15 ASP B N 1
ATOM 2768 C CA . ASP B 1 15 ? 2.584 41.781 5.203 1 93.94 15 ASP B CA 1
ATOM 2769 C C . ASP B 1 15 ? 2.445 41.844 3.682 1 93.94 15 ASP B C 1
ATOM 2771 O O . ASP B 1 15 ? 2.898 42.781 3.035 1 93.94 15 ASP B O 1
ATOM 2775 N N . VAL B 1 16 ? 1.812 40.812 3.195 1 94.5 16 VAL B N 1
ATOM 2776 C CA . VAL B 1 16 ? 1.597 40.75 1.754 1 94.5 16 VAL B CA 1
ATOM 2777 C C . VAL B 1 16 ? 0.699 41.875 1.299 1 94.5 16 VAL B C 1
ATOM 2779 O O . VAL B 1 16 ? 0.969 42.531 0.282 1 94.5 16 VAL B O 1
ATOM 2782 N N . ALA B 1 17 ? -0.273 42.125 2.027 1 95.12 17 ALA B N 1
ATOM 2783 C CA . ALA B 1 17 ? -1.204 43.219 1.716 1 95.12 17 ALA B CA 1
ATOM 2784 C C . ALA B 1 17 ? -0.49 44.562 1.695 1 95.12 17 ALA B C 1
ATOM 2786 O O . ALA B 1 17 ? -0.688 45.375 0.778 1 95.12 17 ALA B O 1
ATOM 2787 N N . GLN B 1 18 ? 0.278 44.781 2.631 1 95.56 18 GLN B N 1
ATOM 2788 C CA . GLN B 1 18 ? 1.033 46 2.744 1 95.56 18 GLN B CA 1
ATOM 2789 C C . GLN B 1 18 ? 1.992 46.188 1.57 1 95.56 18 GLN B C 1
ATOM 2791 O O . GLN B 1 18 ? 2.043 47.25 0.952 1 95.56 18 GLN B O 1
ATOM 2796 N N . ARG B 1 19 ? 2.646 45.125 1.288 1 95.38 19 ARG B N 1
ATOM 2797 C CA . ARG B 1 19 ? 3.629 45.188 0.21 1 95.38 19 ARG B CA 1
ATOM 2798 C C . ARG B 1 19 ? 2.951 45.406 -1.139 1 95.38 19 ARG B C 1
ATOM 2800 O O . ARG B 1 19 ? 3.496 46.094 -2.01 1 95.38 19 ARG B O 1
ATOM 2807 N N . ALA B 1 20 ? 1.857 44.812 -1.299 1 95.88 20 ALA B N 1
ATOM 2808 C CA . ALA B 1 20 ? 1.133 44.875 -2.564 1 95.88 20 ALA B CA 1
ATOM 2809 C C . ALA B 1 20 ? 0.284 46.125 -2.646 1 95.88 20 ALA B C 1
ATOM 2811 O O . ALA B 1 20 ? -0.189 46.5 -3.723 1 95.88 20 ALA B O 1
ATOM 2812 N N . GLY B 1 21 ? 0.042 46.812 -1.591 1 95.69 21 GLY B N 1
ATOM 2813 C CA . GLY B 1 21 ? -0.776 48 -1.553 1 95.69 21 GLY B CA 1
ATOM 2814 C C . GLY B 1 21 ? -2.262 47.719 -1.654 1 95.69 21 GLY B C 1
ATOM 2815 O O . GLY B 1 21 ? -2.998 48.438 -2.314 1 95.69 21 GLY B O 1
ATOM 2816 N N . VAL B 1 22 ? -2.676 46.594 -1.134 1 96.06 22 VAL B N 1
ATOM 2817 C CA . VAL B 1 22 ? -4.082 46.219 -1.181 1 96.06 22 VAL B CA 1
ATOM 2818 C C . VAL B 1 22 ? -4.551 45.781 0.209 1 96.06 22 VAL B C 1
ATOM 2820 O O . VAL B 1 22 ? -3.773 45.812 1.167 1 96.06 22 VAL B O 1
ATOM 2823 N N . GLY B 1 23 ? -5.883 45.531 0.429 1 94 23 GLY B N 1
ATOM 2824 C CA . GLY B 1 23 ? -6.414 45 1.672 1 94 23 GLY B CA 1
ATOM 2825 C C . GLY B 1 23 ? -6.176 43.531 1.829 1 94 23 GLY B C 1
ATOM 2826 O O . GLY B 1 23 ? -5.941 42.812 0.845 1 94 23 GLY B O 1
ATOM 2827 N N . VAL B 1 24 ? -6.238 43.094 3.08 1 92.62 24 VAL B N 1
ATOM 2828 C CA . VAL B 1 24 ? -6.039 41.688 3.395 1 92.62 24 VAL B CA 1
ATOM 2829 C C . VAL B 1 24 ? -7.086 40.844 2.668 1 92.62 24 VAL B C 1
ATOM 2831 O O . VAL B 1 24 ? -6.797 39.719 2.225 1 92.62 24 VAL B O 1
ATOM 2834 N N . GLY B 1 25 ? -8.242 41.344 2.5 1 91.12 25 GLY B N 1
ATOM 2835 C CA . GLY B 1 25 ? -9.297 40.656 1.787 1 91.12 25 GLY B CA 1
ATOM 2836 C C . GLY B 1 25 ? -8.969 40.406 0.33 1 91.12 25 GLY B C 1
ATOM 2837 O O . GLY B 1 25 ? -9.305 39.344 -0.21 1 91.12 25 GLY B O 1
ATOM 2838 N N . THR B 1 26 ? -8.344 41.406 -0.207 1 92 26 THR B N 1
ATOM 2839 C CA . THR B 1 26 ? -7.938 41.25 -1.602 1 92 26 THR B CA 1
ATOM 2840 C C . THR B 1 26 ? -6.875 40.188 -1.752 1 92 26 THR B C 1
ATOM 2842 O O . THR B 1 26 ? -6.914 39.375 -2.697 1 92 26 THR B O 1
ATOM 2845 N N . VAL B 1 27 ? -5.957 40.156 -0.81 1 92.44 27 VAL B N 1
ATOM 2846 C CA . VAL B 1 27 ? -4.934 39.125 -0.808 1 92.44 27 VAL B CA 1
ATOM 2847 C C . VAL B 1 27 ? -5.59 37.75 -0.708 1 92.44 27 VAL B C 1
ATOM 2849 O O . VAL B 1 27 ? -5.238 36.812 -1.453 1 92.44 27 VAL B O 1
ATOM 2852 N N . SER B 1 28 ? -6.551 37.656 0.133 1 88.38 28 SER B N 1
ATOM 2853 C CA . SER B 1 28 ? -7.277 36.375 0.322 1 88.38 28 SER B CA 1
ATOM 2854 C C . SER B 1 28 ? -7.957 35.938 -0.969 1 88.38 28 SER B C 1
ATOM 2856 O O . SER B 1 28 ? -7.883 34.781 -1.34 1 88.38 28 SER B O 1
ATOM 2858 N N . ARG B 1 29 ? -8.539 36.875 -1.61 1 87.88 29 ARG B N 1
ATOM 2859 C CA . ARG B 1 29 ? -9.242 36.562 -2.854 1 87.88 29 ARG B CA 1
ATOM 2860 C C . ARG B 1 29 ? -8.266 36.094 -3.926 1 87.88 29 ARG B C 1
ATOM 2862 O O . ARG B 1 29 ? -8.586 35.188 -4.695 1 87.88 29 ARG B O 1
ATOM 2869 N N . VAL B 1 30 ? -7.141 36.688 -3.941 1 88.38 30 VAL B N 1
ATOM 2870 C CA . VAL B 1 30 ? -6.133 36.312 -4.93 1 88.38 30 VAL B CA 1
ATOM 2871 C C . VAL B 1 30 ? -5.617 34.906 -4.633 1 88.38 30 VAL B C 1
ATOM 2873 O O . VAL B 1 30 ? -5.543 34.062 -5.531 1 88.38 30 VAL B O 1
ATOM 2876 N N . ILE B 1 31 ? -5.328 34.594 -3.367 1 85.06 31 ILE B N 1
ATOM 2877 C CA . ILE B 1 31 ? -4.773 33.312 -2.945 1 85.06 31 ILE B CA 1
ATOM 2878 C C . ILE B 1 31 ? -5.793 32.219 -3.197 1 85.06 31 ILE B C 1
ATOM 2880 O O . ILE B 1 31 ? -5.422 31.094 -3.58 1 85.06 31 ILE B O 1
ATOM 2884 N N . ASN B 1 32 ? -7.039 32.594 -3.117 1 79.75 32 ASN B N 1
ATOM 2885 C CA . ASN B 1 32 ? -8.094 31.609 -3.266 1 79.75 32 ASN B CA 1
ATOM 2886 C C . ASN B 1 32 ? -8.664 31.594 -4.684 1 79.75 32 ASN B C 1
ATOM 2888 O O . ASN B 1 32 ? -9.68 30.953 -4.945 1 79.75 32 ASN B O 1
ATOM 2892 N N . HIS B 1 33 ? -8.102 32.281 -5.484 1 81.25 33 HIS B N 1
ATOM 2893 C CA . HIS B 1 33 ? -8.445 32.344 -6.898 1 81.25 33 HIS B CA 1
ATOM 2894 C C . HIS B 1 33 ? -9.914 32.688 -7.098 1 81.25 33 HIS B C 1
ATOM 2896 O O . HIS B 1 33 ? -10.602 32.094 -7.918 1 81.25 33 HIS B O 1
ATOM 2902 N N . VAL B 1 34 ? -10.383 33.562 -6.273 1 80.38 34 VAL B N 1
ATOM 2903 C CA . VAL B 1 34 ? -11.742 34.062 -6.434 1 80.38 34 VAL B CA 1
ATOM 2904 C C . VAL B 1 34 ? -11.852 34.875 -7.723 1 80.38 34 VAL B C 1
ATOM 2906 O O . VAL B 1 34 ? -10.992 35.719 -8.008 1 80.38 34 VAL B O 1
ATOM 2909 N N . PRO B 1 35 ? -12.859 34.594 -8.5 1 84.75 35 PRO B N 1
ATOM 2910 C CA . PRO B 1 35 ? -13 35.312 -9.758 1 84.75 35 PRO B CA 1
ATOM 2911 C C . PRO B 1 35 ? -13.281 36.812 -9.531 1 84.75 35 PRO B C 1
ATOM 2913 O O . PRO B 1 35 ? -13.789 37.188 -8.477 1 84.75 35 PRO B O 1
ATOM 2916 N N . GLY B 1 36 ? -12.844 37.688 -10.516 1 88.25 36 GLY B N 1
ATOM 2917 C CA . GLY B 1 36 ? -13.234 39.094 -10.5 1 88.25 36 GLY B CA 1
ATOM 2918 C C . GLY B 1 36 ? -12.141 40 -10.016 1 88.25 36 GLY B C 1
ATOM 2919 O O . GLY B 1 36 ? -12.336 41.219 -9.922 1 88.25 36 GLY B O 1
ATOM 2920 N N . VAL B 1 37 ? -11.031 39.406 -9.711 1 89.56 37 VAL B N 1
ATOM 2921 C CA . VAL B 1 37 ? -9.914 40.25 -9.289 1 89.56 37 VAL B CA 1
ATOM 2922 C C . VAL B 1 37 ? -9.211 40.844 -10.516 1 89.56 37 VAL B C 1
ATOM 2924 O O . VAL B 1 37 ? -8.914 40.125 -11.469 1 89.56 37 VAL B O 1
ATOM 2927 N N . LYS B 1 38 ? -8.969 42.094 -10.492 1 92.44 38 LYS B N 1
ATOM 2928 C CA . LYS B 1 38 ? -8.305 42.75 -11.602 1 92.44 38 LYS B CA 1
ATOM 2929 C C . LYS B 1 38 ? -6.91 42.188 -11.836 1 92.44 38 LYS B C 1
ATOM 2931 O O . LYS B 1 38 ? -6.207 41.844 -10.883 1 92.44 38 LYS B O 1
ATOM 2936 N N . LYS B 1 39 ? -6.465 42.125 -13.086 1 90.81 39 LYS B N 1
ATOM 2937 C CA . LYS B 1 39 ? -5.176 41.562 -13.484 1 90.81 39 LYS B CA 1
ATOM 2938 C C . LYS B 1 39 ? -4.027 42.281 -12.805 1 90.81 39 LYS B C 1
ATOM 2940 O O . LYS B 1 39 ? -3.045 41.656 -12.391 1 90.81 39 LYS B O 1
ATOM 2945 N N . SER B 1 40 ? -4.156 43.625 -12.805 1 92.94 40 SER B N 1
ATOM 2946 C CA . SER B 1 40 ? -3.107 44.406 -12.188 1 92.94 40 SER B CA 1
ATOM 2947 C C . SER B 1 40 ? -2.932 44.062 -10.719 1 92.94 40 SER B C 1
ATOM 2949 O O . SER B 1 40 ? -1.804 43.969 -10.227 1 92.94 40 SER B O 1
ATOM 2951 N N . THR B 1 41 ? -3.982 43.844 -10.008 1 93.38 41 THR B N 1
ATOM 2952 C CA . THR B 1 41 ? -3.967 43.469 -8.602 1 93.38 41 THR B CA 1
ATOM 2953 C C . THR B 1 41 ? -3.363 42.094 -8.414 1 93.38 41 THR B C 1
ATOM 2955 O O . THR B 1 41 ? -2.588 41.875 -7.484 1 93.38 41 THR B O 1
ATOM 2958 N N . LEU B 1 42 ? -3.707 41.188 -9.227 1 94.06 42 LEU B N 1
ATOM 2959 C CA . LEU B 1 42 ? -3.186 39.844 -9.195 1 94.06 42 LEU B CA 1
ATOM 2960 C C . LEU B 1 42 ? -1.664 39.812 -9.281 1 94.06 42 LEU B C 1
ATOM 2962 O O . LEU B 1 42 ? -0.997 39.125 -8.516 1 94.06 42 LEU B O 1
ATOM 2966 N N . VAL B 1 43 ? -1.172 40.594 -10.227 1 94.12 43 VAL B N 1
ATOM 2967 C CA . VAL B 1 43 ? 0.269 40.625 -10.445 1 94.12 43 VAL B CA 1
ATOM 2968 C C . VAL B 1 43 ? 0.962 41.188 -9.211 1 94.12 43 VAL B C 1
ATOM 2970 O O . VAL B 1 43 ? 1.97 40.656 -8.75 1 94.12 43 VAL B O 1
ATOM 2973 N N . LYS B 1 44 ? 0.443 42.281 -8.672 1 94.06 44 LYS B N 1
ATOM 2974 C CA . LYS B 1 44 ? 1.026 42.938 -7.492 1 94.06 44 LYS B CA 1
ATOM 2975 C C . LYS B 1 44 ? 1.074 41.969 -6.312 1 94.06 44 LYS B C 1
ATOM 2977 O O . LYS B 1 44 ? 2.088 41.875 -5.617 1 94.06 44 LYS B O 1
ATOM 2982 N N . VAL B 1 45 ? 0.001 41.344 -6.125 1 95.06 45 VAL B N 1
ATOM 2983 C CA . VAL B 1 45 ? -0.105 40.406 -4.988 1 95.06 45 VAL B CA 1
ATOM 2984 C C . VAL B 1 45 ? 0.839 39.25 -5.191 1 95.06 45 VAL B C 1
ATOM 2986 O O . VAL B 1 45 ? 1.534 38.812 -4.258 1 95.06 45 VAL B O 1
ATOM 2989 N N . LYS B 1 46 ? 0.895 38.688 -6.309 1 93 46 LYS B N 1
ATOM 2990 C CA . LYS B 1 46 ? 1.777 37.562 -6.602 1 93 46 LYS B CA 1
ATOM 2991 C C . LYS B 1 46 ? 3.242 37.969 -6.418 1 93 46 LYS B C 1
ATOM 2993 O O . LYS B 1 46 ? 4.039 37.156 -5.91 1 93 46 LYS B O 1
ATOM 2998 N N . GLU B 1 47 ? 3.564 39.094 -6.91 1 93.44 47 GLU B N 1
ATOM 2999 C CA . GLU B 1 47 ? 4.922 39.594 -6.73 1 93.44 47 GLU B CA 1
ATOM 3000 C C . GLU B 1 47 ? 5.266 39.75 -5.25 1 93.44 47 GLU B C 1
ATOM 3002 O O . GLU B 1 47 ? 6.371 39.406 -4.828 1 93.44 47 GLU B O 1
ATOM 3007 N N . ALA B 1 48 ? 4.383 40.312 -4.551 1 93.75 48 ALA B N 1
ATOM 3008 C CA . ALA B 1 48 ? 4.582 40.469 -3.115 1 93.75 48 ALA B CA 1
ATOM 3009 C C . ALA B 1 48 ? 4.77 39.125 -2.426 1 93.75 48 ALA B C 1
ATOM 3011 O O . ALA B 1 48 ? 5.617 39 -1.539 1 93.75 48 ALA B O 1
ATOM 3012 N N . ILE B 1 49 ? 4 38.125 -2.791 1 91.25 49 ILE B N 1
ATOM 3013 C CA . ILE B 1 49 ? 4.098 36.781 -2.244 1 91.25 49 ILE B CA 1
ATOM 3014 C C . ILE B 1 49 ? 5.488 36.219 -2.516 1 91.25 49 ILE B C 1
ATOM 3016 O O . ILE B 1 49 ? 6.125 35.656 -1.616 1 91.25 49 ILE B O 1
ATOM 3020 N N . LYS B 1 50 ? 5.922 36.406 -3.637 1 90.38 50 LYS B N 1
ATOM 3021 C CA . LYS B 1 50 ? 7.234 35.938 -4.035 1 90.38 50 LYS B CA 1
ATOM 3022 C C . LYS B 1 50 ? 8.344 36.625 -3.271 1 90.38 50 LYS B C 1
ATOM 3024 O O . LYS B 1 50 ? 9.258 36 -2.752 1 90.38 50 LYS B O 1
ATOM 3029 N N . GLU B 1 51 ? 8.219 37.906 -3.236 1 91.31 51 GLU B N 1
ATOM 3030 C CA . GLU B 1 51 ? 9.25 38.719 -2.602 1 91.31 51 GLU B CA 1
ATOM 3031 C C . GLU B 1 51 ? 9.367 38.406 -1.114 1 91.31 51 GLU B C 1
ATOM 3033 O O . GLU B 1 51 ? 10.469 38.375 -0.563 1 91.31 51 GLU B O 1
ATOM 3038 N N . LEU B 1 52 ? 8.266 38.156 -0.565 1 92.19 52 LEU B N 1
ATOM 3039 C CA . LEU B 1 52 ? 8.25 37.938 0.877 1 92.19 52 LEU B CA 1
ATOM 3040 C C . LEU B 1 52 ? 8.391 36.469 1.207 1 92.19 52 LEU B C 1
ATOM 3042 O O . LEU B 1 52 ? 8.461 36.094 2.379 1 92.19 52 LEU B O 1
ATOM 3046 N N . ASN B 1 53 ? 8.352 35.656 0.215 1 87.06 53 ASN B N 1
ATOM 3047 C CA . ASN B 1 53 ? 8.328 34.219 0.397 1 87.06 53 ASN B CA 1
ATOM 3048 C C . ASN B 1 53 ? 7.18 33.781 1.299 1 87.06 53 ASN B C 1
ATOM 3050 O O . ASN B 1 53 ? 7.379 33 2.232 1 87.06 53 ASN B O 1
ATOM 3054 N N . TYR B 1 54 ? 6.082 34.469 0.981 1 87.69 54 TYR B N 1
ATOM 3055 C CA . TYR B 1 54 ? 4.895 34.219 1.786 1 87.69 54 TYR B CA 1
ATOM 3056 C C . TYR B 1 54 ? 4.301 32.844 1.45 1 87.69 54 TYR B C 1
ATOM 3058 O O . TYR B 1 54 ? 4.137 32.5 0.276 1 87.69 54 TYR B O 1
ATOM 3066 N N . ILE B 1 55 ? 4.051 32.062 2.58 1 85.44 55 ILE B N 1
ATOM 3067 C CA . ILE B 1 55 ? 3.387 30.781 2.438 1 85.44 55 ILE B CA 1
ATOM 3068 C C . ILE B 1 55 ? 1.998 30.844 3.072 1 85.44 55 ILE B C 1
ATOM 3070 O O . ILE B 1 55 ? 1.87 31.047 4.281 1 85.44 55 ILE B O 1
ATOM 3074 N N . PRO B 1 56 ? 0.99 30.719 2.176 1 86.56 56 PRO B N 1
ATOM 3075 C CA . PRO B 1 56 ? -0.363 30.734 2.736 1 86.56 56 PRO B CA 1
ATOM 3076 C C . PRO B 1 56 ? -0.568 29.688 3.818 1 86.56 56 PRO B C 1
ATOM 3078 O O . PRO B 1 56 ? -0.053 28.562 3.703 1 86.56 56 PRO B O 1
ATOM 3081 N N . ASP B 1 57 ? -1.295 30.094 4.824 1 87.06 57 ASP B N 1
ATOM 3082 C CA . ASP B 1 57 ? -1.636 29.172 5.914 1 87.06 57 ASP B CA 1
ATOM 3083 C C . ASP B 1 57 ? -2.945 28.453 5.625 1 87.06 57 ASP B C 1
ATOM 3085 O O . ASP B 1 57 ? -4.016 28.891 6.047 1 87.06 57 ASP B O 1
ATOM 3089 N N . GLU B 1 58 ? -2.814 27.344 4.961 1 88.31 58 GLU B N 1
ATOM 3090 C CA . GLU B 1 58 ? -3.994 26.578 4.574 1 88.31 58 GLU B CA 1
ATOM 3091 C C . GLU B 1 58 ? -4.684 25.969 5.797 1 88.31 58 GLU B C 1
ATOM 3093 O O . GLU B 1 58 ? -5.887 25.719 5.773 1 88.31 58 GLU B O 1
ATOM 3098 N N . TYR B 1 59 ? -3.896 25.719 6.703 1 87.62 59 TYR B N 1
ATOM 3099 C CA . TYR B 1 59 ? -4.473 25.203 7.941 1 87.62 59 TYR B CA 1
ATOM 3100 C C . TYR B 1 59 ? -5.418 26.234 8.57 1 87.62 59 TYR B C 1
ATOM 3102 O O . TYR B 1 59 ? -6.527 25.891 8.977 1 87.62 59 TYR B O 1
ATOM 3110 N N . ALA B 1 60 ? -5.027 27.453 8.633 1 84.94 60 ALA B N 1
ATOM 3111 C CA . ALA B 1 60 ? -5.871 28.531 9.141 1 84.94 60 ALA B CA 1
ATOM 3112 C C . ALA B 1 60 ? -7.105 28.719 8.258 1 84.94 60 ALA B C 1
ATOM 3114 O O . ALA B 1 60 ? -8.203 28.969 8.766 1 84.94 60 ALA B O 1
ATOM 3115 N N . ARG B 1 61 ? -6.867 28.625 7.051 1 85.75 61 ARG B N 1
ATOM 3116 C CA . ARG B 1 61 ? -7.973 28.75 6.109 1 85.75 61 ARG B CA 1
ATOM 3117 C C . ARG B 1 61 ? -9.016 27.656 6.352 1 85.75 61 ARG B C 1
ATOM 3119 O O . ARG B 1 61 ? -10.219 27.906 6.238 1 85.75 61 ARG B O 1
ATOM 3126 N N . GLY B 1 62 ? -8.602 26.484 6.641 1 88.25 62 GLY B N 1
ATOM 3127 C CA . GLY B 1 62 ? -9.492 25.375 6.891 1 88.25 62 GLY B CA 1
ATOM 3128 C C . GLY B 1 62 ? -10.398 25.594 8.086 1 88.25 62 GLY B C 1
ATOM 3129 O O . GLY B 1 62 ? -11.523 25.078 8.125 1 88.25 62 GLY B O 1
ATOM 3130 N N . LEU B 1 63 ? -9.938 26.359 9.008 1 84.75 63 LEU B N 1
ATOM 3131 C CA . LEU B 1 63 ? -10.758 26.688 10.164 1 84.75 63 LEU B CA 1
ATOM 3132 C C . LEU B 1 63 ? -11.961 27.531 9.758 1 84.75 63 LEU B C 1
ATOM 3134 O O . LEU B 1 63 ? -13.078 27.297 10.211 1 84.75 63 LEU B O 1
ATOM 3138 N N . LYS B 1 64 ? -11.68 28.406 8.891 1 81.38 64 LYS B N 1
ATOM 3139 C CA . LYS B 1 64 ? -12.727 29.312 8.43 1 81.38 64 LYS B CA 1
ATOM 3140 C C . LYS B 1 64 ? -13.711 28.609 7.508 1 81.38 64 LYS B C 1
ATOM 3142 O O . LYS B 1 64 ? -14.922 28.797 7.617 1 81.38 64 LYS B O 1
ATOM 3147 N N . THR B 1 65 ? -13.172 27.797 6.664 1 84.88 65 THR B N 1
ATOM 3148 C CA . THR B 1 65 ? -14 27.156 5.641 1 84.88 65 THR B CA 1
ATOM 3149 C C . THR B 1 65 ? -14.562 25.828 6.152 1 84.88 65 THR B C 1
ATOM 3151 O O . THR B 1 65 ? -15.398 25.219 5.488 1 84.88 65 THR B O 1
ATOM 3154 N N . LYS B 1 66 ? -14.07 25.344 7.289 1 87.19 66 LYS B N 1
ATOM 3155 C CA . LYS B 1 66 ? -14.461 24.062 7.879 1 87.19 66 LYS B CA 1
ATOM 3156 C C . LYS B 1 66 ? -14.125 22.906 6.949 1 87.19 66 LYS B C 1
ATOM 3158 O O . LYS B 1 66 ? -14.914 21.969 6.797 1 87.19 66 LYS B O 1
ATOM 3163 N N . SER B 1 67 ? -12.992 23.094 6.234 1 92 67 SER B N 1
ATOM 3164 C CA . SER B 1 67 ? -12.492 22.094 5.297 1 92 67 SER B CA 1
ATOM 3165 C C . SER B 1 67 ? -10.969 21.984 5.363 1 92 67 SER B C 1
ATOM 3167 O O . SER B 1 67 ? -10.266 23 5.219 1 92 67 SER B O 1
ATOM 3169 N N . SER B 1 68 ? -10.508 20.828 5.57 1 93.81 68 SER B N 1
ATOM 3170 C CA . SER B 1 68 ? -9.062 20.609 5.566 1 93.81 68 SER B CA 1
ATOM 3171 C C . SER B 1 68 ? -8.578 20.188 4.184 1 93.81 68 SER B C 1
ATOM 3173 O O . SER B 1 68 ? -7.379 19.969 3.984 1 93.81 68 SER B O 1
ATOM 3175 N N . ARG B 1 69 ? -9.453 20 3.201 1 95.38 69 ARG B N 1
ATOM 3176 C CA . ARG B 1 69 ? -9.133 19.453 1.888 1 95.38 69 ARG B CA 1
ATOM 3177 C C . ARG B 1 69 ? -8.43 18.094 2.014 1 95.38 69 ARG B C 1
ATOM 3179 O O . ARG B 1 69 ? -7.426 17.859 1.344 1 95.38 69 ARG B O 1
ATOM 3186 N N . THR B 1 70 ? -8.961 17.312 2.928 1 97.06 70 THR B N 1
ATOM 3187 C CA . THR B 1 70 ? -8.414 15.992 3.186 1 97.06 70 THR B CA 1
ATOM 3188 C C . THR B 1 70 ? -9.508 14.93 3.127 1 97.06 70 THR B C 1
ATOM 3190 O O . THR B 1 70 ? -10.609 15.141 3.645 1 97.06 70 THR B O 1
ATOM 3193 N N . ILE B 1 71 ? -9.281 13.898 2.436 1 98.19 71 ILE B N 1
ATOM 3194 C CA . ILE B 1 71 ? -10.148 12.727 2.393 1 98.19 71 ILE B CA 1
ATOM 3195 C C . ILE B 1 71 ? -9.477 11.555 3.113 1 98.19 71 ILE B C 1
ATOM 3197 O O . ILE B 1 71 ? -8.297 11.289 2.908 1 98.19 71 ILE B O 1
ATOM 3201 N N . ALA B 1 72 ? -10.227 10.922 4.008 1 98.25 72 ALA B N 1
ATOM 3202 C CA . ALA B 1 72 ? -9.703 9.75 4.707 1 98.25 72 ALA B CA 1
ATOM 3203 C C . ALA B 1 72 ? -10.023 8.469 3.943 1 98.25 72 ALA B C 1
ATOM 3205 O O . ALA B 1 72 ? -11.133 8.297 3.439 1 98.25 72 ALA B O 1
ATOM 3206 N N . LEU B 1 73 ? -9.039 7.68 3.797 1 98.44 73 LEU B N 1
ATOM 3207 C CA . LEU B 1 73 ? -9.195 6.34 3.248 1 98.44 73 LEU B CA 1
ATOM 3208 C C . LEU B 1 73 ? -9.023 5.281 4.332 1 98.44 73 LEU B C 1
ATOM 3210 O O . LEU B 1 73 ? -7.926 5.102 4.859 1 98.44 73 LEU B O 1
ATOM 3214 N N . ILE B 1 74 ? -10.094 4.609 4.695 1 96.75 74 ILE B N 1
ATOM 3215 C CA . ILE B 1 74 ? -10.078 3.547 5.695 1 96.75 74 ILE B CA 1
ATOM 3216 C C . ILE B 1 74 ? -10.125 2.188 5 1 96.75 74 ILE B C 1
ATOM 3218 O O . ILE B 1 74 ? -11.094 1.866 4.316 1 96.75 74 ILE B O 1
ATOM 3222 N N . LEU B 1 75 ? -9.078 1.485 5.137 1 95.69 75 LEU B N 1
ATOM 3223 C CA . LEU B 1 75 ? -9.023 0.167 4.516 1 95.69 75 LEU B CA 1
ATOM 3224 C C . LEU B 1 75 ? -8.555 -0.885 5.512 1 95.69 75 LEU B C 1
ATOM 3226 O O . LEU B 1 75 ? -7.965 -0.549 6.543 1 95.69 75 LEU B O 1
ATOM 3230 N N . PRO B 1 76 ? -8.789 -2.166 5.195 1 93.5 76 PRO B N 1
ATOM 3231 C CA . PRO B 1 76 ? -8.32 -3.223 6.094 1 93.5 76 PRO B CA 1
ATOM 3232 C C . PRO B 1 76 ? -6.805 -3.201 6.285 1 93.5 76 PRO B C 1
ATOM 3234 O O . PRO B 1 76 ? -6.324 -3.188 7.422 1 93.5 76 PRO B O 1
ATOM 3237 N N . SER B 1 77 ? -6.082 -3.189 5.156 1 96.06 77 SER B N 1
ATOM 3238 C CA . SER B 1 77 ? -4.625 -3.115 5.203 1 96.06 77 SER B CA 1
ATOM 3239 C C . SER B 1 77 ? -4.055 -2.58 3.893 1 96.06 77 SER B C 1
ATOM 3241 O O . SER B 1 77 ? -4.242 -3.188 2.836 1 96.06 77 SER B O 1
ATOM 3243 N N . ILE B 1 78 ? -3.279 -1.538 3.996 1 98 78 ILE B N 1
ATOM 3244 C CA . ILE B 1 78 ? -2.656 -0.948 2.818 1 98 78 ILE B CA 1
ATOM 3245 C C . ILE B 1 78 ? -1.623 -1.914 2.242 1 98 78 ILE B C 1
ATOM 3247 O O . ILE B 1 78 ? -1.207 -1.774 1.09 1 98 78 ILE B O 1
ATOM 3251 N N . TRP B 1 79 ? -1.224 -2.896 3.064 1 97.31 79 TRP B N 1
ATOM 3252 C CA . TRP B 1 79 ? -0.183 -3.846 2.684 1 97.31 79 TRP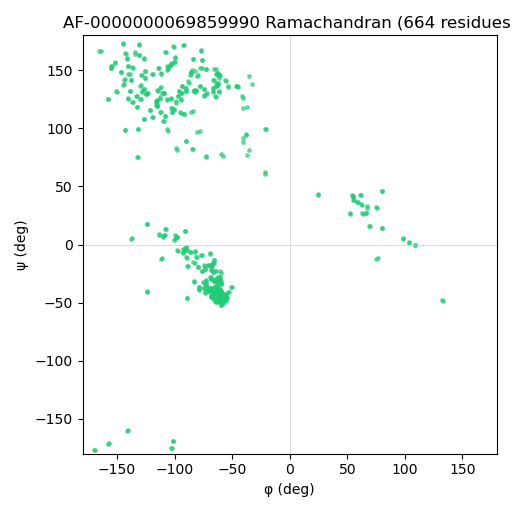 B CA 1
ATOM 3253 C C . TRP B 1 79 ? -0.667 -4.766 1.569 1 97.31 79 TRP B C 1
ATOM 3255 O O . TRP B 1 79 ? 0.122 -5.195 0.723 1 97.31 79 TRP B O 1
ATOM 3265 N N . HIS B 1 80 ? -1.936 -5.008 1.492 1 95.56 80 HIS B N 1
ATOM 3266 C CA . HIS B 1 80 ? -2.514 -5.879 0.474 1 95.56 80 HIS B CA 1
ATOM 3267 C C . HIS B 1 80 ? -2.541 -5.191 -0.887 1 95.56 80 HIS B C 1
ATOM 3269 O O . HIS B 1 80 ? -3.051 -4.074 -1.015 1 95.56 80 HIS B O 1
ATOM 3275 N N . PRO B 1 81 ? -2.129 -5.875 -1.899 1 96.5 81 PRO B N 1
ATOM 3276 C CA . PRO B 1 81 ? -1.926 -5.215 -3.191 1 96.5 81 PRO B CA 1
ATOM 3277 C C . PRO B 1 81 ? -3.223 -4.676 -3.789 1 96.5 81 PRO B C 1
ATOM 3279 O O . PRO B 1 81 ? -3.209 -3.66 -4.492 1 96.5 81 PRO B O 1
ATOM 3282 N N . PHE B 1 82 ? -4.352 -5.336 -3.508 1 95.94 82 PHE B N 1
ATOM 3283 C CA . PHE B 1 82 ? -5.617 -4.797 -3.992 1 95.94 82 PHE B CA 1
ATOM 3284 C C . PHE B 1 82 ? -5.879 -3.414 -3.41 1 95.94 82 PHE B C 1
ATOM 3286 O O . PHE B 1 82 ? -6.254 -2.49 -4.133 1 95.94 82 PHE B O 1
ATOM 3293 N N . PHE B 1 83 ? -5.602 -3.287 -2.199 1 97.12 83 PHE B N 1
ATOM 3294 C CA . PHE B 1 83 ? -5.883 -2.045 -1.49 1 97.12 83 PHE B CA 1
ATOM 3295 C C . PHE B 1 83 ? -4.824 -0.993 -1.796 1 97.12 83 PHE B C 1
ATOM 3297 O O . PHE B 1 83 ? -5.129 0.199 -1.879 1 97.12 83 PHE B O 1
ATOM 3304 N N . SER B 1 84 ? -3.58 -1.413 -1.938 1 98.12 84 SER B N 1
ATOM 3305 C CA . SER B 1 84 ? -2.533 -0.44 -2.232 1 98.12 84 SER B CA 1
ATOM 3306 C C . SER B 1 84 ? -2.691 0.133 -3.637 1 98.12 84 SER B C 1
ATOM 3308 O O . SER B 1 84 ? -2.443 1.319 -3.861 1 98.12 84 SER B O 1
ATOM 3310 N N . GLU B 1 85 ? -3.086 -0.739 -4.609 1 98.19 85 GLU B N 1
ATOM 3311 C CA . GLU B 1 85 ? -3.398 -0.242 -5.945 1 98.19 85 GLU B CA 1
ATOM 3312 C C . GLU B 1 85 ? -4.559 0.75 -5.91 1 98.19 85 GLU B C 1
ATOM 3314 O O . GLU B 1 85 ? -4.492 1.815 -6.523 1 98.19 85 GLU B O 1
ATOM 3319 N N . PHE B 1 86 ? -5.586 0.385 -5.168 1 98.38 86 PHE B N 1
ATOM 3320 C CA . PHE B 1 86 ? -6.746 1.257 -5.008 1 98.38 86 PHE B CA 1
ATOM 3321 C C . PHE B 1 86 ? -6.336 2.598 -4.41 1 98.38 86 PHE B C 1
ATOM 3323 O O . PHE B 1 86 ? -6.68 3.652 -4.945 1 98.38 86 PHE B O 1
ATOM 3330 N N . ALA B 1 87 ? -5.555 2.547 -3.359 1 98.69 87 ALA B N 1
ATOM 3331 C CA . ALA B 1 87 ? -5.098 3.752 -2.668 1 98.69 87 ALA B CA 1
ATOM 3332 C C . ALA B 1 87 ? -4.238 4.617 -3.586 1 98.69 87 ALA B C 1
ATOM 3334 O O . ALA B 1 87 ? -4.297 5.848 -3.523 1 98.69 87 ALA B O 1
ATOM 3335 N N . TYR B 1 88 ? -3.434 3.998 -4.406 1 98.69 88 TYR B N 1
ATOM 3336 C CA . TYR B 1 88 ? -2.594 4.723 -5.355 1 98.69 88 TYR B CA 1
ATOM 3337 C C . TYR B 1 88 ? -3.439 5.594 -6.273 1 98.69 88 TYR B C 1
ATOM 3339 O O . TYR B 1 88 ? -3.203 6.801 -6.387 1 98.69 88 TYR B O 1
ATOM 3347 N N . TYR B 1 89 ? -4.441 4.996 -6.844 1 98.62 89 TYR B N 1
ATOM 3348 C CA . TYR B 1 89 ? -5.258 5.719 -7.812 1 98.62 89 TYR B CA 1
ATOM 3349 C C . TYR B 1 89 ? -6.137 6.754 -7.121 1 98.62 89 TYR B C 1
ATOM 3351 O O . TYR B 1 89 ? -6.387 7.832 -7.672 1 98.62 89 TYR B O 1
ATOM 3359 N N . VAL B 1 90 ? -6.586 6.449 -5.906 1 98.75 90 VAL B N 1
ATOM 3360 C CA . VAL B 1 90 ? -7.355 7.426 -5.145 1 98.75 90 VAL B CA 1
ATOM 3361 C C . VAL B 1 90 ? -6.488 8.648 -4.855 1 98.75 90 VAL B C 1
ATOM 3363 O O . VAL B 1 90 ? -6.914 9.789 -5.086 1 98.75 90 VAL B O 1
ATOM 3366 N N . GLU B 1 91 ? -5.293 8.406 -4.375 1 98.75 91 GLU B N 1
ATOM 3367 C CA . GLU B 1 91 ? -4.395 9.492 -4.02 1 98.75 91 GLU B CA 1
ATOM 3368 C C . GLU B 1 91 ? -4.043 10.344 -5.242 1 98.75 91 GLU B C 1
ATOM 3370 O O . GLU B 1 91 ? -4.066 11.57 -5.176 1 98.75 91 GLU B O 1
ATOM 3375 N N . LYS B 1 92 ? -3.775 9.711 -6.348 1 97.88 92 LYS B N 1
ATOM 3376 C CA . LYS B 1 92 ? -3.418 10.438 -7.559 1 97.88 92 LYS B CA 1
ATOM 3377 C C . LYS B 1 92 ? -4.578 11.312 -8.039 1 97.88 92 LYS B C 1
ATOM 3379 O O . LYS B 1 92 ? -4.375 12.453 -8.453 1 97.88 92 LYS B O 1
ATOM 3384 N N . ARG B 1 93 ? -5.758 10.75 -7.969 1 98.25 93 ARG B N 1
ATOM 3385 C CA . ARG B 1 93 ? -6.941 11.492 -8.383 1 98.25 93 ARG B CA 1
ATOM 3386 C C . ARG B 1 93 ? -7.203 12.672 -7.445 1 98.25 93 ARG B C 1
ATOM 3388 O O . ARG B 1 93 ? -7.527 13.766 -7.898 1 98.25 93 ARG B O 1
ATOM 3395 N N . LEU B 1 94 ? -7.094 12.445 -6.18 1 98 94 LEU B N 1
ATOM 3396 C CA . LEU B 1 94 ? -7.301 13.5 -5.188 1 98 94 LEU B CA 1
ATOM 3397 C C . LEU B 1 94 ? -6.242 14.586 -5.32 1 98 94 LEU B C 1
ATOM 3399 O O . LEU B 1 94 ? -6.547 15.773 -5.191 1 98 94 LEU B O 1
ATOM 3403 N N . TYR B 1 95 ? -5.027 14.141 -5.562 1 96.56 95 TYR B N 1
ATOM 3404 C CA . TYR B 1 95 ? -3.924 15.07 -5.773 1 96.56 95 TYR B CA 1
ATOM 3405 C C . TYR B 1 95 ? -4.238 16.047 -6.898 1 96.56 95 TYR B C 1
ATOM 3407 O O . TYR B 1 95 ? -4.016 17.25 -6.766 1 96.56 95 TYR B O 1
ATOM 3415 N N . LYS B 1 96 ? -4.801 15.578 -7.961 1 95.31 96 LYS B N 1
ATOM 3416 C CA . LYS B 1 96 ? -5.156 16.406 -9.109 1 95.31 96 LYS B CA 1
ATOM 3417 C C . LYS B 1 96 ? -6.266 17.391 -8.758 1 95.31 96 LYS B C 1
ATOM 3419 O O . LYS B 1 96 ? -6.41 18.422 -9.406 1 95.31 96 LYS B O 1
ATOM 3424 N N . GLU B 1 97 ? -7.035 17.062 -7.734 1 95.25 97 GLU B N 1
ATOM 3425 C CA . GLU B 1 97 ? -8.148 17.906 -7.297 1 95.25 97 GLU B CA 1
ATOM 3426 C C . GLU B 1 97 ? -7.75 18.766 -6.105 1 95.25 97 GLU B C 1
ATOM 3428 O O . GLU B 1 97 ? -8.609 19.375 -5.461 1 95.25 97 GLU B O 1
ATOM 3433 N N . ASP B 1 98 ? -6.418 18.719 -5.734 1 93.5 98 ASP B N 1
ATOM 3434 C CA . ASP B 1 98 ? -5.855 19.5 -4.637 1 93.5 98 ASP B CA 1
ATOM 3435 C C . ASP B 1 98 ? -6.402 19.031 -3.291 1 93.5 98 ASP B C 1
ATOM 3437 O O . ASP B 1 98 ? -6.742 19.844 -2.43 1 93.5 98 ASP B O 1
ATOM 3441 N N . TYR B 1 99 ? -6.672 17.75 -3.205 1 96.62 99 TYR B N 1
ATOM 3442 C CA . TYR B 1 99 ? -7.008 17.094 -1.94 1 96.62 99 TYR B CA 1
ATOM 3443 C C . TYR B 1 99 ? -5.852 16.234 -1.445 1 96.62 99 TYR B C 1
ATOM 3445 O O . TYR B 1 99 ? -5.039 15.758 -2.242 1 96.62 99 TYR B O 1
ATOM 3453 N N . LYS B 1 100 ? -5.828 16.078 -0.177 1 97.38 100 LYS B N 1
ATOM 3454 C CA . LYS B 1 100 ? -4.863 15.195 0.477 1 97.38 100 LYS B CA 1
ATOM 3455 C C . LYS B 1 100 ? -5.52 13.883 0.892 1 97.38 100 LYS B C 1
ATOM 3457 O O . LYS B 1 100 ? -6.734 13.82 1.097 1 97.38 100 LYS B O 1
ATOM 3462 N N . LEU B 1 101 ? -4.707 12.891 1.024 1 98.56 101 LEU B N 1
ATOM 3463 C CA . LEU B 1 101 ? -5.227 11.586 1.425 1 98.56 101 LEU B CA 1
ATOM 3464 C C . LEU B 1 101 ? -4.66 11.172 2.779 1 98.56 101 LEU B C 1
ATOM 3466 O O . LEU B 1 101 ? -3.443 11.047 2.938 1 98.56 101 LEU B O 1
ATOM 3470 N N . LEU B 1 102 ? -5.555 10.984 3.711 1 98.44 102 LEU B N 1
ATOM 3471 C CA . LEU B 1 102 ? -5.219 10.445 5.023 1 98.44 102 LEU B CA 1
ATOM 3472 C C . LEU B 1 102 ? -5.43 8.938 5.062 1 98.44 102 LEU B C 1
ATOM 3474 O O . LEU B 1 102 ? -6.523 8.453 4.77 1 98.44 102 LEU B O 1
ATOM 3478 N N . LEU B 1 103 ? -4.41 8.188 5.414 1 98.62 103 LEU B N 1
ATOM 3479 C CA . LEU B 1 103 ? -4.453 6.734 5.367 1 98.62 103 LEU B CA 1
ATOM 3480 C C . LEU B 1 103 ? -4.809 6.156 6.734 1 98.62 103 LEU B C 1
ATOM 3482 O O . LEU B 1 103 ? -4.207 6.523 7.746 1 98.62 103 LEU B O 1
ATOM 3486 N N . CYS B 1 104 ? -5.773 5.215 6.77 1 97.88 104 CYS B N 1
ATOM 3487 C CA . CYS B 1 104 ? -6.199 4.527 7.984 1 97.88 104 CYS B CA 1
ATOM 3488 C C . CYS B 1 104 ? -6.289 3.021 7.754 1 97.88 104 CYS B C 1
ATOM 3490 O O . CYS B 1 104 ? -7.062 2.564 6.914 1 97.88 104 CYS B O 1
ATOM 3492 N N . ASN B 1 105 ? -5.516 2.287 8.477 1 97.38 105 ASN B N 1
ATOM 3493 C CA . ASN B 1 105 ? -5.602 0.832 8.461 1 97.38 105 ASN B CA 1
ATOM 3494 C C . ASN B 1 105 ? -6.488 0.311 9.594 1 97.38 105 ASN B C 1
ATOM 3496 O O . ASN B 1 105 ? -6.105 0.349 10.758 1 97.38 105 ASN B O 1
ATOM 3500 N N . SER B 1 106 ? -7.605 -0.278 9.273 1 93.69 106 SER B N 1
ATOM 3501 C CA . SER B 1 106 ? -8.562 -0.681 10.297 1 93.69 106 SER B CA 1
ATOM 3502 C C . SER B 1 106 ? -8.273 -2.094 10.797 1 93.69 106 SER B C 1
ATOM 3504 O O . SER B 1 106 ? -8.789 -2.506 11.836 1 93.69 106 SER B O 1
ATOM 3506 N N . ASN B 1 107 ? -7.504 -2.852 9.992 1 89.88 107 ASN B N 1
ATOM 3507 C CA . ASN B 1 107 ? -7.262 -4.258 10.289 1 89.88 107 ASN B CA 1
ATOM 3508 C C . ASN B 1 107 ? -8.57 -5.016 10.516 1 89.88 107 ASN B C 1
ATOM 3510 O O . ASN B 1 107 ? -8.633 -5.91 11.359 1 89.88 107 ASN B O 1
ATOM 3514 N N . ARG B 1 108 ? -9.641 -4.559 9.938 1 86 108 ARG B N 1
ATOM 3515 C CA . ARG B 1 108 ? -10.969 -5.148 10.016 1 86 108 ARG B CA 1
ATOM 3516 C C . ARG B 1 108 ? -11.5 -5.125 11.445 1 86 108 ARG B C 1
ATOM 3518 O O . ARG B 1 108 ? -12.289 -5.988 11.836 1 86 108 ARG B O 1
ATOM 3525 N N . ASP B 1 109 ? -11.023 -4.18 12.258 1 89.12 109 ASP B N 1
ATOM 3526 C CA . ASP B 1 109 ? -11.453 -4.027 13.648 1 89.12 109 ASP B CA 1
ATOM 3527 C C . ASP B 1 109 ? -12.438 -2.875 13.789 1 89.12 109 ASP B C 1
ATOM 3529 O O . ASP B 1 109 ? -12.07 -1.71 13.617 1 89.12 109 ASP B O 1
ATOM 3533 N N . PRO B 1 110 ? -13.648 -3.193 14.211 1 87.69 110 PRO B N 1
ATOM 3534 C CA . PRO B 1 110 ? -14.656 -2.139 14.344 1 87.69 110 PRO B CA 1
ATOM 3535 C C . PRO B 1 110 ? -14.258 -1.07 15.359 1 87.69 110 PRO B C 1
ATOM 3537 O O . PRO B 1 110 ? -14.625 0.097 15.211 1 87.69 110 PRO B O 1
ATOM 3540 N N . LYS B 1 111 ? -13.523 -1.503 16.328 1 90.44 111 LYS B N 1
ATOM 3541 C CA . LYS B 1 111 ? -13.094 -0.542 17.328 1 90.44 111 LYS B CA 1
ATOM 3542 C C . LYS B 1 111 ? -12.102 0.462 16.75 1 90.44 111 LYS B C 1
ATOM 3544 O O . LYS B 1 111 ? -12.164 1.654 17.047 1 90.44 111 LYS B O 1
ATOM 3549 N N . GLU B 1 112 ? -11.227 -0.021 15.906 1 91.69 112 GLU B N 1
ATOM 3550 C CA . GLU B 1 112 ? -10.289 0.877 15.234 1 91.69 112 GLU B CA 1
ATOM 3551 C C . GLU B 1 112 ? -11.016 1.818 14.281 1 91.69 112 GLU B C 1
ATOM 3553 O O . GLU B 1 112 ? -10.688 3.004 14.203 1 91.69 112 GLU B O 1
ATOM 3558 N N . GLU B 1 113 ? -12 1.275 13.602 1 92 113 GLU B N 1
ATOM 3559 C CA . GLU B 1 113 ? -12.773 2.107 12.688 1 92 113 GLU B CA 1
ATOM 3560 C C . GLU B 1 113 ? -13.477 3.242 13.43 1 92 113 GLU B C 1
ATOM 3562 O O . GLU B 1 113 ? -13.453 4.391 12.977 1 92 113 GLU B O 1
ATOM 3567 N N . ALA B 1 114 ? -14.047 2.896 14.547 1 89.75 114 ALA B N 1
ATOM 3568 C CA . ALA B 1 114 ? -14.742 3.9 15.352 1 89.75 114 ALA B CA 1
ATOM 3569 C C . ALA B 1 114 ? -13.781 4.984 15.828 1 89.75 114 ALA B C 1
ATOM 3571 O O . ALA B 1 114 ? -14.117 6.168 15.828 1 89.75 114 ALA B O 1
ATOM 3572 N N . LYS B 1 115 ? -12.648 4.527 16.188 1 91.25 115 LYS B N 1
ATOM 3573 C CA . LYS B 1 115 ? -11.633 5.477 16.625 1 91.25 115 LYS B CA 1
ATOM 3574 C C . LYS B 1 115 ? -11.219 6.402 15.484 1 91.25 115 LYS B C 1
ATOM 3576 O O . LYS B 1 115 ? -11.047 7.605 15.688 1 91.25 115 LYS B O 1
ATOM 3581 N N . TYR B 1 116 ? -11.078 5.832 14.336 1 92.62 116 TYR B N 1
ATOM 3582 C CA . TYR B 1 116 ? -10.742 6.652 13.172 1 92.62 116 TYR B CA 1
ATOM 3583 C C . TYR B 1 116 ? -11.836 7.676 12.898 1 92.62 116 TYR B C 1
ATOM 3585 O O . TYR B 1 116 ? -11.547 8.852 12.656 1 92.62 116 TYR B O 1
ATOM 3593 N N . ILE B 1 117 ? -13.039 7.23 12.938 1 91.12 117 ILE B N 1
ATOM 3594 C CA . ILE B 1 117 ? -14.156 8.109 12.633 1 91.12 117 ILE B CA 1
ATOM 3595 C C . ILE B 1 117 ? -14.188 9.273 13.625 1 91.12 117 ILE B C 1
ATOM 3597 O O . ILE B 1 117 ? -14.391 10.422 13.234 1 91.12 117 ILE B O 1
ATOM 3601 N N . LYS B 1 118 ? -13.953 8.984 14.859 1 89 118 LYS B N 1
ATOM 3602 C CA . LYS B 1 118 ? -13.891 10.031 15.875 1 89 118 LYS B CA 1
ATOM 3603 C C . LYS B 1 118 ? -12.773 11.023 15.57 1 89 118 LYS B C 1
ATOM 3605 O O . LYS B 1 118 ? -12.992 12.234 15.602 1 89 118 LYS B O 1
ATOM 3610 N N . MET B 1 119 ? -11.641 10.5 15.25 1 91 119 MET B N 1
ATOM 3611 C CA . MET B 1 119 ? -10.484 11.328 14.914 1 91 119 MET B CA 1
ATOM 3612 C C . MET B 1 119 ? -10.773 12.203 13.695 1 91 119 MET B C 1
ATOM 3614 O O . MET B 1 119 ? -10.406 13.375 13.664 1 91 119 MET B O 1
ATOM 3618 N N . LEU B 1 120 ? -11.453 11.688 12.758 1 91.44 120 LEU B N 1
ATOM 3619 C CA . LEU B 1 120 ? -11.75 12.391 11.523 1 91.44 120 LEU B CA 1
ATOM 3620 C C . LEU B 1 120 ? -12.719 13.547 11.766 1 91.44 120 LEU B C 1
ATOM 3622 O O . LEU B 1 120 ? -12.57 14.625 11.188 1 91.44 120 LEU B O 1
ATOM 3626 N N . LYS B 1 121 ? -13.641 13.32 12.641 1 88 121 LYS B N 1
ATOM 3627 C CA . LYS B 1 121 ? -14.586 14.367 13.023 1 88 121 LYS B CA 1
ATOM 3628 C C . LYS B 1 121 ? -13.867 15.539 13.688 1 88 121 LYS B C 1
ATOM 3630 O O . LYS B 1 121 ? -14.234 16.703 13.477 1 88 121 LYS B O 1
ATOM 3635 N N . GLN B 1 122 ? -12.867 15.219 14.336 1 89.62 122 GLN B N 1
ATOM 3636 C CA . GLN B 1 122 ? -12.141 16.219 15.125 1 89.62 122 GLN B CA 1
ATOM 3637 C C . GLN B 1 122 ? -11.203 17.031 14.242 1 89.62 122 GLN B C 1
ATOM 3639 O O . GLN B 1 122 ? -10.695 18.062 14.656 1 89.62 122 GLN B O 1
ATOM 3644 N N . ASN B 1 123 ? -10.984 16.609 12.961 1 92.12 123 ASN B N 1
ATOM 3645 C CA . ASN B 1 123 ? -9.906 17.203 12.172 1 92.12 123 ASN B CA 1
ATOM 3646 C C . ASN B 1 123 ? -10.43 17.781 10.852 1 92.12 123 ASN B C 1
ATOM 3648 O O . ASN B 1 123 ? -9.672 17.938 9.898 1 92.12 123 ASN B O 1
ATOM 3652 N N . LYS B 1 124 ? -11.742 18 10.773 1 92.12 124 LYS B N 1
ATOM 3653 C CA . LYS B 1 124 ? -12.391 18.656 9.641 1 92.12 124 LYS B CA 1
ATOM 3654 C C . LYS B 1 124 ? -12.141 17.891 8.344 1 92.12 124 LYS B C 1
ATOM 3656 O O . LYS B 1 124 ? -11.805 18.5 7.32 1 92.12 124 LYS B O 1
ATOM 3661 N N . ILE B 1 125 ? -12.117 16.609 8.414 1 94.56 125 ILE B N 1
ATOM 3662 C CA . ILE B 1 125 ? -12.016 15.758 7.238 1 94.56 125 ILE B CA 1
ATOM 3663 C C . ILE B 1 125 ? -13.258 15.938 6.367 1 94.56 125 ILE B C 1
ATOM 3665 O O . ILE B 1 125 ? -14.383 15.984 6.871 1 94.56 125 ILE B O 1
ATOM 3669 N N . ASP B 1 126 ? -12.992 16.031 5.059 1 96 126 ASP B N 1
ATOM 3670 C CA . ASP B 1 126 ? -14.078 16.422 4.172 1 96 126 ASP B CA 1
ATOM 3671 C C . ASP B 1 126 ? -14.953 15.227 3.795 1 96 126 ASP B C 1
ATOM 3673 O O . ASP B 1 126 ? -16.141 15.383 3.521 1 96 126 ASP B O 1
ATOM 3677 N N . ALA B 1 127 ? -14.336 14.102 3.734 1 96.69 127 ALA B N 1
ATOM 3678 C CA . ALA B 1 127 ? -15.086 12.898 3.365 1 96.69 127 ALA B CA 1
ATOM 3679 C C . ALA B 1 127 ? -14.289 11.641 3.695 1 96.69 127 ALA B C 1
ATOM 3681 O O . ALA B 1 127 ? -13.094 11.711 4.004 1 96.69 127 ALA B O 1
ATOM 3682 N N . ILE B 1 128 ? -15.031 10.516 3.652 1 96.25 128 ILE B N 1
ATOM 3683 C CA . ILE B 1 128 ? -14.438 9.211 3.922 1 96.25 128 ILE B CA 1
ATOM 3684 C C . ILE B 1 128 ? -14.703 8.266 2.748 1 96.25 128 ILE B C 1
ATOM 3686 O O . ILE B 1 128 ? -15.82 8.219 2.227 1 96.25 128 ILE B O 1
ATOM 3690 N N . ILE B 1 129 ? -13.695 7.656 2.281 1 96.56 129 ILE B N 1
ATOM 3691 C CA . ILE B 1 129 ? -13.805 6.457 1.457 1 96.56 129 ILE B CA 1
ATOM 3692 C C . ILE B 1 129 ? -13.391 5.23 2.27 1 96.56 129 ILE B C 1
ATOM 3694 O O . ILE B 1 129 ? -12.289 5.191 2.832 1 96.56 129 ILE B O 1
ATOM 3698 N N . ALA B 1 130 ? -14.266 4.223 2.336 1 93.56 130 ALA B N 1
ATOM 3699 C CA . ALA B 1 130 ? -13.922 3.119 3.225 1 93.56 130 ALA B CA 1
ATOM 3700 C C . ALA B 1 130 ? -14.242 1.773 2.58 1 93.56 130 ALA B C 1
ATOM 3702 O O . ALA B 1 130 ? -15.234 1.651 1.853 1 93.56 130 ALA B O 1
ATOM 3703 N N . ILE B 1 131 ? -13.398 0.914 2.834 1 89.69 131 ILE B N 1
ATOM 3704 C CA . ILE B 1 131 ? -13.641 -0.513 2.652 1 89.69 131 ILE B CA 1
ATOM 3705 C C . ILE B 1 131 ? -13.828 -1.182 4.012 1 89.69 131 ILE B C 1
ATOM 3707 O O . ILE B 1 131 ? -12.859 -1.419 4.738 1 89.69 131 ILE B O 1
ATOM 3711 N N . THR B 1 132 ? -15.07 -1.414 4.422 1 82.19 132 THR B N 1
ATOM 3712 C CA . THR B 1 132 ? -15.352 -1.876 5.777 1 82.19 132 THR B CA 1
ATOM 3713 C C . THR B 1 132 ? -16.188 -3.15 5.754 1 82.19 132 THR B C 1
ATOM 3715 O O . THR B 1 132 ? -16.969 -3.363 4.832 1 82.19 132 THR B O 1
ATOM 3718 N N . TYR B 1 133 ? -15.922 -3.896 6.789 1 72.19 133 TYR B N 1
ATOM 3719 C CA . TYR B 1 133 ? -16.688 -5.125 6.98 1 72.19 133 TYR B CA 1
ATOM 3720 C C . TYR B 1 133 ? -17.547 -5.035 8.227 1 72.19 133 TYR B C 1
ATOM 3722 O O . TYR B 1 133 ? -18.25 -5.992 8.586 1 72.19 133 TYR B O 1
ATOM 3730 N N . SER B 1 134 ? -17.562 -3.783 8.781 1 76.62 134 SER B N 1
ATOM 3731 C CA . SER B 1 134 ? -18.312 -3.564 10.008 1 76.62 134 SER B CA 1
ATOM 3732 C C . SER B 1 134 ? -19.641 -2.875 9.734 1 76.62 134 SER B C 1
ATOM 3734 O O . SER B 1 134 ? -20.031 -2.715 8.578 1 76.62 134 SER B O 1
ATOM 3736 N N . ASP B 1 135 ? -20.297 -2.574 10.82 1 75.44 135 ASP B N 1
ATOM 3737 C CA . ASP B 1 135 ? -21.578 -1.865 10.75 1 75.44 135 ASP B CA 1
ATOM 3738 C C . ASP B 1 135 ? -21.391 -0.463 10.172 1 75.44 135 ASP B C 1
ATOM 3740 O O . ASP B 1 135 ? -20.562 0.31 10.664 1 75.44 135 ASP B O 1
ATOM 3744 N N . ILE B 1 136 ? -22.172 -0.167 9.148 1 76.12 136 ILE B N 1
ATOM 3745 C CA . ILE B 1 136 ? -22.047 1.087 8.414 1 76.12 136 ILE B CA 1
ATOM 3746 C C . ILE B 1 136 ? -22.625 2.23 9.25 1 76.12 136 ILE B C 1
ATOM 3748 O O . ILE B 1 136 ? -22.344 3.402 8.977 1 76.12 136 ILE B O 1
ATOM 3752 N N . GLY B 1 137 ? -23.422 1.836 10.227 1 76.5 137 GLY B N 1
ATOM 3753 C CA . GLY B 1 137 ? -24.062 2.846 11.055 1 76.5 137 GLY B CA 1
ATOM 3754 C C . GLY B 1 137 ? -23.094 3.879 11.594 1 76.5 137 GLY B C 1
ATOM 3755 O O . GLY B 1 137 ? -23.422 5.07 11.641 1 76.5 137 GLY B O 1
ATOM 3756 N N . GLN B 1 138 ? -21.969 3.498 11.922 1 78.94 138 GLN B N 1
ATOM 3757 C CA . GLN B 1 138 ? -21 4.418 12.5 1 78.94 138 GLN B CA 1
ATOM 3758 C C . GLN B 1 138 ? -20.578 5.484 11.5 1 78.94 138 GLN B C 1
ATOM 3760 O O . GLN B 1 138 ? -20.281 6.617 11.875 1 78.94 138 GLN B O 1
ATOM 3765 N N . TYR B 1 139 ? -20.562 5.172 10.25 1 79.62 139 TYR B N 1
ATOM 3766 C CA . TYR B 1 139 ? -20.172 6.109 9.195 1 79.62 139 TYR B CA 1
ATOM 3767 C C . TYR B 1 139 ? -21.328 7.059 8.875 1 79.62 139 TYR B C 1
ATOM 3769 O O . TYR B 1 139 ? -21.109 8.258 8.68 1 79.62 139 TYR B O 1
ATOM 3777 N N . ILE B 1 140 ? -22.469 6.555 8.867 1 76 140 ILE B N 1
ATOM 3778 C CA . ILE B 1 140 ? -23.672 7.34 8.57 1 76 140 ILE B CA 1
ATOM 3779 C C . ILE B 1 140 ? -23.875 8.391 9.656 1 76 140 ILE B C 1
ATOM 3781 O O . ILE B 1 140 ? -24.141 9.562 9.359 1 76 140 ILE B O 1
ATOM 3785 N N . TYR B 1 141 ? -23.656 8.039 10.805 1 75.38 141 TYR B N 1
ATOM 3786 C CA . TYR B 1 141 ? -23.953 8.906 11.938 1 75.38 141 TYR B CA 1
ATOM 3787 C C . TYR B 1 141 ? -22.828 9.906 12.156 1 75.38 141 TYR B C 1
ATOM 3789 O O . TYR B 1 141 ? -22.969 10.852 12.938 1 75.38 141 TYR B O 1
ATOM 3797 N N . SER B 1 142 ? -21.781 9.75 11.406 1 75.88 142 SER B N 1
ATOM 3798 C CA . SER B 1 142 ? -20.656 10.664 11.57 1 75.88 142 SER B CA 1
ATOM 3799 C C . SER B 1 142 ? -20.953 12.016 10.93 1 75.88 142 SER B C 1
ATOM 3801 O O . SER B 1 142 ? -20.266 13 11.211 1 75.88 142 SER B O 1
ATOM 3803 N N . ASN B 1 143 ? -21.844 12.094 9.984 1 81.44 143 ASN B N 1
ATOM 3804 C CA . ASN B 1 143 ? -22.203 13.289 9.234 1 81.44 143 ASN B CA 1
ATOM 3805 C C . ASN B 1 143 ? -21.062 13.719 8.305 1 81.44 143 ASN B C 1
ATOM 3807 O O . ASN B 1 143 ? -20.984 14.883 7.906 1 81.44 143 ASN B O 1
ATOM 3811 N N . ILE B 1 144 ? -20.125 12.828 8.078 1 89 144 ILE B N 1
ATOM 3812 C CA . ILE B 1 144 ? -19.094 13.031 7.059 1 89 144 ILE B CA 1
ATOM 3813 C C . ILE B 1 144 ? -19.5 12.305 5.777 1 89 144 ILE B C 1
ATOM 3815 O O . ILE B 1 144 ? -19.906 11.141 5.812 1 89 144 ILE B O 1
ATOM 3819 N N . PRO B 1 145 ? -19.469 13.094 4.676 1 92.69 145 PRO B N 1
ATOM 3820 C CA . PRO B 1 145 ? -19.734 12.383 3.422 1 92.69 145 PRO B CA 1
ATOM 3821 C C . PRO B 1 145 ? -18.953 11.078 3.312 1 92.69 145 PRO B C 1
ATOM 3823 O O . PRO B 1 145 ? -17.766 11.031 3.666 1 92.69 145 PRO B O 1
ATOM 3826 N N . PHE B 1 146 ? -19.688 10.047 2.846 1 91.69 146 PHE B N 1
ATOM 3827 C CA . PHE B 1 146 ? -19.125 8.703 2.912 1 91.69 146 PHE B CA 1
ATOM 3828 C C . PHE B 1 146 ? -19.438 7.926 1.639 1 91.69 146 PHE B C 1
ATOM 3830 O O . PHE B 1 146 ? -20.562 7.949 1.147 1 91.69 146 PHE B O 1
ATOM 3837 N N . VAL B 1 147 ? -18.375 7.277 1.088 1 93.56 147 VAL B N 1
ATOM 3838 C CA . VAL B 1 147 ? -18.516 6.367 -0.046 1 93.56 147 VAL B CA 1
ATOM 3839 C C . VAL B 1 147 ? -17.891 5.02 0.295 1 93.56 147 VAL B C 1
ATOM 3841 O O . VAL B 1 147 ? -16.781 4.965 0.832 1 93.56 147 VAL B O 1
ATOM 3844 N N . SER B 1 148 ? -18.578 3.979 0.012 1 92.38 148 SER B N 1
ATOM 3845 C CA . SER B 1 148 ? -18.109 2.633 0.327 1 92.38 148 SER B CA 1
ATOM 3846 C C . SER B 1 148 ? -17.641 1.898 -0.928 1 92.38 148 SER B C 1
ATOM 3848 O O . SER B 1 148 ? -18.094 2.209 -2.033 1 92.38 148 SER B O 1
ATOM 3850 N N . LEU B 1 149 ? -16.688 1.003 -0.701 1 90.75 149 LEU B N 1
ATOM 3851 C CA . LEU B 1 149 ? -16.375 -0.004 -1.708 1 90.75 149 LEU B CA 1
ATOM 3852 C C . LEU B 1 149 ? -17.047 -1.332 -1.38 1 90.75 149 LEU B C 1
ATOM 3854 O O . LEU B 1 149 ? -16.859 -1.871 -0.286 1 90.75 149 LEU B O 1
ATOM 3858 N N . ASP B 1 150 ? -17.875 -1.909 -2.283 1 81.31 150 ASP B N 1
ATOM 3859 C CA . ASP B 1 150 ? -18.484 -3.234 -2.305 1 81.31 150 ASP B CA 1
ATOM 3860 C C . ASP B 1 150 ? -19.641 -3.326 -1.305 1 81.31 150 ASP B C 1
ATOM 3862 O O . ASP B 1 150 ? -20.422 -4.285 -1.326 1 81.31 150 ASP B O 1
ATOM 3866 N N . ARG B 1 151 ? -19.781 -2.441 -0.464 1 71.19 151 ARG B N 1
ATOM 3867 C CA . ARG B 1 151 ? -20.844 -2.629 0.522 1 71.19 151 ARG B CA 1
ATOM 3868 C C . ARG B 1 151 ? -22.078 -1.821 0.152 1 71.19 151 ARG B C 1
ATOM 3870 O O . ARG B 1 151 ? -21.984 -0.626 -0.137 1 71.19 151 ARG B O 1
ATOM 3877 N N . TYR B 1 152 ? -23.156 -2.594 -0.125 1 62.5 152 TYR B N 1
ATOM 3878 C CA . TYR B 1 152 ? -24.438 -1.966 -0.415 1 62.5 152 TYR B CA 1
ATOM 3879 C C . TYR B 1 152 ? -25.328 -1.952 0.82 1 62.5 152 TYR B C 1
ATOM 3881 O O . TYR B 1 152 ? -25.516 -2.982 1.476 1 62.5 152 TYR B O 1
ATOM 3889 N N . PHE B 1 153 ? -25.078 -1.003 1.66 1 57.31 153 PHE B N 1
ATOM 3890 C CA . PHE B 1 153 ? -25.953 -0.938 2.824 1 57.31 153 PHE B CA 1
ATOM 3891 C C . PHE B 1 153 ? -27.297 -0.313 2.459 1 57.31 153 PHE B C 1
ATOM 3893 O O . PHE B 1 153 ? -27.438 0.912 2.459 1 57.31 153 PHE B O 1
ATOM 3900 N N . GLU B 1 154 ? -28.297 -1.203 2.201 1 55.28 154 GLU B N 1
ATOM 3901 C CA . GLU B 1 154 ? -29.688 -0.827 1.938 1 55.28 154 GLU B CA 1
ATOM 3902 C C . GLU B 1 154 ? -29.766 0.598 1.397 1 55.28 154 GLU B C 1
ATOM 3904 O O . GLU B 1 154 ? -30.641 1.367 1.806 1 55.28 154 GLU B O 1
ATOM 3909 N N . LYS B 1 155 ? -28.875 0.889 0.515 1 59.84 155 LYS B N 1
ATOM 3910 C CA . LYS B 1 155 ? -28.984 2.121 -0.26 1 59.84 155 LYS B CA 1
ATOM 3911 C C . LYS B 1 155 ? -28.812 3.35 0.629 1 59.84 155 LYS B C 1
ATOM 3913 O O . LYS B 1 155 ? -29.344 4.422 0.322 1 59.84 155 LYS B O 1
ATOM 3918 N N . LYS B 1 156 ? -28.078 3.055 1.656 1 74.69 156 LYS B N 1
ATOM 3919 C CA . LYS B 1 156 ? -27.984 4.18 2.58 1 74.69 156 LYS B CA 1
ATOM 3920 C C . LYS B 1 156 ? -26.703 4.961 2.363 1 74.69 156 LYS B C 1
ATOM 3922 O O . LYS B 1 156 ? -26.531 6.066 2.885 1 74.69 156 LYS B O 1
ATOM 3927 N N . VAL B 1 157 ? -25.891 4.34 1.406 1 84.56 157 VAL B N 1
ATOM 3928 C CA . VAL B 1 157 ? -24.641 5.066 1.146 1 84.56 157 VAL B CA 1
ATOM 3929 C C . VAL B 1 157 ? -24.25 4.898 -0.32 1 84.56 157 VAL B C 1
ATOM 3931 O O . VAL B 1 157 ? -24.609 3.91 -0.96 1 84.56 157 VAL B O 1
ATOM 3934 N N . SER B 1 158 ? -23.625 5.883 -0.877 1 91.31 158 SER B N 1
ATOM 3935 C CA . SER B 1 158 ? -23.047 5.734 -2.203 1 91.31 158 SER B CA 1
ATOM 3936 C C . SER B 1 158 ? -21.906 4.719 -2.189 1 91.31 158 SER B C 1
ATOM 3938 O O . SER B 1 158 ? -21.156 4.629 -1.211 1 91.31 158 SER B O 1
ATOM 3940 N N . TYR B 1 159 ? -21.859 3.977 -3.225 1 92.44 159 TYR B N 1
ATOM 3941 C CA . TYR B 1 159 ? -20.781 2.994 -3.234 1 92.44 159 TYR B CA 1
ATOM 3942 C C . TYR B 1 159 ? -20.359 2.656 -4.66 1 92.44 159 TYR B C 1
ATOM 3944 O O . TYR B 1 159 ? -21.094 2.936 -5.609 1 92.44 159 TYR B O 1
ATOM 3952 N N . VAL B 1 160 ? -19.172 2.184 -4.805 1 95.25 160 VAL B N 1
ATOM 3953 C CA . VAL B 1 160 ? -18.656 1.589 -6.031 1 95.25 160 VAL B CA 1
ATOM 3954 C C . VAL B 1 160 ? -18.422 0.094 -5.824 1 95.25 160 VAL B C 1
ATOM 3956 O O . VAL B 1 160 ? -18.125 -0.346 -4.711 1 95.25 160 VAL B O 1
ATOM 3959 N N . THR B 1 161 ? -18.609 -0.673 -6.891 1 95.19 161 THR B N 1
ATOM 3960 C CA . THR B 1 161 ? -18.453 -2.121 -6.809 1 95.19 161 THR B CA 1
ATOM 3961 C C . THR B 1 161 ? -18.109 -2.703 -8.18 1 95.19 161 THR B C 1
ATOM 3963 O O . THR B 1 161 ? -18.344 -2.066 -9.203 1 95.19 161 THR B O 1
ATOM 3966 N N . SER B 1 162 ? -17.453 -3.789 -8.141 1 96.62 162 SER B N 1
ATOM 3967 C CA . SER B 1 162 ? -17.297 -4.574 -9.367 1 96.62 162 SER B CA 1
ATOM 3968 C C . SER B 1 162 ? -18.5 -5.48 -9.594 1 96.62 162 SER B C 1
ATOM 3970 O O . SER B 1 162 ? -19.281 -5.738 -8.664 1 96.62 162 SER B O 1
ATOM 3972 N N . ASP B 1 163 ? -18.703 -5.906 -10.75 1 97.62 163 ASP B N 1
ATOM 3973 C CA . ASP B 1 163 ? -19.766 -6.855 -11.055 1 97.62 163 ASP B CA 1
ATOM 3974 C C . ASP B 1 163 ? -19.438 -8.25 -10.531 1 97.62 163 ASP B C 1
ATOM 3976 O O . ASP B 1 163 ? -19.109 -9.148 -11.312 1 97.62 163 ASP B O 1
ATOM 3980 N N . ASN B 1 164 ? -19.578 -8.383 -9.234 1 97.19 164 ASN B N 1
ATOM 3981 C CA . ASN B 1 164 ? -19.219 -9.617 -8.547 1 97.19 164 ASN B CA 1
ATOM 3982 C C . ASN B 1 164 ? -20.031 -10.805 -9.055 1 97.19 164 ASN B C 1
ATOM 3984 O O . ASN B 1 164 ? -19.5 -11.898 -9.219 1 97.19 164 ASN B O 1
ATOM 3988 N N . TYR B 1 165 ? -21.266 -10.57 -9.281 1 97.88 165 TYR B N 1
ATOM 3989 C CA . TYR B 1 165 ? -22.141 -11.625 -9.773 1 97.88 165 TYR B CA 1
ATOM 3990 C C . TYR B 1 165 ? -21.672 -12.148 -11.125 1 97.88 165 TYR B C 1
ATOM 3992 O O . TYR B 1 165 ? -21.469 -13.352 -11.297 1 97.88 165 TYR B O 1
ATOM 4000 N N . GLU B 1 166 ? -21.406 -11.234 -12.023 1 98.56 166 GLU B N 1
ATOM 4001 C CA . GLU B 1 166 ? -20.875 -11.633 -13.32 1 98.56 166 GLU B CA 1
ATOM 4002 C C . GLU B 1 166 ? -19.516 -12.297 -13.188 1 98.56 166 GLU B C 1
ATOM 4004 O O . GLU B 1 166 ? -19.172 -13.203 -13.945 1 98.56 166 GLU B O 1
ATOM 4009 N N . GLY B 1 167 ? -18.766 -11.812 -12.258 1 98.81 167 GLY B N 1
ATOM 4010 C CA . GLY B 1 167 ? -17.469 -12.43 -12.008 1 98.81 167 GLY B CA 1
ATOM 4011 C C . GLY B 1 167 ? -17.578 -13.883 -11.594 1 98.81 167 GLY B C 1
ATOM 4012 O O . GLY B 1 167 ? -16.781 -14.719 -12.039 1 98.81 167 GLY B O 1
ATOM 4013 N N . GLY B 1 168 ? -18.531 -14.172 -10.758 1 98.75 168 GLY B N 1
ATOM 4014 C CA . GLY B 1 168 ? -18.766 -15.555 -10.383 1 98.75 168 GLY B CA 1
ATOM 4015 C C . GLY B 1 168 ? -19.156 -16.438 -11.555 1 98.75 168 GLY B C 1
ATOM 4016 O O . GLY B 1 168 ? -18.656 -17.547 -11.688 1 98.75 168 GLY B O 1
ATOM 4017 N N . LYS B 1 169 ? -20 -15.914 -12.414 1 98.81 169 LYS B N 1
ATOM 4018 C CA . LYS B 1 169 ? -20.391 -16.641 -13.617 1 98.81 169 LYS B CA 1
ATOM 4019 C C . LYS B 1 169 ? -19.188 -16.938 -14.508 1 98.81 169 LYS B C 1
ATOM 4021 O O . LYS B 1 169 ? -19.031 -18.047 -15.008 1 98.81 169 LYS B O 1
ATOM 4026 N N . LEU B 1 170 ? -18.406 -15.922 -14.672 1 98.81 170 LEU B N 1
ATOM 4027 C CA . LEU B 1 170 ? -17.234 -16.031 -15.523 1 98.81 170 LEU B CA 1
ATOM 4028 C C . LEU B 1 170 ? -16.266 -17.094 -14.992 1 98.81 170 LEU B C 1
ATOM 4030 O O . LEU B 1 170 ? -15.664 -17.828 -15.766 1 98.81 170 LEU B O 1
ATOM 4034 N N . ALA B 1 171 ? -16.141 -17.125 -13.656 1 98.88 171 ALA B N 1
ATOM 4035 C CA . ALA B 1 171 ? -15.258 -18.109 -13.055 1 98.88 171 ALA B CA 1
ATOM 4036 C C . ALA B 1 171 ? -15.727 -19.531 -13.375 1 98.88 171 ALA B C 1
ATOM 4038 O O . ALA B 1 171 ? -14.914 -20.391 -13.758 1 98.88 171 ALA B O 1
ATOM 4039 N N . ALA B 1 172 ? -17 -19.766 -13.25 1 98.81 172 ALA B N 1
ATOM 4040 C CA . ALA B 1 172 ? -17.562 -21.062 -13.57 1 98.81 172 ALA B CA 1
ATOM 4041 C C . ALA B 1 172 ? -17.375 -21.391 -15.055 1 98.81 172 ALA B C 1
ATOM 4043 O O . ALA B 1 172 ? -16.906 -22.484 -15.398 1 98.81 172 ALA B O 1
ATOM 4044 N N . LYS B 1 173 ? -17.703 -20.453 -15.852 1 98.81 173 LYS B N 1
ATOM 4045 C CA . LYS B 1 173 ? -17.594 -20.609 -17.297 1 98.81 173 LYS B CA 1
ATOM 4046 C C . LYS B 1 173 ? -16.172 -20.969 -17.719 1 98.81 173 LYS B C 1
ATOM 4048 O O . LYS B 1 173 ? -15.961 -21.891 -18.516 1 98.81 173 LYS B O 1
ATOM 4053 N N . GLU B 1 174 ? -15.227 -20.281 -17.141 1 98.88 174 GLU B N 1
ATOM 4054 C CA . GLU B 1 174 ? -13.828 -20.484 -17.516 1 98.88 174 GLU B CA 1
ATOM 4055 C C . GLU B 1 174 ? -13.305 -21.828 -17.016 1 98.88 174 GLU B C 1
ATOM 4057 O O . GLU B 1 174 ? -12.516 -22.484 -17.688 1 98.88 174 GLU B O 1
ATOM 4062 N N . LEU B 1 175 ? -13.695 -22.219 -15.773 1 98.81 175 LEU B N 1
ATOM 4063 C CA . LEU B 1 175 ? -13.289 -23.531 -15.281 1 98.81 175 LEU B CA 1
ATOM 4064 C C . LEU B 1 175 ? -13.758 -24.625 -16.219 1 98.81 175 LEU B C 1
ATOM 4066 O O . LEU B 1 175 ? -12.977 -25.516 -16.578 1 98.81 175 LEU B O 1
ATOM 4070 N N . LEU B 1 176 ? -14.969 -24.562 -16.688 1 98.5 176 LEU B N 1
ATOM 4071 C CA . LEU B 1 176 ? -15.539 -25.547 -17.594 1 98.5 176 LEU B CA 1
ATOM 4072 C C . LEU B 1 176 ? -14.867 -25.484 -18.953 1 98.5 176 LEU B C 1
ATOM 4074 O O . LEU B 1 176 ? -14.539 -26.531 -19.547 1 98.5 176 LEU B O 1
ATOM 4078 N N . ALA B 1 177 ? -14.672 -24.266 -19.438 1 98.5 177 ALA B N 1
ATOM 4079 C CA . ALA B 1 177 ? -14.047 -24.078 -20.734 1 98.5 177 ALA B CA 1
ATOM 4080 C C . ALA B 1 177 ? -12.641 -24.656 -20.766 1 98.5 177 ALA B C 1
ATOM 4082 O O . ALA B 1 177 ? -12.164 -25.109 -21.812 1 98.5 177 ALA B O 1
ATOM 4083 N N . HIS B 1 178 ? -12.016 -24.688 -19.594 1 98.5 178 HIS B N 1
ATOM 4084 C CA . HIS B 1 178 ? -10.656 -25.203 -19.484 1 98.5 178 HIS B CA 1
ATOM 4085 C C . HIS B 1 178 ? -10.656 -26.703 -19.203 1 98.5 178 HIS B C 1
ATOM 4087 O O . HIS B 1 178 ? -9.602 -27.281 -18.953 1 98.5 178 HIS B O 1
ATOM 4093 N N . GLY B 1 179 ? -11.867 -27.266 -19.062 1 98.19 179 GLY B N 1
ATOM 4094 C CA . GLY B 1 179 ? -11.961 -28.719 -19.062 1 98.19 179 GLY B CA 1
ATOM 4095 C C . GLY B 1 179 ? -12.281 -29.297 -17.703 1 98.19 179 GLY B C 1
ATOM 4096 O O . GLY B 1 179 ? -12.344 -30.531 -17.531 1 98.19 179 GLY B O 1
ATOM 4097 N N . ALA B 1 180 ? -12.43 -28.484 -16.688 1 98.38 180 ALA B N 1
ATOM 4098 C CA . ALA B 1 180 ? -12.82 -29 -15.375 1 98.38 180 ALA B CA 1
ATOM 4099 C C . ALA B 1 180 ? -14.211 -29.625 -15.422 1 98.38 180 ALA B C 1
ATOM 4101 O O . ALA B 1 180 ? -15.102 -29.109 -16.109 1 98.38 180 ALA B O 1
ATOM 4102 N N . LYS B 1 181 ? -14.438 -30.656 -14.641 1 97.94 181 LYS B N 1
ATOM 4103 C CA . LYS B 1 181 ? -15.703 -31.391 -14.656 1 97.94 181 LYS B CA 1
ATOM 4104 C C . LYS B 1 181 ? -16.328 -31.438 -13.273 1 97.94 181 LYS B C 1
ATOM 4106 O O . LYS B 1 181 ? -17.547 -31.375 -13.133 1 97.94 181 LYS B O 1
ATOM 4111 N N . ASN B 1 182 ? -15.492 -31.641 -12.312 1 98.44 182 ASN B N 1
ATOM 4112 C CA . ASN B 1 182 ? -15.914 -31.672 -10.922 1 98.44 182 ASN B CA 1
ATOM 4113 C C . ASN B 1 182 ? -15.422 -30.438 -10.164 1 98.44 182 ASN B C 1
ATOM 4115 O O . ASN B 1 182 ? -14.266 -30.375 -9.758 1 98.44 182 ASN B O 1
ATOM 4119 N N . ILE B 1 183 ? -16.359 -29.609 -9.914 1 98.31 183 ILE B N 1
ATOM 4120 C CA . ILE B 1 183 ? -15.992 -28.25 -9.578 1 98.31 183 ILE B CA 1
ATOM 4121 C C . ILE B 1 183 ? -16.375 -27.953 -8.133 1 98.31 183 ILE B C 1
ATOM 4123 O O . ILE B 1 183 ? -17.281 -28.578 -7.578 1 98.31 183 ILE B O 1
ATOM 4127 N N . ALA B 1 184 ? -15.633 -27.031 -7.484 1 98.88 184 ALA B N 1
ATOM 4128 C CA . ALA B 1 184 ? -15.914 -26.578 -6.125 1 98.88 184 ALA B CA 1
ATOM 4129 C C . ALA B 1 184 ? -15.773 -25.062 -6 1 98.88 184 ALA B C 1
ATOM 4131 O O . ALA B 1 184 ? -15.078 -24.438 -6.801 1 98.88 184 ALA B O 1
ATOM 4132 N N . TYR B 1 185 ? -16.484 -24.516 -5.09 1 98.81 185 TYR B N 1
ATOM 4133 C CA . TYR B 1 185 ? -16.344 -23.141 -4.637 1 98.81 185 TYR B CA 1
ATOM 4134 C C . TYR B 1 185 ? -15.789 -23.078 -3.221 1 98.81 185 TYR B C 1
ATOM 4136 O O . TYR B 1 185 ? -16.266 -23.781 -2.328 1 98.81 185 TYR B O 1
ATOM 4144 N N . ILE B 1 186 ? -14.75 -22.234 -3.051 1 98.69 186 ILE B N 1
ATOM 4145 C CA . ILE B 1 186 ? -14.219 -22.062 -1.704 1 98.69 186 ILE B CA 1
ATOM 4146 C C . ILE B 1 186 ? -14.117 -20.578 -1.385 1 98.69 186 ILE B C 1
ATOM 4148 O O . ILE B 1 186 ? -13.469 -19.812 -2.113 1 98.69 186 ILE B O 1
ATOM 4152 N N . GLY B 1 187 ? -14.742 -20.172 -0.275 1 97.38 187 GLY B N 1
ATOM 4153 C CA . GLY B 1 187 ? -14.719 -18.781 0.142 1 97.38 187 GLY B CA 1
ATOM 4154 C C . GLY B 1 187 ? -15.266 -18.562 1.543 1 97.38 187 GLY B C 1
ATOM 4155 O O . GLY B 1 187 ? -15.453 -19.531 2.293 1 97.38 187 GLY B O 1
ATOM 4156 N N . SER B 1 188 ? -15.305 -17.266 1.877 1 94.19 188 SER B N 1
ATOM 4157 C CA . SER B 1 188 ? -15.875 -16.875 3.162 1 94.19 188 SER B CA 1
ATOM 4158 C C . SER B 1 188 ? -16.812 -15.688 3.01 1 94.19 188 SER B C 1
ATOM 4160 O O . SER B 1 188 ? -16.891 -15.086 1.938 1 94.19 188 SER B O 1
ATOM 4162 N N . HIS B 1 189 ? -17.641 -15.445 4.035 1 88.06 189 HIS B N 1
ATOM 4163 C CA . HIS B 1 189 ? -18.562 -14.32 4.02 1 88.06 189 HIS B CA 1
ATOM 4164 C C . HIS B 1 189 ? -18.625 -13.641 5.387 1 88.06 189 HIS B C 1
ATOM 4166 O O . HIS B 1 189 ? -18.469 -14.305 6.414 1 88.06 189 HIS B O 1
ATOM 4172 N N . SER B 1 190 ? -18.828 -12.344 5.258 1 83.62 190 SER B N 1
ATOM 4173 C CA . SER B 1 190 ? -18.953 -11.547 6.473 1 83.62 190 SER B CA 1
ATOM 4174 C C . SER B 1 190 ? -20.328 -11.727 7.109 1 83.62 190 SER B C 1
ATOM 4176 O O . SER B 1 190 ? -21.234 -12.273 6.488 1 83.62 190 SER B O 1
ATOM 4178 N N . LYS B 1 191 ? -20.359 -11.234 8.344 1 81.94 191 LYS B N 1
ATOM 4179 C CA . LYS B 1 191 ? -21.641 -11.211 9.047 1 81.94 191 LYS B CA 1
ATOM 4180 C C . LYS B 1 191 ? -22.641 -10.297 8.344 1 81.94 191 LYS B C 1
ATOM 4182 O O . LYS B 1 191 ? -23.844 -10.57 8.344 1 81.94 191 LYS B O 1
ATOM 4187 N N . TYR B 1 192 ? -22.047 -9.297 7.727 1 78.88 192 TYR B N 1
ATOM 4188 C CA . TYR B 1 192 ? -22.891 -8.344 7.023 1 78.88 192 TYR B CA 1
ATOM 4189 C C . TYR B 1 192 ? -22.859 -8.586 5.52 1 78.88 192 TYR B C 1
ATOM 4191 O O . TYR B 1 192 ? -21.781 -8.711 4.93 1 78.88 192 TYR B O 1
ATOM 4199 N N . PRO B 1 193 ? -24.031 -8.734 4.941 1 79.19 193 PRO B N 1
ATOM 4200 C CA . PRO B 1 193 ? -24.078 -8.969 3.496 1 79.19 193 PRO B CA 1
ATOM 4201 C C . PRO B 1 193 ? -23.312 -7.902 2.707 1 79.19 193 PRO B C 1
ATOM 4203 O O . PRO B 1 193 ? -23.375 -6.719 3.047 1 79.19 193 PRO B O 1
ATOM 4206 N N . ASN B 1 194 ? -22.531 -8.383 1.726 1 82.5 194 ASN B N 1
ATOM 4207 C CA . ASN B 1 194 ? -21.781 -7.484 0.852 1 82.5 194 ASN B CA 1
ATOM 4208 C C . ASN B 1 194 ? -21.703 -8.031 -0.571 1 82.5 194 ASN B C 1
ATOM 4210 O O . ASN B 1 194 ? -22.094 -9.164 -0.83 1 82.5 194 ASN B O 1
ATOM 4214 N N . ALA B 1 195 ? -21.188 -7.246 -1.431 1 87.31 195 ALA B N 1
ATOM 4215 C CA . ALA B 1 195 ? -21.219 -7.523 -2.865 1 87.31 195 ALA B CA 1
ATOM 4216 C C . ALA B 1 195 ? -20.344 -8.727 -3.203 1 87.31 195 ALA B C 1
ATOM 4218 O O . ALA B 1 195 ? -20.547 -9.391 -4.219 1 87.31 195 ALA B O 1
ATOM 4219 N N . THR B 1 196 ? -19.453 -9.094 -2.365 1 88.88 196 THR B N 1
ATOM 4220 C CA . THR B 1 196 ? -18.562 -10.211 -2.662 1 88.88 196 THR B CA 1
ATOM 4221 C C . THR B 1 196 ? -19.297 -11.539 -2.566 1 88.88 196 THR B C 1
ATOM 4223 O O . THR B 1 196 ? -18.859 -12.547 -3.133 1 88.88 196 THR B O 1
ATOM 4226 N N . MET B 1 197 ? -20.375 -11.516 -1.861 1 91.12 197 MET B N 1
ATOM 4227 C CA . MET B 1 197 ? -21.172 -12.727 -1.741 1 91.12 197 MET B CA 1
ATOM 4228 C C . MET B 1 197 ? -21.828 -13.078 -3.072 1 91.12 197 MET B C 1
ATOM 4230 O O . MET B 1 197 ? -22.156 -14.242 -3.318 1 91.12 197 MET B O 1
ATOM 4234 N N . LEU B 1 198 ? -21.938 -12.07 -3.881 1 94.88 198 LEU B N 1
ATOM 4235 C CA . LEU B 1 198 ? -22.562 -12.273 -5.188 1 94.88 198 LEU B CA 1
ATOM 4236 C C . LEU B 1 198 ? -21.641 -13.102 -6.09 1 94.88 198 LEU B C 1
ATOM 4238 O O . LEU B 1 198 ? -22.094 -13.656 -7.098 1 94.88 198 LEU B O 1
ATOM 4242 N N . ARG B 1 199 ? -20.375 -13.188 -5.73 1 97.44 199 ARG B N 1
ATOM 4243 C CA . ARG B 1 199 ? -19.469 -14.062 -6.469 1 97.44 199 ARG B CA 1
ATOM 4244 C C . ARG B 1 199 ? -19.938 -15.508 -6.43 1 97.44 199 ARG B C 1
ATOM 4246 O O . ARG B 1 199 ? -20 -16.172 -7.461 1 97.44 199 ARG B O 1
ATOM 4253 N N . LYS B 1 200 ? -20.281 -15.922 -5.23 1 97.88 200 LYS B N 1
ATOM 4254 C CA . LYS B 1 200 ? -20.797 -17.281 -5.086 1 97.88 200 LYS B CA 1
ATOM 4255 C C . LYS B 1 200 ? -22.125 -17.453 -5.812 1 97.88 200 LYS B C 1
ATOM 4257 O O . LYS B 1 200 ? -22.359 -18.469 -6.457 1 97.88 200 LYS B O 1
ATOM 4262 N N . ASP B 1 201 ? -23 -16.438 -5.68 1 97.56 201 ASP B N 1
ATOM 4263 C CA . ASP B 1 201 ? -24.312 -16.5 -6.309 1 97.56 201 ASP B CA 1
ATOM 4264 C C . ASP B 1 201 ? -24.188 -16.672 -7.824 1 97.56 201 ASP B C 1
ATOM 4266 O O . ASP B 1 201 ? -24.875 -17.5 -8.422 1 97.56 201 ASP B O 1
ATOM 4270 N N . GLY B 1 202 ? -23.312 -15.852 -8.414 1 98.69 202 GLY B N 1
ATOM 4271 C CA . GLY B 1 202 ? -23.094 -15.969 -9.844 1 98.69 202 GLY B CA 1
ATOM 4272 C C . GLY B 1 202 ? -22.547 -17.328 -10.258 1 98.69 202 GLY B C 1
ATOM 4273 O O . GLY B 1 202 ? -22.969 -17.891 -11.258 1 98.69 202 GLY B O 1
ATOM 4274 N N . PHE B 1 203 ? -21.656 -17.828 -9.445 1 98.81 203 PHE B N 1
ATOM 4275 C CA . PHE B 1 203 ? -21.062 -19.141 -9.672 1 98.81 203 PHE B CA 1
ATOM 4276 C C . PHE B 1 203 ? -22.125 -20.234 -9.609 1 98.81 203 PHE B C 1
ATOM 4278 O O . PHE B 1 203 ? -22.219 -21.062 -10.508 1 98.81 203 PHE B O 1
ATOM 4285 N N . ASP B 1 204 ? -22.891 -20.188 -8.641 1 98.56 204 ASP B N 1
ATOM 4286 C CA . ASP B 1 204 ? -23.969 -21.141 -8.406 1 98.56 204 ASP B CA 1
ATOM 4287 C C . ASP B 1 204 ? -24.984 -21.109 -9.539 1 98.56 204 ASP B C 1
ATOM 4289 O O . ASP B 1 204 ? -25.359 -22.156 -10.086 1 98.56 204 ASP B O 1
ATOM 4293 N N . ASP B 1 205 ? -25.438 -19.984 -9.914 1 98.62 205 ASP B N 1
ATOM 4294 C CA . ASP B 1 205 ? -26.469 -19.844 -10.93 1 98.62 205 ASP B CA 1
ATOM 4295 C C . ASP B 1 205 ? -26 -20.344 -12.281 1 98.62 205 ASP B C 1
ATOM 4297 O O . ASP B 1 205 ? -26.75 -21 -13.008 1 98.62 205 ASP B O 1
ATOM 4301 N N . TYR B 1 206 ? -24.766 -19.969 -12.609 1 98.75 206 TYR B N 1
ATOM 4302 C CA . TYR B 1 206 ? -24.219 -20.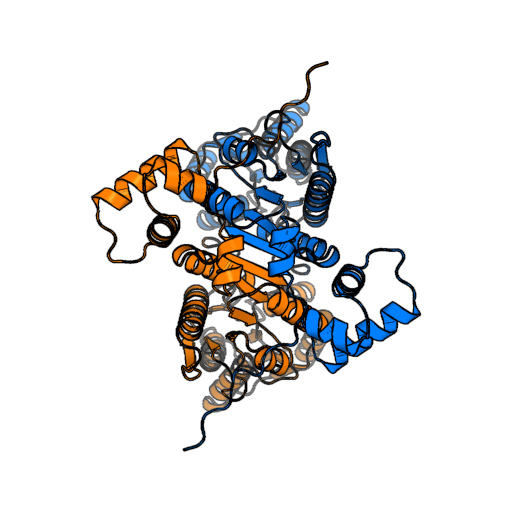438 -13.883 1 98.75 206 TYR B CA 1
ATOM 4303 C C . TYR B 1 206 ? -24.203 -21.969 -13.945 1 98.75 206 TYR B C 1
ATOM 4305 O O . TYR B 1 206 ? -24.594 -22.562 -14.961 1 98.75 206 TYR B O 1
ATOM 4313 N N . LEU B 1 207 ? -23.828 -22.594 -12.898 1 98.56 207 LEU B N 1
ATOM 4314 C CA . LEU B 1 207 ? -23.719 -24.062 -12.875 1 98.56 207 LEU B CA 1
ATOM 4315 C C . LEU B 1 207 ? -25.109 -24.703 -12.875 1 98.56 207 LEU B C 1
ATOM 4317 O O . LEU B 1 207 ? -25.328 -25.703 -13.539 1 98.56 207 LEU B O 1
ATOM 4321 N N . LYS B 1 208 ? -26 -24.109 -12.148 1 98 208 LYS B N 1
ATOM 4322 C CA . LYS B 1 208 ? -27.375 -24.594 -12.141 1 98 208 LYS B CA 1
ATOM 4323 C C . LYS B 1 208 ? -27.984 -24.547 -13.539 1 98 208 LYS B C 1
ATOM 4325 O O . LYS B 1 208 ? -28.656 -25.5 -13.961 1 98 208 LYS B O 1
ATOM 4330 N N . GLU B 1 209 ? -27.75 -23.484 -14.18 1 97.69 209 GLU B N 1
ATOM 4331 C CA . GLU B 1 209 ? -28.266 -23.297 -15.531 1 97.69 209 GLU B CA 1
ATOM 4332 C C . GLU B 1 209 ? -27.734 -24.375 -16.469 1 97.69 209 GLU B C 1
ATOM 4334 O O . GLU B 1 209 ? -28.344 -24.656 -17.5 1 97.69 209 GLU B O 1
ATOM 4339 N N . HIS B 1 210 ? -26.641 -24.922 -16.156 1 97.25 210 HIS B N 1
ATOM 4340 C CA . HIS B 1 210 ? -26 -25.922 -17.016 1 97.25 210 HIS B CA 1
ATOM 4341 C C . HIS B 1 210 ? -26.109 -27.312 -16.406 1 97.25 210 HIS B C 1
ATOM 4343 O O . HIS B 1 210 ? -25.438 -28.25 -16.859 1 97.25 210 HIS B O 1
ATOM 4349 N N . ASP B 1 211 ? -26.859 -27.453 -15.352 1 97.44 211 ASP B N 1
ATOM 4350 C CA . ASP B 1 211 ? -27.172 -28.703 -14.688 1 97.44 211 ASP B CA 1
ATOM 4351 C C . ASP B 1 211 ? -25.906 -29.391 -14.172 1 97.44 211 ASP B C 1
ATOM 4353 O O . ASP B 1 211 ? -25.703 -30.578 -14.375 1 97.44 211 ASP B O 1
ATOM 4357 N N . ILE B 1 212 ? -25.031 -28.578 -13.602 1 97.75 212 ILE B N 1
ATOM 4358 C CA . ILE B 1 212 ? -23.781 -29.094 -13.047 1 97.75 212 ILE B CA 1
ATOM 4359 C C . ILE B 1 212 ? -23.797 -28.938 -11.523 1 97.75 212 ILE B C 1
ATOM 4361 O O . ILE B 1 212 ? -24.016 -27.828 -11.008 1 97.75 212 ILE B O 1
ATOM 4365 N N . ASN B 1 213 ? -23.578 -30.031 -10.836 1 97.19 213 ASN B N 1
ATOM 4366 C CA . ASN B 1 213 ? -23.406 -29.984 -9.383 1 97.19 213 ASN B CA 1
ATOM 4367 C C . ASN B 1 213 ? -21.984 -29.609 -9 1 97.19 213 ASN B C 1
ATOM 4369 O O . ASN B 1 213 ? -21.031 -29.875 -9.742 1 97.19 213 ASN B O 1
ATOM 4373 N N . TYR B 1 214 ? -21.875 -28.953 -7.867 1 98.12 214 TYR B N 1
ATOM 4374 C CA . TYR B 1 214 ? -20.547 -28.594 -7.371 1 98.12 214 TYR B CA 1
ATOM 4375 C C . TYR B 1 214 ? -20.469 -28.734 -5.855 1 98.12 214 TYR B C 1
ATOM 4377 O O . TYR B 1 214 ? -21.5 -28.891 -5.195 1 98.12 214 TYR B O 1
ATOM 4385 N N . LYS B 1 215 ? -19.312 -28.766 -5.309 1 98.44 215 LYS B N 1
ATOM 4386 C CA . LYS B 1 215 ? -19.078 -28.766 -3.867 1 98.44 215 LYS B CA 1
ATOM 4387 C C . LYS B 1 215 ? -18.719 -27.359 -3.373 1 98.44 215 LYS B C 1
ATOM 4389 O O . LYS B 1 215 ? -18.312 -26.5 -4.16 1 98.44 215 LYS B O 1
ATOM 4394 N N . GLU B 1 216 ? -18.953 -27.141 -2.066 1 98.12 216 GLU B N 1
ATOM 4395 C CA . GLU B 1 216 ? -18.688 -25.797 -1.585 1 98.12 216 GLU B CA 1
ATOM 4396 C C . GLU B 1 216 ? -18.125 -25.812 -0.169 1 98.12 216 GLU B C 1
ATOM 4398 O O . GLU B 1 216 ? -18.469 -26.672 0.634 1 98.12 216 GLU B O 1
ATOM 4403 N N . ILE B 1 217 ? -17.203 -24.938 0.073 1 97.75 217 ILE B N 1
ATOM 4404 C CA . ILE B 1 217 ? -16.766 -24.484 1.39 1 97.75 217 ILE B CA 1
ATOM 4405 C C . ILE B 1 217 ? -17 -22.984 1.532 1 97.75 217 ILE B C 1
ATOM 4407 O O . ILE B 1 217 ? -16.406 -22.188 0.815 1 97.75 217 ILE B O 1
ATOM 4411 N N . PHE B 1 218 ? -17.922 -22.609 2.334 1 96.25 218 PHE B N 1
ATOM 4412 C CA . PHE B 1 218 ? -18.297 -21.219 2.531 1 96.25 218 PHE B CA 1
ATOM 4413 C C . PHE B 1 218 ? -18.375 -20.891 4.016 1 96.25 218 PHE B C 1
ATOM 4415 O O . PHE B 1 218 ? -19.422 -21.078 4.641 1 96.25 218 PHE B O 1
ATOM 4422 N N . LEU B 1 219 ? -17.281 -20.266 4.535 1 95.38 219 LEU B N 1
ATOM 4423 C CA . LEU B 1 219 ? -17.109 -20.172 5.98 1 95.38 219 LEU B CA 1
ATOM 4424 C C . LEU B 1 219 ? -17.438 -18.766 6.48 1 95.38 219 LEU B C 1
ATOM 4426 O O . LEU B 1 219 ? -17.297 -17.797 5.742 1 95.38 219 LEU B O 1
ATOM 4430 N N . HIS B 1 220 ? -17.828 -18.656 7.699 1 91.75 220 HIS B N 1
ATOM 4431 C CA . HIS B 1 220 ? -18.109 -17.375 8.344 1 91.75 220 HIS B CA 1
ATOM 4432 C C . HIS B 1 220 ? -16.828 -16.719 8.844 1 91.75 220 HIS B C 1
ATOM 4434 O O . HIS B 1 220 ? -16.062 -17.328 9.586 1 91.75 220 HIS B O 1
ATOM 4440 N N . GLU B 1 221 ? -16.703 -15.438 8.5 1 87.69 221 GLU B N 1
ATOM 4441 C CA . GLU B 1 221 ? -15.5 -14.695 8.891 1 87.69 221 GLU B CA 1
ATOM 4442 C C . GLU B 1 221 ? -15.539 -14.305 10.359 1 87.69 221 GLU B C 1
ATOM 4444 O O . GLU B 1 221 ? -16.609 -14.094 10.922 1 87.69 221 GLU B O 1
ATOM 4449 N N . PRO B 1 222 ? -14.398 -14.203 10.812 1 86.25 222 PRO B N 1
ATOM 4450 C CA . PRO B 1 222 ? -13.055 -14.391 10.258 1 86.25 222 PRO B CA 1
ATOM 4451 C C . PRO B 1 222 ? -12.648 -15.859 10.18 1 86.25 222 PRO B C 1
ATOM 4453 O O . PRO B 1 222 ? -13 -16.656 11.055 1 86.25 222 PRO B O 1
ATOM 4456 N N . VAL B 1 223 ? -11.883 -16.219 9.148 1 90.62 223 VAL B N 1
ATOM 4457 C CA . VAL B 1 223 ? -11.461 -17.594 8.938 1 90.62 223 VAL B CA 1
ATOM 4458 C C . VAL B 1 223 ? -9.938 -17.672 8.93 1 90.62 223 VAL B C 1
ATOM 4460 O O . VAL B 1 223 ? -9.281 -17.125 8.047 1 90.62 223 VAL B O 1
ATOM 4463 N N . PRO B 1 224 ? -9.383 -18.375 9.906 1 90.25 224 PRO B N 1
ATOM 4464 C CA . PRO B 1 224 ? -7.945 -18.641 9.82 1 90.25 224 PRO B CA 1
ATOM 4465 C C . PRO B 1 224 ? -7.559 -19.438 8.578 1 90.25 224 PRO B C 1
ATOM 4467 O O . PRO B 1 224 ? -8.32 -20.297 8.141 1 90.25 224 PRO B O 1
ATOM 4470 N N . GLU B 1 225 ? -6.445 -19.156 8.086 1 89.75 225 GLU B N 1
ATOM 4471 C CA . GLU B 1 225 ? -5.945 -19.844 6.902 1 89.75 225 GLU B CA 1
ATOM 4472 C C . GLU B 1 225 ? -5.965 -21.359 7.098 1 89.75 225 GLU B C 1
ATOM 4474 O O . GLU B 1 225 ? -6.316 -22.094 6.18 1 89.75 225 GLU B O 1
ATOM 4479 N N . ALA B 1 226 ? -5.59 -21.797 8.266 1 93.25 226 ALA B N 1
ATOM 4480 C CA . ALA B 1 226 ? -5.508 -23.219 8.57 1 93.25 226 ALA B CA 1
ATOM 4481 C C . ALA B 1 226 ? -6.867 -23.891 8.414 1 93.25 226 ALA B C 1
ATOM 4483 O O . ALA B 1 226 ? -6.945 -25.062 8.031 1 93.25 226 ALA B O 1
ATOM 4484 N N . ASP B 1 227 ? -7.875 -23.156 8.664 1 95.75 227 ASP B N 1
ATOM 4485 C CA . ASP B 1 227 ? -9.219 -23.719 8.547 1 95.75 227 ASP B CA 1
ATOM 4486 C C . ASP B 1 227 ? -9.57 -23.984 7.082 1 95.75 227 ASP B C 1
ATOM 4488 O O . ASP B 1 227 ? -10.164 -25.016 6.762 1 95.75 227 ASP B O 1
ATOM 4492 N N . PHE B 1 228 ? -9.219 -23.125 6.223 1 96.56 228 PHE B N 1
ATOM 4493 C CA . PHE B 1 228 ? -9.461 -23.328 4.801 1 96.56 228 PHE B CA 1
ATOM 4494 C C . PHE B 1 228 ? -8.734 -24.562 4.301 1 96.56 228 PHE B C 1
ATOM 4496 O O . PHE B 1 228 ? -9.289 -25.359 3.537 1 96.56 228 PHE B O 1
ATOM 4503 N N . ILE B 1 229 ? -7.531 -24.734 4.77 1 97.62 229 ILE B N 1
ATOM 4504 C CA . ILE B 1 229 ? -6.695 -25.844 4.332 1 97.62 229 ILE B CA 1
ATOM 4505 C C . ILE B 1 229 ? -7.297 -27.156 4.824 1 97.62 229 ILE B C 1
ATOM 4507 O O . ILE B 1 229 ? -7.422 -28.109 4.055 1 97.62 229 ILE B O 1
ATOM 4511 N N . ASN B 1 230 ? -7.715 -27.156 6.062 1 97.88 230 ASN B N 1
ATOM 4512 C CA . ASN B 1 230 ? -8.305 -28.359 6.637 1 97.88 230 ASN B CA 1
ATOM 4513 C C . ASN B 1 230 ? -9.578 -28.766 5.906 1 97.88 230 ASN B C 1
ATOM 4515 O O . ASN B 1 230 ? -9.766 -29.938 5.566 1 97.88 230 ASN B O 1
ATOM 4519 N N . HIS B 1 231 ? -10.414 -27.844 5.68 1 98.12 231 HIS B N 1
ATOM 4520 C CA . HIS B 1 231 ? -11.672 -28.125 4.992 1 98.12 231 HIS B CA 1
ATOM 4521 C C . HIS B 1 231 ? -11.422 -28.562 3.557 1 98.12 231 HIS B C 1
ATOM 4523 O O . HIS B 1 231 ? -12.141 -29.422 3.037 1 98.12 231 HIS B O 1
ATOM 4529 N N . LEU B 1 232 ? -10.438 -27.984 2.896 1 98.31 232 LEU B N 1
ATOM 4530 C CA . LEU B 1 232 ? -10.078 -28.391 1.54 1 98.31 232 LEU B CA 1
ATOM 4531 C C . LEU B 1 232 ? -9.656 -29.844 1.495 1 98.31 232 LEU B C 1
ATOM 4533 O O . LEU B 1 232 ? -10.125 -30.609 0.647 1 98.31 232 LEU B O 1
ATOM 4537 N N . LEU B 1 233 ? -8.805 -30.203 2.416 1 98.12 233 LEU B N 1
ATOM 4538 C CA . LEU B 1 233 ? -8.273 -31.562 2.428 1 98.12 233 LEU B CA 1
ATOM 4539 C C . LEU B 1 233 ? -9.375 -32.562 2.727 1 98.12 233 LEU B C 1
ATOM 4541 O O . LEU B 1 233 ? -9.414 -33.656 2.127 1 98.12 233 LEU B O 1
ATOM 4545 N N . GLU B 1 234 ? -10.203 -32.219 3.643 1 98.44 234 GLU B N 1
ATOM 4546 C CA . GLU B 1 234 ? -11.359 -33.062 3.932 1 98.44 234 GLU B CA 1
ATOM 4547 C C . GLU B 1 234 ? -12.242 -33.219 2.699 1 98.44 234 GLU B C 1
ATOM 4549 O O . GLU B 1 234 ? -12.688 -34.344 2.396 1 98.44 234 GLU B O 1
ATOM 4554 N N . MET B 1 235 ? -12.484 -32.156 2.012 1 98.62 235 MET B N 1
ATOM 4555 C CA . MET B 1 235 ? -13.312 -32.188 0.812 1 98.62 235 MET B CA 1
ATOM 4556 C C . MET B 1 235 ? -12.688 -33.062 -0.264 1 98.62 235 MET B C 1
ATOM 4558 O O . MET B 1 235 ? -13.391 -33.844 -0.915 1 98.62 235 MET B O 1
ATOM 4562 N N . LEU B 1 236 ? -11.398 -33 -0.439 1 98.44 236 LEU B N 1
ATOM 4563 C CA . LEU B 1 236 ? -10.711 -33.75 -1.483 1 98.44 236 LEU B CA 1
ATOM 4564 C C . LEU B 1 236 ? -10.656 -35.219 -1.146 1 98.44 236 LEU B C 1
ATOM 4566 O O . LEU B 1 236 ? -10.625 -36.062 -2.045 1 98.44 236 LEU B O 1
ATOM 4570 N N . THR B 1 237 ? -10.609 -35.5 0.146 1 98.25 237 THR B N 1
ATOM 4571 C CA . THR B 1 237 ? -10.688 -36.875 0.573 1 98.25 237 THR B CA 1
ATOM 4572 C C . THR B 1 237 ? -12.055 -37.469 0.237 1 98.25 237 THR B C 1
ATOM 4574 O O . THR B 1 237 ? -12.141 -38.594 -0.255 1 98.25 237 THR B O 1
ATOM 4577 N N . ALA B 1 238 ? -13.031 -36.75 0.477 1 98.44 238 ALA B N 1
ATOM 4578 C CA . ALA B 1 238 ? -14.406 -37.188 0.246 1 98.44 238 ALA B CA 1
ATOM 4579 C C . ALA B 1 238 ? -14.742 -37.188 -1.242 1 98.44 238 ALA B C 1
ATOM 4581 O O . ALA B 1 238 ? -15.539 -38 -1.705 1 98.44 238 ALA B O 1
ATOM 4582 N N . HIS B 1 239 ? -14.148 -36.25 -1.953 1 98.5 239 HIS B N 1
ATOM 4583 C CA . HIS B 1 239 ? -14.422 -36.062 -3.373 1 98.5 239 HIS B CA 1
ATOM 4584 C C . HIS B 1 239 ? -13.133 -35.938 -4.176 1 98.5 239 HIS B C 1
ATOM 4586 O O . HIS B 1 239 ? -12.828 -34.875 -4.711 1 98.5 239 HIS B O 1
ATOM 4592 N N . PRO B 1 240 ? -12.469 -37 -4.387 1 98.25 240 PRO B N 1
ATOM 4593 C CA . PRO B 1 240 ? -11.156 -37 -5.039 1 98.25 240 PRO B CA 1
ATOM 4594 C C . PRO B 1 240 ? -11.242 -36.625 -6.516 1 98.25 240 PRO B C 1
ATOM 4596 O O . PRO B 1 240 ? -10.211 -36.375 -7.148 1 98.25 240 PRO B O 1
ATOM 4599 N N . GLU B 1 241 ? -12.422 -36.531 -7 1 98.25 241 GLU B N 1
ATOM 4600 C CA . GLU B 1 241 ? -12.609 -36.25 -8.422 1 98.25 241 GLU B CA 1
ATOM 4601 C C . GLU B 1 241 ? -12.578 -34.75 -8.711 1 98.25 241 GLU B C 1
ATOM 4603 O O . GLU B 1 241 ? -12.516 -34.344 -9.867 1 98.25 241 GLU B O 1
ATOM 4608 N N . ILE B 1 242 ? -12.531 -33.938 -7.711 1 98.81 242 ILE B N 1
ATOM 4609 C CA . ILE B 1 242 ? -12.539 -32.5 -7.914 1 98.81 242 ILE B CA 1
ATOM 4610 C C . ILE B 1 242 ? -11.312 -32.094 -8.719 1 98.81 242 ILE B C 1
ATOM 4612 O O . ILE B 1 242 ? -10.188 -32.438 -8.383 1 98.81 242 ILE B O 1
ATOM 4616 N N . ASP B 1 243 ? -11.578 -31.266 -9.75 1 98.81 243 ASP B N 1
ATOM 4617 C CA . ASP B 1 243 ? -10.461 -30.906 -10.617 1 98.81 243 ASP B CA 1
ATOM 4618 C C . ASP B 1 243 ? -10.5 -29.422 -10.961 1 98.81 243 ASP B C 1
ATOM 4620 O O . ASP B 1 243 ? -9.703 -28.938 -11.766 1 98.81 243 ASP B O 1
ATOM 4624 N N . GLY B 1 244 ? -11.398 -28.641 -10.406 1 98.81 244 GLY B N 1
ATOM 4625 C CA . GLY B 1 244 ? -11.5 -27.203 -10.578 1 98.81 244 GLY B CA 1
ATOM 4626 C C . GLY B 1 244 ? -12.086 -26.484 -9.375 1 98.81 244 GLY B C 1
ATOM 4627 O O . GLY B 1 244 ? -13.102 -26.922 -8.828 1 98.81 244 GLY B O 1
ATOM 4628 N N . ILE B 1 245 ? -11.461 -25.438 -8.914 1 98.94 245 ILE B N 1
ATOM 4629 C CA . ILE B 1 245 ? -11.914 -24.703 -7.738 1 98.94 245 ILE B CA 1
ATOM 4630 C C . ILE B 1 245 ? -11.914 -23.203 -8.031 1 98.94 245 ILE B C 1
ATOM 4632 O O . ILE B 1 245 ? -10.93 -22.656 -8.523 1 98.94 245 ILE B O 1
ATOM 4636 N N . PHE B 1 246 ? -13.055 -22.578 -7.77 1 98.94 246 PHE B N 1
ATOM 4637 C CA . PHE B 1 246 ? -13.125 -21.125 -7.711 1 98.94 246 PHE B CA 1
ATOM 4638 C C . PHE B 1 246 ? -12.906 -20.641 -6.289 1 98.94 246 PHE B C 1
ATOM 4640 O O . PHE B 1 246 ? -13.703 -20.922 -5.395 1 98.94 246 PHE B O 1
ATOM 4647 N N . CYS B 1 247 ? -11.758 -19.953 -6.113 1 98.75 247 CYS B N 1
ATOM 4648 C CA . CYS B 1 247 ? -11.469 -19.266 -4.859 1 98.75 247 CYS B CA 1
ATOM 4649 C C . CYS B 1 247 ? -11.977 -17.828 -4.898 1 98.75 247 CYS B C 1
ATOM 4651 O O . CYS B 1 247 ? -11.672 -17.094 -5.824 1 98.75 247 CYS B O 1
ATOM 4653 N N . HIS B 1 248 ? -12.602 -17.406 -3.889 1 96.38 248 HIS B N 1
ATOM 4654 C CA . HIS B 1 248 ? -13.305 -16.141 -4.004 1 96.38 248 HIS B CA 1
ATOM 4655 C C . HIS B 1 248 ? -12.344 -14.953 -3.934 1 96.38 248 HIS B C 1
ATOM 4657 O O . HIS B 1 248 ? -12.742 -13.805 -4.137 1 96.38 248 HIS B O 1
ATOM 4663 N N . THR B 1 249 ? -11.047 -15.188 -3.605 1 96.81 249 THR B N 1
ATOM 4664 C CA . THR B 1 249 ? -10.016 -14.164 -3.717 1 96.81 249 THR B CA 1
ATOM 4665 C C . THR B 1 249 ? -8.703 -14.766 -4.227 1 96.81 249 THR B C 1
ATOM 4667 O O . THR B 1 249 ? -8.484 -15.977 -4.105 1 96.81 249 THR B O 1
ATOM 4670 N N . ASP B 1 250 ? -7.863 -13.922 -4.742 1 97.38 250 ASP B N 1
ATOM 4671 C CA . ASP B 1 250 ? -6.531 -14.344 -5.164 1 97.38 250 ASP B CA 1
ATOM 4672 C C . ASP B 1 250 ? -5.707 -14.836 -3.971 1 97.38 250 ASP B C 1
ATOM 4674 O O . ASP B 1 250 ? -4.945 -15.797 -4.09 1 97.38 250 ASP B O 1
ATOM 4678 N N . SER B 1 251 ? -5.859 -14.203 -2.834 1 95.56 251 SER B N 1
ATOM 4679 C CA . SER B 1 251 ? -5.117 -14.594 -1.641 1 95.56 251 SER B CA 1
ATOM 4680 C C . SER B 1 251 ? -5.48 -16.016 -1.208 1 95.56 251 SER B C 1
ATOM 4682 O O . SER B 1 251 ? -4.605 -16.797 -0.836 1 95.56 251 SER B O 1
ATOM 4684 N N . LEU B 1 252 ? -6.727 -16.281 -1.238 1 96.75 252 LEU B N 1
ATOM 4685 C CA . LEU B 1 252 ? -7.168 -17.625 -0.895 1 96.75 252 LEU B CA 1
ATOM 4686 C C . LEU B 1 252 ? -6.609 -18.656 -1.878 1 96.75 252 LEU B C 1
ATOM 4688 O O . LEU B 1 252 ? -6.168 -19.734 -1.475 1 96.75 252 LEU B O 1
ATOM 4692 N N . LEU B 1 253 ? -6.66 -18.281 -3.162 1 98.12 253 LEU B N 1
ATOM 4693 C CA . LEU B 1 253 ? -6.086 -19.156 -4.18 1 98.12 253 LEU B CA 1
ATOM 4694 C C . LEU B 1 253 ? -4.629 -19.484 -3.861 1 98.12 253 LEU B C 1
ATOM 4696 O O . LEU B 1 253 ? -4.219 -20.641 -3.922 1 98.12 253 LEU B O 1
ATOM 4700 N N . LEU B 1 254 ? -3.865 -18.469 -3.496 1 95.88 254 LEU B N 1
ATOM 4701 C CA . LEU B 1 254 ? -2.451 -18.656 -3.203 1 95.88 254 LEU B CA 1
ATOM 4702 C C . LEU B 1 254 ? -2.27 -19.578 -1.999 1 95.88 254 LEU B C 1
ATOM 4704 O O . LEU B 1 254 ? -1.387 -20.438 -1.996 1 95.88 254 LEU B O 1
ATOM 4708 N N . THR B 1 255 ? -3.082 -19.422 -1.011 1 97 255 THR B N 1
ATOM 4709 C CA . THR B 1 255 ? -3.043 -20.266 0.188 1 97 255 THR B CA 1
ATOM 4710 C C . THR B 1 255 ? -3.354 -21.719 -0.153 1 97 255 THR B C 1
ATOM 4712 O O . THR B 1 255 ? -2.621 -22.625 0.251 1 97 255 THR B O 1
ATOM 4715 N N . LEU B 1 256 ? -4.359 -21.875 -0.933 1 98.12 256 LEU B N 1
ATOM 4716 C CA . LEU B 1 256 ? -4.805 -23.234 -1.254 1 98.12 256 LEU B CA 1
ATOM 4717 C C . LEU B 1 256 ? -3.846 -23.906 -2.236 1 98.12 256 LEU B C 1
ATOM 4719 O O . LEU B 1 256 ? -3.623 -25.109 -2.164 1 98.12 256 LEU B O 1
ATOM 4723 N N . ARG B 1 257 ? -3.328 -23.141 -3.17 1 97.5 257 ARG B N 1
ATOM 4724 C CA . ARG B 1 257 ? -2.34 -23.672 -4.098 1 97.5 257 ARG B CA 1
ATOM 4725 C C . ARG B 1 257 ? -1.143 -24.25 -3.35 1 97.5 257 ARG B C 1
ATOM 4727 O O . ARG B 1 257 ? -0.689 -25.359 -3.652 1 97.5 257 ARG B O 1
ATOM 4734 N N . LYS B 1 258 ? -0.655 -23.5 -2.402 1 95.06 258 LYS B N 1
ATOM 4735 C CA . LYS B 1 258 ? 0.476 -23.953 -1.602 1 95.06 258 LYS B CA 1
ATOM 4736 C C . LYS B 1 258 ? 0.143 -25.25 -0.87 1 95.06 258 LYS B C 1
ATOM 4738 O O . LYS B 1 258 ? 0.942 -26.188 -0.865 1 95.06 258 LYS B O 1
ATOM 4743 N N . ALA B 1 259 ? -1.013 -25.297 -0.276 1 97.06 259 ALA B N 1
ATOM 4744 C CA . ALA B 1 259 ? -1.453 -26.484 0.454 1 97.06 259 ALA B CA 1
ATOM 4745 C C . ALA B 1 259 ? -1.584 -27.688 -0.478 1 97.06 259 ALA B C 1
ATOM 4747 O O . ALA B 1 259 ? -1.174 -28.797 -0.131 1 97.06 259 ALA B O 1
ATOM 4748 N N . LEU B 1 260 ? -2.141 -27.484 -1.635 1 98.25 260 LEU B N 1
ATOM 4749 C CA . LEU B 1 260 ? -2.324 -28.547 -2.609 1 98.25 260 LEU B CA 1
ATOM 4750 C C . LEU B 1 260 ? -0.984 -29.156 -3.01 1 98.25 260 LEU B C 1
ATOM 4752 O O . LEU B 1 260 ? -0.82 -30.375 -2.992 1 98.25 260 LEU B O 1
ATOM 4756 N N . ILE B 1 261 ? -0.034 -28.297 -3.299 1 96 261 ILE B N 1
ATOM 4757 C CA . ILE B 1 261 ? 1.286 -28.75 -3.729 1 96 261 ILE B CA 1
ATOM 4758 C C . ILE B 1 261 ? 1.959 -29.516 -2.602 1 96 261 ILE B C 1
ATOM 4760 O O . ILE B 1 261 ? 2.537 -30.594 -2.832 1 96 261 ILE B O 1
ATOM 4764 N N . GLN B 1 262 ? 1.797 -29.047 -1.42 1 95.56 262 GLN B N 1
ATOM 4765 C CA . GLN B 1 262 ? 2.387 -29.688 -0.255 1 95.56 262 GLN B CA 1
ATOM 4766 C C . GLN B 1 262 ? 1.793 -31.078 -0.04 1 95.56 262 GLN B C 1
ATOM 4768 O O . GLN B 1 262 ? 2.432 -31.953 0.557 1 95.56 262 GLN B O 1
ATOM 4773 N N . HIS B 1 263 ? 0.617 -31.266 -0.577 1 97.38 263 HIS B N 1
ATOM 4774 C CA . HIS B 1 263 ? -0.064 -32.531 -0.355 1 97.38 263 HIS B CA 1
ATOM 4775 C C . HIS B 1 263 ? -0.071 -33.375 -1.622 1 97.38 263 HIS B C 1
ATOM 4777 O O . HIS B 1 263 ? -0.897 -34.281 -1.763 1 97.38 263 HIS B O 1
ATOM 4783 N N . GLY B 1 264 ? 0.727 -33 -2.584 1 97.12 264 GLY B N 1
ATOM 4784 C CA . GLY B 1 264 ? 1.04 -33.875 -3.695 1 97.12 264 GLY B CA 1
ATOM 4785 C C . GLY B 1 264 ? 0.2 -33.594 -4.93 1 97.12 264 GLY B C 1
ATOM 4786 O O . GLY B 1 264 ? 0.31 -34.312 -5.93 1 97.12 264 GLY B O 1
ATOM 4787 N N . TYR B 1 265 ? -0.6 -32.562 -4.887 1 98.19 265 TYR B N 1
ATOM 4788 C CA . TYR B 1 265 ? -1.384 -32.188 -6.062 1 98.19 265 TYR B CA 1
ATOM 4789 C C . TYR B 1 265 ? -0.599 -31.25 -6.977 1 98.19 265 TYR B C 1
ATOM 4791 O O . TYR B 1 265 ? 0.226 -30.469 -6.508 1 98.19 265 TYR B O 1
ATOM 4799 N N . ARG B 1 266 ? -0.777 -31.547 -8.281 1 96.81 266 ARG B N 1
ATOM 4800 C CA . ARG B 1 266 ? -0.226 -30.609 -9.258 1 96.81 266 ARG B CA 1
ATOM 4801 C C . ARG B 1 266 ? -1.276 -29.594 -9.695 1 96.81 266 ARG B C 1
ATOM 4803 O O . ARG B 1 266 ? -2.432 -29.953 -9.93 1 96.81 266 ARG B O 1
ATOM 4810 N N . VAL B 1 267 ? -0.952 -28.344 -9.789 1 98.5 267 VAL B N 1
ATOM 4811 C CA . VAL B 1 267 ? -1.786 -27.25 -10.297 1 98.5 267 VAL B CA 1
ATOM 4812 C C . VAL B 1 267 ? -1.172 -26.672 -11.57 1 98.5 267 VAL B C 1
ATOM 4814 O O . VAL B 1 267 ? -0.035 -26.203 -11.555 1 98.5 267 VAL B O 1
ATOM 4817 N N . PRO B 1 268 ? -1.802 -26.703 -12.648 1 98.19 268 PRO B N 1
ATOM 4818 C CA . PRO B 1 268 ? -3.232 -26.938 -12.852 1 98.19 268 PRO B CA 1
ATOM 4819 C C . PRO B 1 268 ? -3.537 -28.375 -13.289 1 98.19 268 PRO B C 1
ATOM 4821 O O . PRO B 1 268 ? -4.691 -28.688 -13.594 1 98.19 268 PRO B O 1
ATOM 4824 N N . GLU B 1 269 ? -2.557 -29.203 -13.344 1 98.19 269 GLU B N 1
ATOM 4825 C CA . GLU B 1 269 ? -2.705 -30.5 -14.008 1 98.19 269 GLU B CA 1
ATOM 4826 C C . GLU B 1 269 ? -3.754 -31.359 -13.305 1 98.19 269 GLU B C 1
ATOM 4828 O O . GLU B 1 269 ? -4.598 -31.969 -13.961 1 98.19 269 GLU B O 1
ATOM 4833 N N . ASP B 1 270 ? -3.697 -31.422 -11.977 1 98.5 270 ASP B N 1
ATOM 4834 C CA . ASP B 1 270 ? -4.66 -32.219 -11.211 1 98.5 270 ASP B CA 1
ATOM 4835 C C . ASP B 1 270 ? -5.887 -31.375 -10.852 1 98.5 270 ASP B C 1
ATOM 4837 O O . ASP B 1 270 ? -7.02 -31.844 -10.969 1 98.5 270 ASP B O 1
ATOM 4841 N N . ILE B 1 271 ? -5.605 -30.141 -10.367 1 98.81 271 ILE B N 1
ATOM 4842 C CA . ILE B 1 271 ? -6.672 -29.266 -9.922 1 98.81 271 ILE B CA 1
ATOM 4843 C C . ILE B 1 271 ? -6.422 -27.844 -10.445 1 98.81 271 ILE B C 1
ATOM 4845 O O . ILE B 1 271 ? -5.371 -27.25 -10.172 1 98.81 271 ILE B O 1
ATOM 4849 N N . GLN B 1 272 ? -7.355 -27.328 -11.172 1 98.88 272 GLN B N 1
ATOM 4850 C CA . GLN B 1 272 ? -7.301 -25.953 -11.648 1 98.88 272 GLN B CA 1
ATOM 4851 C C . GLN B 1 272 ? -7.863 -24.984 -10.609 1 98.88 272 GLN B C 1
ATOM 4853 O O . GLN B 1 272 ? -8.781 -25.328 -9.867 1 98.88 272 GLN B O 1
ATOM 4858 N N . LEU B 1 273 ? -7.293 -23.797 -10.57 1 98.94 273 LEU B N 1
ATOM 4859 C CA . LEU B 1 273 ? -7.73 -22.781 -9.633 1 98.94 273 LEU B CA 1
ATOM 4860 C C . LEU B 1 273 ? -7.98 -21.453 -10.344 1 98.94 273 LEU B C 1
ATOM 4862 O O . LEU B 1 273 ? -7.207 -21.062 -11.219 1 98.94 273 LEU B O 1
ATOM 4866 N N . ILE B 1 274 ? -9.047 -20.797 -10.031 1 98.94 274 ILE B N 1
ATOM 4867 C CA . ILE B 1 274 ? -9.305 -19.422 -10.438 1 98.94 274 ILE B CA 1
ATOM 4868 C C . ILE B 1 274 ? -9.555 -18.547 -9.203 1 98.94 274 ILE B C 1
ATOM 4870 O O . ILE B 1 274 ? -10.312 -18.938 -8.305 1 98.94 274 ILE B O 1
ATOM 4874 N N . GLY B 1 275 ? -8.875 -17.453 -9.148 1 98.81 275 GLY B N 1
ATOM 4875 C CA . GLY B 1 275 ? -9.078 -16.516 -8.062 1 98.81 275 GLY B CA 1
ATOM 4876 C C . GLY B 1 275 ? -9.938 -15.328 -8.461 1 98.81 275 GLY B C 1
ATOM 4877 O O . GLY B 1 275 ? -10.617 -15.359 -9.484 1 98.81 275 GLY B O 1
ATOM 4878 N N . PHE B 1 276 ? -9.977 -14.297 -7.578 1 98.69 276 PHE B N 1
ATOM 4879 C CA . PHE B 1 276 ? -10.727 -13.062 -7.773 1 98.69 276 PHE B CA 1
ATOM 4880 C C . PHE B 1 276 ? -9.977 -11.875 -7.172 1 98.69 276 PHE B C 1
ATOM 4882 O O . PHE B 1 276 ? -9.508 -11.945 -6.031 1 98.69 276 PHE B O 1
ATO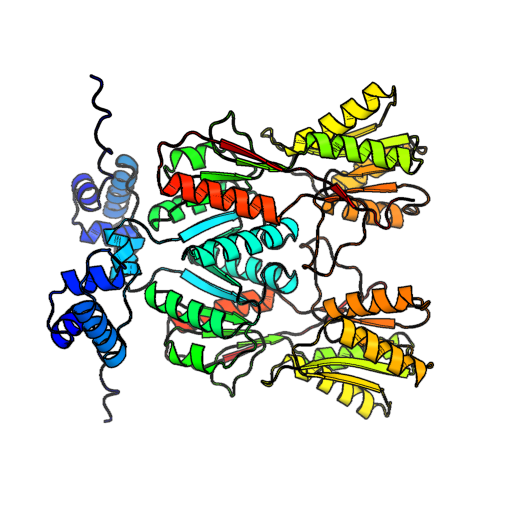M 4889 N N . ASP B 1 277 ? -9.938 -10.75 -7.887 1 97.56 277 ASP B N 1
ATOM 4890 C CA . ASP B 1 277 ? -9.336 -9.461 -7.547 1 97.56 277 ASP B CA 1
ATOM 4891 C C . ASP B 1 277 ? -8.5 -8.93 -8.711 1 97.56 277 ASP B C 1
ATOM 4893 O O . ASP B 1 277 ? -8.586 -7.746 -9.047 1 97.56 277 ASP B O 1
ATOM 4897 N N . GLY B 1 278 ? -7.652 -9.812 -9.242 1 97.62 278 GLY B N 1
ATOM 4898 C CA . GLY B 1 278 ? -6.719 -9.375 -10.266 1 97.62 278 GLY B CA 1
ATOM 4899 C C . GLY B 1 278 ? -5.5 -8.672 -9.695 1 97.62 278 GLY B C 1
ATOM 4900 O O . GLY B 1 278 ? -5.035 -7.672 -10.242 1 97.62 278 GLY B O 1
ATOM 4901 N N . ILE B 1 279 ? -4.934 -9.266 -8.68 1 95.44 279 ILE B N 1
ATOM 4902 C CA . ILE B 1 279 ? -3.865 -8.641 -7.906 1 95.44 279 ILE B CA 1
ATOM 4903 C C . ILE B 1 279 ? -2.621 -8.492 -8.781 1 95.44 279 ILE B C 1
ATOM 4905 O O . ILE B 1 279 ? -2.244 -9.414 -9.5 1 95.44 279 ILE B O 1
ATOM 4909 N N . LYS B 1 280 ? -2.039 -7.277 -8.68 1 94.62 280 LYS B N 1
ATOM 4910 C CA . LYS B 1 280 ? -0.738 -6.953 -9.258 1 94.62 280 LYS B CA 1
ATOM 4911 C C . LYS B 1 280 ? 0.203 -6.379 -8.203 1 94.62 280 LYS B C 1
ATOM 4913 O O . LYS B 1 280 ? -0.221 -5.609 -7.34 1 94.62 280 LYS B O 1
ATOM 4918 N N . MET B 1 281 ? 1.414 -6.719 -8.312 1 91.5 281 MET B N 1
ATOM 4919 C CA . MET B 1 281 ? 2.4 -6.141 -7.402 1 91.5 281 MET B CA 1
ATOM 4920 C C . MET B 1 281 ? 2.67 -4.684 -7.75 1 91.5 281 MET B C 1
ATOM 4922 O O . MET B 1 281 ? 2.957 -3.871 -6.867 1 91.5 281 MET B O 1
ATOM 4926 N N . ASP B 1 282 ? 2.666 -4.395 -8.992 1 90.5 282 ASP B N 1
ATOM 4927 C CA . ASP B 1 282 ? 2.713 -3.064 -9.594 1 90.5 282 ASP B CA 1
ATOM 4928 C C . ASP B 1 282 ? 2.145 -3.084 -11.008 1 90.5 282 ASP B C 1
ATOM 4930 O O . ASP B 1 282 ? 1.552 -4.078 -11.43 1 90.5 282 ASP B O 1
ATOM 4934 N N . SER B 1 283 ? 2.299 -2.023 -11.688 1 88.62 283 SER B N 1
ATOM 4935 C CA . SER B 1 283 ? 1.651 -1.917 -12.992 1 88.62 283 SER B CA 1
ATOM 4936 C C . SER B 1 283 ? 2.238 -2.916 -13.984 1 88.62 283 SER B C 1
ATOM 4938 O O . SER B 1 283 ? 1.567 -3.32 -14.938 1 88.62 283 SER B O 1
ATOM 4940 N N . ALA B 1 284 ? 3.428 -3.486 -13.68 1 87.94 284 ALA B N 1
ATOM 4941 C CA . ALA B 1 284 ? 4.133 -4.324 -14.648 1 87.94 284 ALA B CA 1
ATOM 4942 C C . ALA B 1 284 ? 4.145 -5.781 -14.203 1 87.94 284 ALA B C 1
ATOM 4944 O O . ALA B 1 284 ? 4.461 -6.676 -14.992 1 87.94 284 ALA B O 1
ATOM 4945 N N . HIS B 1 285 ? 3.77 -6.043 -12.969 1 90.81 285 HIS B N 1
ATOM 4946 C CA . HIS B 1 285 ? 3.986 -7.383 -12.43 1 90.81 285 HIS B CA 1
ATOM 4947 C C . HIS B 1 285 ? 2.693 -7.965 -11.867 1 90.81 285 HIS B C 1
ATOM 4949 O O . HIS B 1 285 ? 2.252 -7.574 -10.781 1 90.81 285 HIS B O 1
ATOM 4955 N N . SER B 1 286 ? 2.205 -8.914 -12.594 1 90.75 286 SER B N 1
ATOM 4956 C CA . SER B 1 286 ? 1.058 -9.672 -12.102 1 90.75 286 SER B CA 1
ATOM 4957 C C . SER B 1 286 ? 1.503 -10.914 -11.344 1 90.75 286 SER B C 1
ATOM 4959 O O . SER B 1 286 ? 2.691 -11.242 -11.32 1 90.75 286 SER B O 1
ATOM 4961 N N . LEU B 1 287 ? 0.58 -11.578 -10.711 1 91.75 287 LEU B N 1
ATOM 4962 C CA . LEU B 1 287 ? 0.892 -12.805 -9.984 1 91.75 287 LEU B CA 1
ATOM 4963 C C . LEU B 1 287 ? 1.002 -13.992 -10.945 1 91.75 287 LEU B C 1
ATOM 4965 O O . LEU B 1 287 ? 1.543 -15.039 -10.578 1 91.75 287 LEU B O 1
ATOM 4969 N N . GLY B 1 288 ? 0.464 -13.875 -12.094 1 92.19 288 GLY B N 1
ATOM 4970 C CA . GLY B 1 288 ? 0.544 -14.922 -13.094 1 92.19 288 GLY B CA 1
ATOM 4971 C C . GLY B 1 288 ? -0.451 -16.047 -12.875 1 92.19 288 GLY B C 1
ATOM 4972 O O . GLY B 1 288 ? -0.328 -17.109 -13.469 1 92.19 288 GLY B O 1
ATOM 4973 N N . ILE B 1 289 ? -1.441 -15.828 -12.008 1 96.62 289 ILE B N 1
ATOM 4974 C CA . ILE B 1 289 ? -2.463 -16.828 -11.734 1 96.62 289 ILE B CA 1
ATOM 4975 C C . ILE B 1 289 ? -3.73 -16.516 -12.523 1 96.62 289 ILE B C 1
ATOM 4977 O O . ILE B 1 289 ? -3.906 -15.383 -12.984 1 96.62 289 ILE B O 1
ATOM 4981 N N . SER B 1 290 ? -4.59 -17.469 -12.711 1 98.75 290 SER B N 1
ATOM 4982 C CA . SER B 1 290 ? -5.898 -17.25 -13.32 1 98.75 290 SER B CA 1
ATOM 4983 C C . SER B 1 290 ? -6.844 -16.547 -12.344 1 98.75 290 SER B C 1
ATOM 4985 O O . SER B 1 290 ? -6.98 -16.969 -11.195 1 98.75 290 SER B O 1
ATOM 4987 N N . THR B 1 291 ? -7.418 -15.5 -12.797 1 98.88 291 THR B N 1
ATOM 4988 C CA . THR B 1 291 ? -8.188 -14.695 -11.852 1 98.88 291 THR B CA 1
ATOM 4989 C C . THR B 1 291 ? -9.258 -13.891 -12.586 1 98.88 291 THR B C 1
ATOM 4991 O O . THR B 1 291 ? -9.164 -13.672 -13.789 1 98.88 291 THR B O 1
ATOM 4994 N N . ILE B 1 292 ? -10.336 -13.594 -11.883 1 98.88 292 ILE B N 1
ATOM 4995 C CA . ILE B 1 292 ? -11.273 -12.562 -12.305 1 98.88 292 ILE B CA 1
ATOM 4996 C C . ILE B 1 292 ? -10.789 -11.195 -11.812 1 98.88 292 ILE B C 1
ATOM 4998 O O . ILE B 1 292 ? -10.742 -10.938 -10.609 1 98.88 292 ILE B O 1
ATOM 5002 N N . ALA B 1 293 ? -10.461 -10.398 -12.734 1 98.75 293 ALA B N 1
ATOM 5003 C CA . ALA B 1 293 ? -9.805 -9.133 -12.406 1 98.75 293 ALA B CA 1
ATOM 5004 C C . ALA B 1 293 ? -10.82 -8.008 -12.273 1 98.75 293 ALA B C 1
ATOM 5006 O O . ALA B 1 293 ? -11.695 -7.848 -13.125 1 98.75 293 ALA B O 1
ATOM 5007 N N . GLN B 1 294 ? -10.734 -7.285 -11.227 1 98.38 294 GLN B N 1
ATOM 5008 C CA . GLN B 1 294 ? -11.516 -6.066 -11.023 1 98.38 294 GLN B CA 1
ATOM 5009 C C . GLN B 1 294 ? -10.82 -4.859 -11.648 1 98.38 294 GLN B C 1
ATOM 5011 O O . GLN B 1 294 ? -9.594 -4.816 -11.734 1 98.38 294 GLN B O 1
ATOM 5016 N N . PRO B 1 295 ? -11.586 -3.896 -12.117 1 98.38 295 PRO B N 1
ATOM 5017 C CA . PRO B 1 295 ? -10.992 -2.674 -12.664 1 98.38 295 PRO B CA 1
ATOM 5018 C C . PRO B 1 295 ? -10.664 -1.643 -11.578 1 98.38 295 PRO B C 1
ATOM 5020 O O . PRO B 1 295 ? -11.359 -0.631 -11.461 1 98.38 295 PRO B O 1
ATOM 5023 N N . VAL B 1 296 ? -9.602 -1.74 -10.922 1 98.12 296 VAL B N 1
ATOM 5024 C CA . VAL B 1 296 ? -9.273 -1.036 -9.688 1 98.12 296 VAL B CA 1
ATOM 5025 C C . VAL B 1 296 ? -9.188 0.464 -9.961 1 98.12 296 VAL B C 1
ATOM 5027 O O . VAL B 1 296 ? -9.672 1.273 -9.164 1 98.12 296 VAL B O 1
ATOM 5030 N N . GLU B 1 297 ? -8.57 0.835 -11.078 1 98.38 297 GLU B N 1
ATOM 5031 C CA . GLU B 1 297 ? -8.461 2.252 -11.414 1 98.38 297 GLU B CA 1
ATOM 5032 C C . GLU B 1 297 ? -9.844 2.887 -11.57 1 98.38 297 GLU B C 1
ATOM 5034 O O . GLU B 1 297 ? -10.078 3.992 -11.078 1 98.38 297 GLU B O 1
ATOM 5039 N N . LYS B 1 298 ? -10.727 2.178 -12.203 1 98.62 298 LYS B N 1
ATOM 5040 C CA . LYS B 1 298 ? -12.086 2.678 -12.375 1 98.62 298 LYS B CA 1
ATOM 5041 C C . LYS B 1 298 ? -12.812 2.762 -11.031 1 98.62 298 LYS B C 1
ATOM 5043 O O . LYS B 1 298 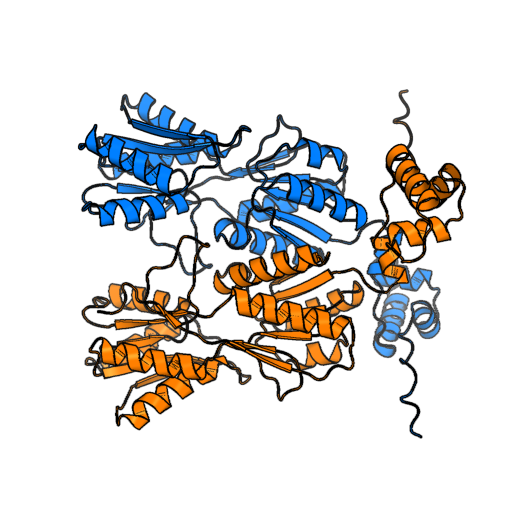? -13.547 3.717 -10.781 1 98.62 298 LYS B O 1
ATOM 5048 N N . LEU B 1 299 ? -12.648 1.753 -10.227 1 98.12 299 LEU B N 1
ATOM 5049 C CA . LEU B 1 299 ? -13.242 1.755 -8.891 1 98.12 299 LEU B CA 1
ATOM 5050 C C . LEU B 1 299 ? -12.773 2.965 -8.094 1 98.12 299 LEU B C 1
ATOM 5052 O O . LEU B 1 299 ? -13.586 3.676 -7.496 1 98.12 299 LEU B O 1
ATOM 5056 N N . ALA B 1 300 ? -11.469 3.229 -8.125 1 98.56 300 ALA B N 1
ATOM 5057 C CA . ALA B 1 300 ? -10.875 4.332 -7.371 1 98.56 300 ALA B CA 1
ATOM 5058 C C . ALA B 1 300 ? -11.398 5.676 -7.867 1 98.56 300 ALA B C 1
ATOM 5060 O O . ALA B 1 300 ? -11.836 6.512 -7.07 1 98.56 300 ALA B O 1
ATOM 5061 N N . ASN B 1 301 ? -11.352 5.859 -9.188 1 98.62 301 ASN B N 1
ATOM 5062 C CA . ASN B 1 301 ? -11.828 7.109 -9.773 1 98.62 301 ASN B CA 1
ATOM 5063 C C . ASN B 1 301 ? -13.32 7.32 -9.516 1 98.62 301 ASN B C 1
ATOM 5065 O O . ASN B 1 301 ? -13.75 8.438 -9.234 1 98.62 301 ASN B O 1
ATOM 5069 N N . GLY B 1 302 ? -14.07 6.191 -9.633 1 98.25 302 GLY B N 1
ATOM 5070 C CA . GLY B 1 302 ? -15.492 6.27 -9.32 1 98.25 302 GLY B CA 1
ATOM 5071 C C . GLY B 1 302 ? -15.766 6.691 -7.895 1 98.25 302 GLY B C 1
ATOM 5072 O O . GLY B 1 302 ? -16.656 7.504 -7.641 1 98.25 302 GLY B O 1
ATOM 5073 N N . ALA B 1 303 ? -15.031 6.156 -6.949 1 97.69 303 ALA B N 1
ATOM 5074 C CA . ALA B 1 303 ? -15.195 6.508 -5.539 1 97.69 303 ALA B CA 1
ATOM 5075 C C . ALA B 1 303 ? -14.898 7.984 -5.305 1 97.69 303 ALA B C 1
ATOM 5077 O O . ALA B 1 303 ? -15.648 8.672 -4.609 1 97.69 303 ALA B O 1
ATOM 5078 N N . VAL B 1 304 ? -13.789 8.484 -5.938 1 98.44 304 VAL B N 1
ATOM 5079 C CA . VAL B 1 304 ? -13.406 9.883 -5.777 1 98.44 304 VAL B CA 1
ATOM 5080 C C . VAL B 1 304 ? -14.469 10.789 -6.402 1 98.44 304 VAL B C 1
ATOM 5082 O O . VAL B 1 304 ? -14.828 11.82 -5.828 1 98.44 304 VAL B O 1
ATOM 5085 N N . ASP B 1 305 ? -14.984 10.375 -7.57 1 97.94 305 ASP B N 1
ATOM 5086 C CA . ASP B 1 305 ? -16.047 11.133 -8.211 1 97.94 305 ASP B CA 1
ATOM 5087 C C . ASP B 1 305 ? -17.25 11.305 -7.27 1 97.94 305 ASP B C 1
ATOM 5089 O O . ASP B 1 305 ? -17.766 12.406 -7.117 1 97.94 305 ASP B O 1
ATOM 5093 N N . LEU B 1 306 ? -17.625 10.25 -6.68 1 96.62 306 LEU B N 1
ATOM 5094 C CA . LEU B 1 306 ? -18.797 10.266 -5.797 1 96.62 306 LEU B CA 1
ATOM 5095 C C . LEU B 1 306 ? -18.531 11.125 -4.562 1 96.62 306 LEU B C 1
ATOM 5097 O O . LEU B 1 306 ? -19.406 11.875 -4.125 1 96.62 306 LEU B O 1
ATOM 5101 N N . VAL B 1 307 ? -17.344 11 -4.051 1 95.44 307 VAL B N 1
ATOM 5102 C CA . VAL B 1 307 ? -16.969 11.75 -2.852 1 95.44 307 VAL B CA 1
ATOM 5103 C C . VAL B 1 307 ? -16.984 13.25 -3.152 1 95.44 307 VAL B C 1
ATOM 5105 O O . VAL B 1 307 ? -17.516 14.039 -2.369 1 95.44 307 VAL B O 1
ATOM 5108 N N . LEU B 1 308 ? -16.422 13.648 -4.234 1 96.38 308 LEU B N 1
ATOM 5109 C CA . LEU B 1 308 ? -16.344 15.055 -4.613 1 96.38 308 LEU B CA 1
ATOM 5110 C C . LEU B 1 308 ? -17.734 15.609 -4.887 1 96.38 308 LEU B C 1
ATOM 5112 O O . LEU B 1 308 ? -18.031 16.75 -4.539 1 96.38 308 LEU B O 1
ATOM 5116 N N . LYS B 1 309 ? -18.562 14.773 -5.496 1 95.94 309 LYS B N 1
ATOM 5117 C CA . LYS B 1 309 ? -19.953 15.156 -5.715 1 95.94 309 LYS B CA 1
ATOM 5118 C C . LYS B 1 309 ? -20.672 15.414 -4.395 1 95.94 309 LYS B C 1
ATOM 5120 O O . LYS B 1 309 ? -21.391 16.406 -4.254 1 95.94 309 LYS B O 1
ATOM 5125 N N . LYS B 1 310 ? -20.469 14.578 -3.449 1 94.25 310 LYS B N 1
ATOM 5126 C CA . LYS B 1 310 ? -21.125 14.68 -2.154 1 94.25 310 LYS B CA 1
ATOM 5127 C C . LYS B 1 310 ? -20.609 15.883 -1.369 1 94.25 310 LYS B C 1
ATOM 5129 O O . LYS B 1 310 ? -21.359 16.516 -0.62 1 94.25 310 LYS B O 1
ATOM 5134 N N . ILE B 1 311 ? -19.328 16.141 -1.486 1 94.31 311 ILE B N 1
ATOM 5135 C CA . ILE B 1 311 ? -18.75 17.297 -0.831 1 94.31 311 ILE B CA 1
ATOM 5136 C C . ILE B 1 311 ? -19.359 18.578 -1.401 1 94.31 311 ILE B C 1
ATOM 5138 O O . ILE B 1 311 ? -19.703 19.484 -0.653 1 94.31 311 ILE B O 1
ATOM 5142 N N . ALA B 1 312 ? -19.531 18.625 -2.672 1 93.31 312 ALA B N 1
ATOM 5143 C CA . ALA B 1 312 ? -20.062 19.812 -3.354 1 93.31 312 ALA B CA 1
ATOM 5144 C C . ALA B 1 312 ? -21.531 20.016 -3.02 1 93.31 312 ALA B C 1
ATOM 5146 O O . ALA B 1 312 ? -21.984 21.156 -2.869 1 93.31 312 ALA B O 1
ATOM 5147 N N . ASP B 1 313 ? -22.266 18.875 -2.928 1 92.69 313 ASP B N 1
ATOM 5148 C CA . ASP B 1 313 ? -23.688 18.922 -2.605 1 92.69 313 ASP B CA 1
ATOM 5149 C C . ASP B 1 313 ? -24.078 17.75 -1.715 1 92.69 313 ASP B C 1
ATOM 5151 O O . ASP B 1 313 ? -24.422 16.672 -2.213 1 92.69 313 ASP B O 1
ATOM 5155 N N . PRO B 1 314 ? -24.156 18 -0.495 1 84.06 314 PRO B N 1
ATOM 5156 C CA . PRO B 1 314 ? -24.453 16.922 0.446 1 84.06 314 PRO B CA 1
ATOM 5157 C C . PRO B 1 314 ? -25.844 16.344 0.258 1 84.06 314 PRO B C 1
ATOM 5159 O O . PRO B 1 314 ? -26.156 15.266 0.771 1 84.06 314 PRO B O 1
ATOM 5162 N N . SER B 1 315 ? -26.672 17 -0.473 1 86.38 315 SER B N 1
ATOM 5163 C CA . SER B 1 315 ? -28.062 16.578 -0.626 1 86.38 315 SER B CA 1
ATOM 5164 C C . SER B 1 315 ? -28.219 15.625 -1.802 1 86.38 315 SER B C 1
ATOM 5166 O O . SER B 1 315 ? -29.281 15.023 -1.981 1 86.38 315 SER B O 1
ATOM 5168 N N . VAL B 1 316 ? -27.156 15.43 -2.494 1 89.69 316 VAL B N 1
ATOM 5169 C CA . VAL B 1 316 ? -27.234 14.555 -3.658 1 89.69 316 VAL B CA 1
ATOM 5170 C C . VAL B 1 316 ? -27.594 13.141 -3.215 1 89.69 316 VAL B C 1
ATOM 5172 O O . VAL B 1 316 ? -27.109 12.656 -2.188 1 89.69 316 VAL B O 1
ATOM 5175 N N . LYS B 1 317 ? -28.453 12.531 -3.936 1 89.88 317 LYS B N 1
ATOM 5176 C CA . LYS B 1 317 ? -28.891 11.164 -3.641 1 89.88 317 LYS B CA 1
ATOM 5177 C C . LYS B 1 317 ? -27.719 10.188 -3.727 1 89.88 317 LYS B C 1
ATOM 5179 O O . LYS B 1 317 ? -26.797 10.375 -4.527 1 89.88 317 LYS B O 1
ATOM 5184 N N . ASN B 1 318 ? -27.844 9.234 -2.898 1 90.31 318 ASN B N 1
ATOM 5185 C CA . ASN B 1 318 ? -26.859 8.164 -2.961 1 90.31 318 ASN B CA 1
ATOM 5186 C C . ASN B 1 318 ? -26.891 7.438 -4.301 1 90.31 318 ASN B C 1
ATOM 5188 O O . ASN B 1 318 ? -27.969 7.238 -4.871 1 90.31 318 ASN B O 1
ATOM 5192 N N . GLU B 1 319 ? -25.688 7.145 -4.785 1 91.5 319 GLU B N 1
ATOM 5193 C CA . GLU B 1 319 ? -25.516 6.496 -6.082 1 91.5 319 GLU B CA 1
ATOM 5194 C C . GLU B 1 319 ? -24.594 5.281 -5.973 1 91.5 319 GLU B C 1
ATOM 5196 O O . GLU B 1 319 ? -23.734 5.227 -5.094 1 91.5 319 GLU B O 1
ATOM 5201 N N . ALA B 1 320 ? -24.969 4.363 -6.793 1 91.75 320 ALA B N 1
ATOM 5202 C CA . ALA B 1 320 ? -24.109 3.191 -6.922 1 91.75 320 ALA B CA 1
ATOM 5203 C C . ALA B 1 320 ? -23.516 3.102 -8.32 1 91.75 320 ALA B C 1
ATOM 5205 O O . ALA B 1 320 ? -24.203 3.367 -9.312 1 91.75 320 ALA B O 1
ATOM 5206 N N . LYS B 1 321 ? -22.188 2.855 -8.406 1 95.19 321 LYS B N 1
ATOM 5207 C CA . LYS B 1 321 ? -21.516 2.602 -9.672 1 95.19 321 LYS B CA 1
ATOM 5208 C C . LYS B 1 321 ? -20.938 1.188 -9.719 1 95.19 321 LYS B C 1
ATOM 5210 O O . LYS B 1 321 ? -20.219 0.777 -8.805 1 95.19 321 LYS B O 1
ATOM 5215 N N . MET B 1 322 ? -21.312 0.477 -10.664 1 96.5 322 MET B N 1
ATOM 5216 C CA . MET B 1 322 ? -20.812 -0.884 -10.859 1 96.5 322 MET B CA 1
ATOM 5217 C C . MET B 1 322 ? -19.953 -0.979 -12.117 1 96.5 322 MET B C 1
ATOM 5219 O O . MET B 1 322 ? -20.312 -0.439 -13.164 1 96.5 322 MET B O 1
ATOM 5223 N N . TYR B 1 323 ? -18.828 -1.626 -12.039 1 98.19 323 TYR B N 1
ATOM 5224 C CA . TYR B 1 323 ? -17.906 -1.738 -13.156 1 98.19 323 TYR B CA 1
ATOM 5225 C C . TYR B 1 323 ? -17.703 -3.193 -13.562 1 98.19 323 TYR B C 1
ATOM 5227 O O . TYR B 1 323 ? -17.688 -4.086 -12.711 1 98.19 323 TYR B O 1
ATOM 5235 N N . PRO B 1 324 ? -17.5 -3.447 -14.797 1 98.5 324 PRO B N 1
ATOM 5236 C CA . PRO B 1 324 ? -17.328 -4.816 -15.289 1 98.5 324 PRO B CA 1
ATOM 5237 C C . PRO B 1 324 ? -15.992 -5.426 -14.898 1 98.5 324 PRO B C 1
ATOM 5239 O O . PRO B 1 324 ? -15.016 -4.699 -14.688 1 98.5 324 PRO B O 1
ATOM 5242 N N . VAL B 1 325 ? -16 -6.773 -14.766 1 98.62 325 VAL B N 1
ATOM 5243 C CA . VAL B 1 325 ? -14.797 -7.539 -14.484 1 98.62 325 VAL B CA 1
ATOM 5244 C C . VAL B 1 325 ? -14.383 -8.328 -15.727 1 98.62 325 VAL B C 1
ATOM 5246 O O . VAL B 1 325 ? -15.125 -8.383 -16.703 1 98.62 325 VAL B O 1
ATOM 5249 N N . LYS B 1 326 ? -13.164 -8.82 -15.695 1 98.69 326 LYS B N 1
ATOM 5250 C CA . LYS B 1 326 ? -12.703 -9.648 -16.797 1 98.69 326 LYS B CA 1
ATOM 5251 C C . LYS B 1 326 ? -11.867 -10.828 -16.297 1 98.69 326 LYS B C 1
ATOM 5253 O O . LYS B 1 326 ? -11.266 -10.75 -15.227 1 98.69 326 LYS B O 1
ATOM 5258 N N . TYR B 1 327 ? -11.883 -11.867 -17.094 1 98.75 327 TYR B N 1
ATOM 5259 C CA . TYR B 1 327 ? -11.016 -13.008 -16.812 1 98.75 327 TYR B CA 1
ATOM 5260 C C . TYR B 1 327 ? -9.609 -12.773 -17.359 1 98.75 327 TYR B C 1
ATOM 5262 O O . TYR B 1 327 ? -9.438 -12.273 -18.469 1 98.75 327 TYR B O 1
ATOM 5270 N N . ILE B 1 328 ? -8.617 -13.031 -16.547 1 98.44 328 ILE B N 1
ATOM 5271 C CA . ILE B 1 328 ? -7.219 -13.047 -16.953 1 98.44 328 ILE B CA 1
ATOM 5272 C C . ILE B 1 328 ? -6.656 -14.461 -16.812 1 98.44 328 ILE B C 1
ATOM 5274 O O . ILE B 1 328 ? -6.66 -15.031 -15.727 1 98.44 328 ILE B O 1
ATOM 5278 N N . ASN B 1 329 ? -6.164 -14.938 -17.844 1 98.06 329 ASN B N 1
ATOM 5279 C CA . ASN B 1 329 ? -5.602 -16.281 -17.859 1 98.06 329 ASN B CA 1
ATOM 5280 C C . ASN B 1 329 ? -4.219 -16.312 -17.219 1 98.06 329 ASN B C 1
ATOM 5282 O O . ASN B 1 329 ? -3.408 -15.414 -17.438 1 98.06 329 ASN B O 1
ATOM 5286 N N . GLY B 1 330 ? -3.994 -17.375 -16.375 1 96.81 330 GLY B N 1
ATOM 5287 C CA . GLY B 1 330 ? -2.705 -17.562 -15.727 1 96.81 330 GLY B CA 1
ATOM 5288 C C . GLY B 1 330 ? -2.285 -19.016 -15.648 1 96.81 330 GLY B C 1
ATOM 5289 O O . GLY B 1 330 ? -2.797 -19.859 -16.391 1 96.81 330 GLY B O 1
ATOM 5290 N N . ASN B 1 331 ? -1.372 -19.297 -14.758 1 94.69 331 ASN B N 1
ATOM 5291 C CA . ASN B 1 331 ? -0.722 -20.609 -14.734 1 94.69 331 ASN B CA 1
ATOM 5292 C C . ASN B 1 331 ? -1.46 -21.578 -13.828 1 94.69 331 ASN B C 1
ATOM 5294 O O . ASN B 1 331 ? -0.953 -22.672 -13.531 1 94.69 331 ASN B O 1
ATOM 5298 N N . THR B 1 332 ? -2.684 -21.188 -13.391 1 98.5 332 THR B N 1
ATOM 5299 C CA . THR B 1 332 ? -3.418 -22.078 -12.492 1 98.5 332 THR B CA 1
ATOM 5300 C C . THR B 1 332 ? -4.621 -22.688 -13.203 1 98.5 332 THR B C 1
ATOM 5302 O O . THR B 1 332 ? -5.484 -23.297 -12.57 1 98.5 332 THR B O 1
ATOM 5305 N N . THR B 1 333 ? -4.746 -22.469 -14.484 1 98.56 333 THR B N 1
ATOM 5306 C CA . THR B 1 333 ? -5.68 -23.156 -15.359 1 98.56 333 THR B CA 1
ATOM 5307 C C . THR B 1 333 ? -4.953 -23.766 -16.562 1 98.56 333 THR B C 1
ATOM 5309 O O . THR B 1 333 ? -3.834 -23.344 -16.891 1 98.56 333 THR B O 1
ATOM 5312 N N . LYS B 1 334 ? -5.605 -24.766 -17.203 1 96.75 334 LYS B N 1
ATOM 5313 C CA . LYS B 1 334 ? -5.004 -25.469 -18.328 1 96.75 334 LYS B CA 1
ATOM 5314 C C . LYS B 1 334 ? -5.211 -24.703 -19.625 1 96.75 334 LYS B C 1
ATOM 5316 O O . LYS B 1 334 ? -6.242 -24.062 -19.812 1 96.75 334 LYS B O 1
#